Protein AF-A0A166CXC4-F1 (afdb_monomer)

Sequence (547 aa):
MQPLCFPDQILMDELVEHYFANINIFTPILHRPTFENDLRSYLHLRERNFGCVVLLVCALGSRFTDDRRVLVDGDQTRQSSGWKWFIQTQIFNDATLLTTTWHLHVLQAACLATLYTSDVSSIHAWMLVGAGIRFAVDIGAHKRRAYGTKPALEDELYKRSFWTLVYFDRTLSANMGRPCSIQEEDFDLEMPLCCDDEYLTHEGPEQAAQQPSLLSYFMCSLKLSQIQGLTLRTVYASTKARVHYNFQGEEWMTRTVAHLDSLLNSWTNSVPDHLRWDPKRVDDVFFSQSAQLHLQYRSVQIMIHRPFIASRGLKPLPALSLAICTNAARSIARLAGALQERTPQRLSALDVFMWTLGVSAIVLLIGIGNARLSNVTIDRKGTMADVELLLSIFRERKERWPSAIRLLGLLEYFKSLGEAGDEERAATQRKRPYYADFSPDPPPHYPDITSDSSALPPSHVPGPLSDIDWSALLGSGSAGSSAVAEGTDPILDGPISQSIGAVFGNVDFGALFGLGDTGSEDGRSREAGRAWISGQRNCQACLSIWG

Solvent-accessible surface area (backbone atoms only — not comparable to full-atom values): 32995 Å² total; per-residue (Å²): 132,84,82,87,79,74,70,58,70,72,61,40,55,54,16,45,49,39,22,51,76,45,32,34,64,62,54,58,46,69,54,62,72,59,53,54,50,41,54,76,68,47,38,45,82,77,37,68,47,48,26,32,33,53,29,30,38,35,19,53,8,28,75,76,54,86,63,70,86,40,44,51,92,90,61,86,60,52,56,44,35,13,44,80,33,47,70,72,46,57,83,83,39,72,69,63,71,71,47,95,70,64,65,61,36,50,45,38,30,34,44,44,46,23,56,56,29,41,42,74,36,58,66,61,16,47,53,40,25,45,50,38,47,52,49,35,52,73,76,46,58,39,48,60,80,81,87,91,70,79,73,44,60,66,53,47,41,41,33,32,27,49,52,48,30,54,45,48,32,41,50,48,15,66,76,61,58,47,80,56,84,71,58,80,89,77,45,65,49,69,80,60,75,73,54,40,64,94,30,54,41,86,91,39,79,67,64,58,93,84,60,90,42,63,38,48,50,38,57,53,48,50,59,51,43,50,56,46,44,51,42,46,64,58,81,63,36,52,73,67,54,26,61,77,71,58,67,56,61,71,66,50,52,54,51,51,51,54,49,54,50,48,52,52,51,53,50,59,72,66,53,52,79,75,44,50,83,48,100,80,52,83,52,67,64,45,39,50,45,12,41,52,51,50,42,51,52,34,45,48,50,31,64,69,29,52,73,40,51,73,50,88,78,52,88,67,57,26,62,53,25,44,51,51,32,39,52,32,24,51,49,40,34,53,44,50,48,56,31,50,74,73,42,52,74,56,67,59,48,49,50,77,49,56,54,49,54,49,53,24,42,51,44,43,52,48,50,52,52,50,26,69,74,65,77,46,93,66,71,56,67,63,51,49,50,40,38,50,52,50,49,50,57,29,64,76,38,36,56,54,31,58,54,32,45,59,48,44,56,55,50,53,52,54,49,49,60,63,48,53,61,51,54,57,48,53,54,54,64,72,65,63,78,86,82,76,88,81,83,91,80,82,84,84,86,82,83,89,78,82,92,81,90,81,89,84,86,87,83,92,76,89,78,83,93,80,86,78,81,75,79,82,79,66,84,84,81,88,83,86,88,81,91,90,85,92,86,85,87,84,90,83,92,76,85,91,71,92,82,86,80,86,86,85,75,81,85,55,65,24,77,76,70,79,59,75,88,86,86,87,90,89,85,85,90,80,91,84,86,90,89,90,86,86,80,61,73,70,63,48,58,68,56,65,72,69,89

Structure (mmCIF, N/CA/C/O backbone):
data_AF-A0A166CXC4-F1
#
_entry.id   AF-A0A166CXC4-F1
#
loop_
_atom_site.group_PDB
_atom_site.id
_atom_site.type_symbol
_atom_site.label_atom_id
_atom_site.label_alt_id
_atom_site.label_comp_id
_atom_site.label_asym_id
_atom_site.label_entity_id
_atom_site.label_seq_id
_atom_site.pdbx_PDB_ins_code
_atom_site.Cartn_x
_atom_site.Cartn_y
_atom_site.Cartn_z
_atom_site.occupancy
_atom_site.B_iso_or_equiv
_atom_site.auth_seq_id
_atom_site.auth_comp_id
_atom_site.auth_asym_id
_atom_site.auth_atom_id
_atom_site.pdbx_PDB_model_num
ATOM 1 N N . MET A 1 1 ? -26.424 15.858 11.792 1.00 67.81 1 MET A N 1
ATOM 2 C CA . MET A 1 1 ? -25.801 14.974 10.778 1.00 67.81 1 MET A CA 1
ATOM 3 C C . MET A 1 1 ? -26.783 13.870 10.421 1.00 67.81 1 MET A C 1
ATOM 5 O O . MET A 1 1 ? -27.563 13.497 11.291 1.00 67.81 1 MET A O 1
ATOM 9 N N . GLN A 1 2 ? -26.791 13.394 9.172 1.00 77.69 2 GLN A N 1
ATOM 10 C CA . GLN A 1 2 ? -27.648 12.268 8.778 1.00 77.69 2 GLN A CA 1
ATOM 11 C C . GLN A 1 2 ? -27.226 10.975 9.506 1.00 77.69 2 GLN A C 1
ATOM 13 O O . GLN A 1 2 ? -26.028 10.800 9.755 1.00 77.69 2 GLN A O 1
ATOM 18 N N . PRO A 1 3 ? -28.174 10.085 9.859 1.00 87.81 3 PRO A N 1
ATOM 19 C CA . PRO A 1 3 ? -27.860 8.778 10.433 1.00 87.81 3 PRO A CA 1
ATOM 20 C C . PRO A 1 3 ? -27.041 7.921 9.461 1.00 87.81 3 PRO A C 1
ATOM 22 O O . PRO A 1 3 ? -27.281 7.954 8.254 1.00 87.81 3 PRO A O 1
ATOM 25 N N . LEU A 1 4 ? -26.102 7.133 9.990 1.00 93.81 4 LEU A N 1
ATOM 26 C CA . LEU A 1 4 ? -25.363 6.150 9.197 1.00 93.81 4 LEU A CA 1
ATOM 27 C C . LEU A 1 4 ? -26.249 4.950 8.858 1.00 93.81 4 LEU A C 1
ATOM 29 O O . LEU A 1 4 ? -26.948 4.420 9.719 1.00 93.81 4 LEU A O 1
ATOM 33 N N . CYS A 1 5 ? -26.175 4.507 7.608 1.00 96.06 5 CYS A N 1
ATOM 34 C CA . CYS A 1 5 ? -26.850 3.324 7.094 1.00 96.06 5 CYS A CA 1
ATOM 35 C C . CYS A 1 5 ? -25.835 2.189 6.915 1.00 96.06 5 CYS A C 1
ATOM 37 O O . CYS A 1 5 ? -24.974 2.247 6.029 1.00 96.06 5 CYS A O 1
ATOM 39 N N . PHE A 1 6 ? -25.963 1.160 7.751 1.00 97.25 6 PHE A N 1
ATOM 40 C CA . PHE A 1 6 ? -25.110 -0.029 7.774 1.00 97.25 6 PHE A CA 1
ATOM 41 C C . PHE A 1 6 ? -25.684 -1.161 6.899 1.00 97.25 6 PHE A C 1
ATOM 43 O O . PHE A 1 6 ? -26.888 -1.161 6.621 1.00 97.25 6 PHE A O 1
ATOM 50 N N . PRO A 1 7 ? -24.849 -2.107 6.424 1.00 96.88 7 PRO A N 1
ATOM 51 C CA . PRO A 1 7 ? -25.339 -3.359 5.843 1.00 96.88 7 PRO A CA 1
ATOM 52 C C . PRO A 1 7 ? -26.185 -4.163 6.841 1.00 96.88 7 PRO A C 1
ATOM 54 O O . PRO A 1 7 ? -26.104 -3.954 8.050 1.00 96.88 7 PRO A O 1
ATOM 57 N N . ASP A 1 8 ? -26.977 -5.113 6.335 1.00 96.00 8 ASP A N 1
ATOM 58 C CA . ASP A 1 8 ? -27.563 -6.138 7.200 1.00 96.00 8 ASP A CA 1
ATOM 59 C C . ASP A 1 8 ? -26.464 -6.953 7.897 1.00 96.00 8 ASP A C 1
ATOM 61 O O . ASP A 1 8 ? -25.359 -7.079 7.372 1.00 96.00 8 ASP A O 1
ATOM 65 N N . GLN A 1 9 ? -26.768 -7.511 9.071 1.00 95.75 9 GLN A N 1
ATOM 66 C CA . GLN A 1 9 ? -25.766 -8.154 9.929 1.00 95.75 9 GLN A CA 1
ATOM 67 C C . GLN A 1 9 ? -24.977 -9.258 9.209 1.00 95.75 9 GLN A C 1
ATOM 69 O O . GLN A 1 9 ? -23.762 -9.311 9.340 1.00 95.75 9 GLN A O 1
ATOM 74 N N . ILE A 1 10 ? -25.650 -10.089 8.403 1.00 97.25 10 ILE A N 1
ATOM 75 C CA . ILE A 1 10 ? -25.009 -11.197 7.676 1.00 97.25 10 ILE A CA 1
ATOM 76 C C . ILE A 1 10 ? -23.981 -10.650 6.686 1.00 97.25 10 ILE A C 1
ATOM 78 O O . ILE A 1 10 ? -22.839 -11.104 6.660 1.00 97.25 10 ILE A O 1
ATOM 82 N N . LEU A 1 11 ? -24.379 -9.654 5.890 1.00 98.00 11 LEU A N 1
ATOM 83 C CA . LEU A 1 11 ? -23.468 -9.004 4.957 1.00 98.00 11 LEU A CA 1
ATOM 84 C C . LEU A 1 11 ? -22.348 -8.259 5.696 1.00 98.00 11 LEU A C 1
ATOM 86 O O . LEU A 1 11 ? -21.208 -8.277 5.252 1.00 98.00 11 LEU A O 1
ATOM 90 N N . MET A 1 12 ? -22.645 -7.610 6.822 1.00 98.19 12 MET A N 1
ATOM 91 C CA . MET A 1 12 ? -21.638 -6.908 7.618 1.00 98.19 12 MET A CA 1
ATOM 92 C C . MET A 1 12 ? -20.542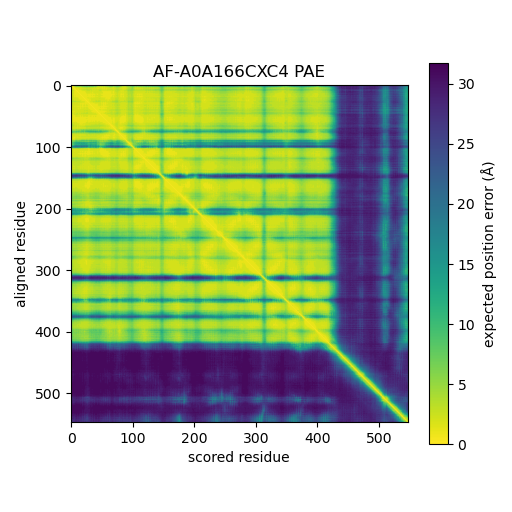 -7.860 8.107 1.00 98.19 12 MET A C 1
ATOM 94 O O . MET A 1 12 ? -19.364 -7.558 7.929 1.00 98.19 12 MET A O 1
ATOM 98 N N . ASP A 1 13 ? -20.921 -9.011 8.663 1.00 98.06 13 ASP A N 1
ATOM 99 C CA . ASP A 1 13 ? -19.982 -10.005 9.192 1.00 98.06 13 ASP A CA 1
ATOM 100 C C . ASP A 1 13 ? -19.087 -10.587 8.082 1.00 98.06 13 ASP A C 1
ATOM 102 O O . ASP A 1 13 ? -17.871 -10.689 8.253 1.00 98.06 13 ASP A O 1
ATOM 106 N N . GLU A 1 14 ? -19.657 -10.877 6.906 1.00 98.31 14 GLU A N 1
ATOM 107 C CA . GLU A 1 14 ? -18.905 -11.320 5.720 1.00 98.31 14 GLU A CA 1
ATOM 108 C C . GLU A 1 14 ? -17.854 -10.282 5.288 1.00 98.31 14 GLU A C 1
ATOM 110 O O . GLU A 1 14 ? -16.690 -10.607 5.042 1.00 98.31 14 GLU A O 1
ATOM 115 N N . LEU A 1 15 ? -18.245 -9.008 5.214 1.00 98.50 15 LEU A N 1
ATOM 116 C CA . LEU A 1 15 ? -17.356 -7.935 4.768 1.00 98.50 15 LEU A CA 1
ATOM 117 C C . LEU A 1 15 ? -16.247 -7.638 5.779 1.00 98.50 15 LEU A C 1
ATOM 119 O O . LEU A 1 15 ? -15.118 -7.338 5.380 1.00 98.50 15 LEU A O 1
ATOM 123 N N . VAL A 1 16 ? -16.552 -7.732 7.075 1.00 98.50 16 VAL A N 1
ATOM 124 C CA . VAL A 1 16 ? -15.563 -7.616 8.151 1.00 98.50 16 VAL A CA 1
ATOM 125 C C . VAL A 1 16 ? -14.515 -8.722 8.025 1.00 98.50 16 VAL A C 1
ATOM 127 O O . VAL A 1 16 ? -13.318 -8.422 8.058 1.00 98.50 16 VAL A O 1
ATOM 130 N N . GLU A 1 17 ? -14.928 -9.973 7.795 1.00 97.94 17 GLU A N 1
ATOM 131 C CA . GLU A 1 17 ? -13.989 -11.078 7.574 1.00 97.94 17 GLU A CA 1
ATOM 132 C C . GLU A 1 17 ? -13.109 -10.821 6.346 1.00 97.94 17 GLU A C 1
ATOM 134 O O . GLU A 1 17 ? -11.884 -10.937 6.411 1.00 97.94 17 GLU A O 1
ATOM 139 N N . HIS A 1 18 ? -13.706 -10.387 5.233 1.00 97.06 18 HIS A N 1
ATOM 140 C CA . HIS A 1 18 ? -12.955 -10.052 4.026 1.00 97.06 18 HIS A CA 1
ATOM 141 C C . HIS A 1 18 ? -11.905 -8.962 4.250 1.00 97.06 18 HIS A C 1
ATOM 143 O O . HIS A 1 18 ? -10.788 -9.090 3.737 1.00 97.06 18 HIS A O 1
ATOM 149 N N . TYR A 1 19 ? -12.228 -7.919 5.016 1.00 97.44 19 TYR A N 1
ATOM 150 C CA . TYR A 1 19 ? -11.273 -6.873 5.373 1.00 97.44 19 TYR A CA 1
ATOM 151 C C . TYR A 1 19 ? -10.097 -7.432 6.188 1.00 97.44 19 TYR A C 1
ATOM 153 O O . TYR A 1 19 ? -8.938 -7.197 5.831 1.00 97.44 19 TYR A O 1
ATOM 161 N N . PHE A 1 20 ? -10.362 -8.199 7.251 1.00 97.12 20 PHE A N 1
ATOM 162 C CA . PHE A 1 20 ? -9.290 -8.727 8.098 1.00 97.12 20 PHE A CA 1
ATOM 163 C C . PHE A 1 20 ? -8.427 -9.759 7.371 1.00 97.12 20 PHE A C 1
ATOM 165 O O . PHE A 1 20 ? -7.205 -9.708 7.496 1.00 97.12 20 PHE A O 1
ATOM 172 N N . ALA A 1 21 ? -9.027 -10.630 6.558 1.00 94.75 21 ALA A N 1
ATOM 173 C CA . ALA A 1 21 ? -8.321 -11.690 5.843 1.00 94.75 21 ALA A CA 1
ATOM 174 C C . ALA A 1 21 ? -7.484 -11.197 4.649 1.00 94.75 21 ALA A C 1
ATOM 176 O O . ALA A 1 21 ? -6.534 -11.877 4.247 1.00 94.75 21 ALA A O 1
ATOM 177 N N . ASN A 1 22 ? -7.840 -10.050 4.053 1.00 93.31 22 ASN A N 1
ATOM 178 C CA . ASN A 1 22 ? -7.222 -9.592 2.805 1.00 93.31 22 ASN A CA 1
ATOM 179 C C . ASN A 1 22 ? -6.536 -8.228 2.886 1.00 93.31 22 ASN A C 1
ATOM 181 O O . ASN A 1 22 ? -5.656 -7.992 2.069 1.00 93.31 22 ASN A O 1
ATOM 185 N N . ILE A 1 23 ? -6.891 -7.347 3.827 1.00 94.62 23 ILE A N 1
ATOM 186 C CA . ILE A 1 23 ? -6.333 -5.984 3.913 1.00 94.62 23 ILE A CA 1
ATOM 187 C C . ILE A 1 23 ? -5.559 -5.781 5.213 1.00 94.62 23 ILE A C 1
ATOM 189 O O . ILE A 1 23 ? -4.393 -5.386 5.170 1.00 94.62 23 ILE A O 1
ATOM 193 N N . ASN A 1 24 ? -6.162 -6.083 6.370 1.00 95.75 24 ASN A N 1
ATOM 194 C CA . ASN A 1 24 ? -5.542 -5.783 7.669 1.00 95.75 24 ASN A CA 1
ATOM 195 C C . ASN A 1 24 ? -4.206 -6.525 7.873 1.00 95.75 24 ASN A C 1
ATOM 197 O O . ASN A 1 24 ? -3.316 -6.008 8.538 1.00 95.75 24 ASN A O 1
ATOM 201 N N . ILE A 1 25 ? -4.026 -7.693 7.240 1.00 94.38 25 ILE A N 1
ATOM 202 C CA . ILE A 1 25 ? -2.752 -8.434 7.231 1.00 94.38 25 ILE A CA 1
ATOM 203 C C . ILE A 1 25 ? -1.594 -7.684 6.547 1.00 94.38 25 ILE A C 1
ATOM 205 O O . ILE A 1 25 ? -0.436 -8.026 6.773 1.00 94.38 25 ILE A O 1
ATOM 209 N N . PHE A 1 26 ? -1.875 -6.693 5.697 1.00 94.50 26 PHE A N 1
ATOM 210 C CA . PHE A 1 26 ? -0.858 -5.870 5.034 1.00 94.50 26 PHE A CA 1
ATOM 211 C C . PHE A 1 26 ? -0.755 -4.479 5.668 1.00 94.50 26 PHE A C 1
ATOM 213 O O . PHE A 1 26 ? 0.342 -3.943 5.817 1.00 94.50 26 PHE A O 1
ATOM 220 N N . THR A 1 27 ? -1.894 -3.908 6.060 1.00 93.81 27 THR A N 1
ATOM 221 C CA . THR A 1 27 ? -2.003 -2.596 6.710 1.00 93.81 27 THR A CA 1
ATOM 222 C C . THR A 1 27 ? -2.775 -2.747 8.023 1.00 93.81 27 THR A C 1
ATOM 224 O O . THR A 1 27 ? -4.000 -2.589 8.022 1.00 93.81 27 THR A O 1
ATOM 227 N N . PRO A 1 28 ? -2.095 -3.084 9.136 1.00 95.19 28 PRO A N 1
ATOM 228 C CA . PRO A 1 28 ? -2.720 -3.468 10.403 1.00 95.19 28 PRO A CA 1
ATOM 229 C C . PRO A 1 28 ? -3.245 -2.249 11.177 1.00 95.19 28 PRO A C 1
ATOM 231 O O . PRO A 1 28 ? -2.785 -1.935 12.269 1.00 95.19 28 PRO A O 1
ATOM 234 N N . ILE A 1 29 ? -4.204 -1.524 10.603 1.00 96.81 29 ILE A N 1
ATOM 235 C CA . ILE A 1 29 ? -4.779 -0.298 11.181 1.00 96.81 29 ILE A CA 1
ATOM 236 C C . ILE A 1 29 ? -5.619 -0.620 12.425 1.00 96.81 29 ILE A C 1
ATOM 238 O O . ILE A 1 29 ? -5.660 0.160 13.379 1.00 96.81 29 ILE A O 1
ATOM 242 N N . LEU A 1 30 ? -6.301 -1.769 12.404 1.00 97.44 30 LEU A N 1
ATOM 243 C CA . LEU A 1 30 ? -7.239 -2.192 13.437 1.00 97.44 30 LEU A CA 1
ATOM 244 C C . LEU A 1 30 ? -6.698 -3.405 14.190 1.00 97.44 30 LEU A C 1
ATOM 246 O O . LEU A 1 30 ? -6.145 -4.320 13.581 1.00 97.44 30 LEU A O 1
ATOM 250 N N . HIS A 1 31 ? -6.927 -3.419 15.503 1.00 96.38 31 HIS A N 1
ATOM 251 C CA . HIS A 1 31 ? -6.743 -4.594 16.345 1.00 96.38 31 HIS A CA 1
ATOM 252 C C . HIS A 1 31 ? -8.025 -5.431 16.302 1.00 96.38 31 HIS A C 1
ATOM 254 O O . HIS A 1 31 ? -9.063 -4.991 16.813 1.00 96.38 31 HIS A O 1
ATOM 260 N N . ARG A 1 32 ? -7.978 -6.608 15.663 1.00 96.56 32 ARG A N 1
ATOM 261 C CA . ARG A 1 32 ? -9.178 -7.415 15.368 1.00 96.56 32 ARG A CA 1
ATOM 262 C C . ARG A 1 32 ? -10.025 -7.726 16.613 1.00 96.56 32 ARG A C 1
ATOM 264 O O . ARG A 1 32 ? -11.224 -7.438 16.568 1.00 96.56 32 ARG A O 1
ATOM 271 N N . PRO A 1 33 ? -9.455 -8.205 17.740 1.00 95.69 33 PRO A N 1
ATOM 272 C CA . PRO A 1 33 ? -10.240 -8.500 18.940 1.00 95.69 33 PRO A CA 1
ATOM 273 C C . PRO A 1 33 ? -10.997 -7.286 19.495 1.00 95.69 33 PRO A C 1
ATOM 275 O O . PRO A 1 33 ? -12.157 -7.408 19.891 1.00 95.69 33 PRO A O 1
ATOM 278 N N . THR A 1 34 ? -10.365 -6.107 19.496 1.00 94.81 34 THR A N 1
ATOM 279 C CA . THR A 1 34 ? -10.989 -4.862 19.977 1.00 94.81 34 THR A CA 1
ATOM 280 C C . THR A 1 34 ? -12.107 -4.423 19.049 1.00 94.81 34 THR A C 1
ATOM 282 O O . THR A 1 34 ? -13.220 -4.193 19.512 1.00 94.81 34 THR A O 1
ATOM 285 N N . PHE A 1 35 ? -11.848 -4.393 17.740 1.00 97.75 35 PHE A N 1
ATOM 286 C CA . PHE A 1 35 ? -12.850 -4.011 16.749 1.00 97.75 35 PHE A CA 1
ATOM 287 C C . PHE A 1 35 ? -14.098 -4.900 16.826 1.00 97.75 35 PHE A C 1
ATOM 289 O O . PHE A 1 35 ? -15.218 -4.393 16.866 1.00 97.75 35 PHE A O 1
ATOM 296 N N . GLU A 1 36 ? -13.924 -6.223 16.884 1.00 97.31 36 GLU A N 1
ATOM 297 C CA . GLU A 1 36 ? -15.050 -7.156 16.970 1.00 97.31 36 GLU A CA 1
ATOM 298 C C . GLU A 1 36 ? -15.808 -7.026 18.297 1.00 97.31 36 GLU A C 1
ATOM 300 O O . GLU A 1 36 ? -17.032 -7.161 18.325 1.00 97.31 36 GLU A O 1
ATOM 305 N N . ASN A 1 37 ? -15.111 -6.753 19.403 1.00 96.75 37 ASN A N 1
ATOM 306 C CA . ASN A 1 37 ? -15.755 -6.492 20.688 1.00 96.75 37 ASN A CA 1
ATOM 307 C C . ASN A 1 37 ? -16.591 -5.204 20.657 1.00 96.75 37 ASN A C 1
ATOM 309 O O . ASN A 1 37 ? -17.747 -5.199 21.088 1.00 96.75 37 ASN A O 1
ATOM 313 N N . ASP A 1 38 ? -16.043 -4.134 20.087 1.00 96.62 38 ASP A N 1
ATOM 314 C CA . ASP A 1 38 ? -16.727 -2.851 19.953 1.00 96.62 38 ASP A CA 1
ATOM 315 C C . ASP A 1 38 ? -17.931 -2.955 19.009 1.00 96.62 38 ASP A C 1
ATOM 317 O O . ASP A 1 38 ? -19.007 -2.421 19.309 1.00 96.62 38 ASP A O 1
ATOM 321 N N . LEU A 1 39 ? -17.805 -3.729 17.926 1.00 97.69 39 LEU A N 1
ATOM 322 C CA . LEU A 1 39 ? -18.902 -4.048 17.015 1.00 97.69 39 LEU A CA 1
ATOM 323 C C . LEU A 1 39 ? -20.021 -4.819 17.734 1.00 97.69 39 LEU A C 1
ATOM 325 O O . LEU A 1 39 ? -21.174 -4.384 17.681 1.00 97.69 39 LEU A O 1
ATOM 329 N N . ARG A 1 40 ? -19.680 -5.886 18.476 1.00 97.38 40 ARG A N 1
ATOM 330 C CA . ARG A 1 40 ? -20.620 -6.686 19.292 1.00 97.38 40 ARG A CA 1
ATOM 331 C C . ARG A 1 40 ? -21.311 -5.867 20.382 1.00 97.38 40 ARG A C 1
ATOM 333 O O . ARG A 1 40 ? -22.455 -6.145 20.728 1.00 97.38 40 ARG A O 1
ATOM 340 N N . SER A 1 41 ? -20.641 -4.843 20.908 1.00 97.56 41 SER A N 1
ATOM 341 C CA . SER A 1 41 ? -21.216 -3.911 21.885 1.00 97.56 41 SER A CA 1
ATOM 342 C C . SER A 1 41 ? -22.126 -2.842 21.258 1.00 97.56 41 SER A C 1
ATOM 344 O O . SER A 1 41 ? -22.597 -1.943 21.960 1.00 97.56 41 SER A O 1
ATOM 346 N N . TYR A 1 42 ? -22.353 -2.888 19.942 1.00 97.12 42 TYR A N 1
ATOM 347 C CA . TYR A 1 42 ? -23.088 -1.873 19.184 1.00 97.12 42 TYR A CA 1
ATOM 348 C C . TYR A 1 42 ? -22.494 -0.465 19.327 1.00 97.12 42 TYR A C 1
ATOM 350 O O . TYR A 1 42 ? -23.218 0.535 19.309 1.00 97.12 42 TYR A O 1
ATOM 358 N N . LEU A 1 43 ? -21.170 -0.349 19.490 1.00 96.06 43 LEU A N 1
ATOM 359 C CA . LEU A 1 43 ? -20.515 0.959 19.562 1.00 96.06 43 LEU A CA 1
ATOM 360 C C . LEU A 1 43 ? -20.740 1.762 18.273 1.00 96.06 43 LEU A C 1
ATOM 362 O O . LEU A 1 43 ? -20.939 2.967 18.338 1.00 96.06 43 LEU A O 1
ATOM 366 N N . HIS A 1 44 ? -20.834 1.094 17.120 1.00 95.62 44 HIS A N 1
ATOM 367 C CA . HIS A 1 44 ? -21.010 1.720 15.800 1.00 95.62 44 HIS A CA 1
ATOM 368 C C . HIS A 1 44 ? -22.345 2.460 15.635 1.00 95.62 44 HIS A C 1
ATOM 370 O O . HIS A 1 44 ? -22.464 3.335 14.780 1.00 95.62 44 HIS A O 1
ATOM 376 N N . LEU A 1 45 ? -23.337 2.140 16.474 1.00 95.12 45 LEU A N 1
ATOM 377 C CA . LEU A 1 45 ? -24.629 2.828 16.527 1.00 95.12 45 LEU A CA 1
ATOM 378 C C . LEU A 1 45 ? -24.632 4.010 17.507 1.00 95.12 45 LEU A C 1
ATOM 380 O O . LEU A 1 45 ? -25.515 4.863 17.438 1.00 95.12 45 LEU A O 1
ATOM 384 N N . ARG A 1 46 ? -23.674 4.046 18.441 1.00 92.25 46 ARG A N 1
ATOM 385 C CA . ARG A 1 46 ? -23.607 5.014 19.549 1.00 92.25 46 ARG A CA 1
ATOM 386 C C . ARG A 1 46 ? -22.522 6.067 19.345 1.00 92.25 46 ARG A C 1
ATOM 388 O O . ARG A 1 46 ? -22.688 7.203 19.775 1.00 92.25 46 ARG A O 1
ATOM 395 N N . GLU A 1 47 ? -21.429 5.693 18.691 1.00 90.62 47 GLU A N 1
ATOM 396 C CA . GLU A 1 47 ? -20.256 6.522 18.442 1.00 90.62 47 GLU A CA 1
ATOM 397 C C . GLU A 1 47 ? -20.035 6.631 16.930 1.00 90.62 47 GLU A C 1
ATOM 399 O O . GLU A 1 47 ? -19.859 5.638 16.218 1.00 90.62 47 GLU A O 1
ATOM 404 N N . ARG A 1 48 ? -20.109 7.863 16.421 1.00 90.44 48 ARG A N 1
ATOM 405 C CA . ARG A 1 48 ? -20.160 8.133 14.984 1.00 90.44 48 ARG A CA 1
ATOM 406 C C . ARG A 1 48 ? -18.847 7.802 14.278 1.00 90.44 48 ARG A C 1
ATOM 408 O O . ARG A 1 48 ? -18.903 7.293 13.161 1.00 90.44 48 ARG A O 1
ATOM 415 N N . ASN A 1 49 ? -17.700 8.087 14.889 1.00 91.38 49 ASN A N 1
ATOM 416 C CA . ASN A 1 49 ? -16.393 7.878 14.270 1.00 91.38 49 ASN A CA 1
ATOM 417 C C . ASN A 1 49 ? -16.100 6.384 14.114 1.00 91.38 49 ASN A C 1
ATOM 419 O O . ASN A 1 49 ? -15.688 5.955 13.039 1.00 91.38 49 ASN A O 1
ATOM 423 N N . PHE A 1 50 ? -16.421 5.570 15.118 1.00 94.56 50 PHE A N 1
ATOM 424 C CA . PHE A 1 50 ? -16.384 4.116 15.030 1.00 94.56 50 PHE A CA 1
ATOM 425 C C . PHE A 1 50 ? -17.398 3.597 14.007 1.00 94.56 50 PHE A C 1
ATOM 427 O O . PHE A 1 50 ? -17.080 2.713 13.218 1.00 94.56 50 PHE A O 1
ATOM 434 N N . GLY A 1 51 ? -18.590 4.198 13.931 1.00 95.50 51 GLY A N 1
ATOM 435 C CA . GLY A 1 51 ? -19.531 3.944 12.839 1.00 95.50 51 GLY A CA 1
ATOM 436 C C . GLY A 1 51 ? -18.909 4.170 11.454 1.00 95.50 51 GLY A C 1
ATOM 437 O O . GLY A 1 51 ? -19.058 3.331 10.566 1.00 95.50 51 GLY A O 1
ATOM 438 N N . CYS A 1 52 ? -18.148 5.253 11.268 1.00 95.25 52 CYS A N 1
ATOM 439 C CA . CYS A 1 52 ? -17.390 5.498 10.039 1.00 95.25 52 CYS A CA 1
ATOM 440 C C . CYS A 1 52 ? -16.297 4.442 9.809 1.00 95.25 52 CYS A C 1
ATOM 442 O O . CYS A 1 52 ? -16.150 3.982 8.678 1.00 95.25 52 CYS A O 1
ATOM 444 N N . VAL A 1 53 ? -15.572 4.019 10.852 1.00 97.50 53 VAL A N 1
ATOM 445 C CA . VAL A 1 53 ? -14.592 2.918 10.765 1.00 97.50 53 VAL A CA 1
ATOM 446 C C . VAL A 1 53 ? -15.269 1.639 10.262 1.00 97.50 53 VAL A C 1
ATOM 448 O O . VAL A 1 53 ? -14.799 1.056 9.290 1.00 97.50 53 VAL A O 1
ATOM 451 N N . VAL A 1 54 ? -16.408 1.242 10.840 1.00 98.44 54 VAL A N 1
ATOM 452 C CA . VAL A 1 54 ? -17.164 0.048 10.415 1.00 98.44 54 VAL A CA 1
ATOM 453 C C . VAL A 1 54 ? -17.630 0.158 8.962 1.00 98.44 54 VAL A C 1
ATOM 455 O O . VAL A 1 54 ? -17.471 -0.791 8.194 1.00 98.44 54 VAL A O 1
ATOM 458 N N . LEU A 1 55 ? -18.156 1.313 8.543 1.00 98.44 55 LEU A N 1
ATOM 459 C CA . LEU A 1 55 ? -18.566 1.525 7.152 1.00 98.44 55 LEU A CA 1
ATOM 460 C C . LEU A 1 55 ? -17.392 1.446 6.171 1.00 98.44 55 LEU A C 1
ATOM 462 O O . LEU A 1 55 ? -17.555 0.914 5.074 1.00 98.44 55 LEU A O 1
ATOM 466 N N . LEU A 1 56 ? -16.214 1.940 6.551 1.00 98.19 56 LEU A N 1
ATOM 467 C CA . LEU A 1 56 ? -15.010 1.848 5.725 1.00 98.19 56 LEU A CA 1
ATOM 468 C C . LEU A 1 56 ? -14.454 0.425 5.671 1.00 98.19 56 LEU A C 1
ATOM 470 O O . LEU A 1 56 ? -14.052 -0.015 4.597 1.00 98.19 56 LEU A O 1
ATOM 474 N N . VAL A 1 57 ? -14.501 -0.316 6.781 1.00 98.56 57 VAL A N 1
ATOM 475 C CA . VAL A 1 57 ? -14.213 -1.759 6.811 1.00 98.56 57 VAL A CA 1
ATOM 476 C C . VAL A 1 57 ? -15.144 -2.501 5.850 1.00 98.56 57 VAL A C 1
ATOM 478 O O . VAL A 1 57 ? -14.668 -3.265 5.014 1.00 98.56 57 VAL A O 1
ATOM 481 N N . CYS A 1 58 ? -16.448 -2.205 5.873 1.00 98.50 58 CYS A N 1
ATOM 482 C CA . CYS A 1 58 ? -17.412 -2.787 4.935 1.00 98.50 58 CYS A CA 1
ATOM 483 C C . CYS A 1 58 ? -17.122 -2.385 3.479 1.00 98.50 58 CYS A C 1
ATOM 485 O O . CYS A 1 58 ? -17.189 -3.216 2.571 1.00 98.50 58 CYS A O 1
ATOM 487 N N . ALA A 1 59 ? -16.778 -1.116 3.238 1.00 97.25 59 ALA A N 1
ATOM 488 C CA . ALA A 1 59 ? -16.449 -0.611 1.907 1.00 97.25 59 ALA A CA 1
ATOM 489 C C . ALA A 1 59 ? -15.218 -1.313 1.323 1.00 97.25 59 ALA A C 1
ATOM 491 O O . ALA A 1 59 ? -15.228 -1.719 0.164 1.00 97.25 59 ALA A O 1
ATOM 492 N N . LEU A 1 60 ? -14.185 -1.515 2.133 1.00 96.12 60 LEU A N 1
ATOM 493 C CA . LEU A 1 60 ? -12.974 -2.234 1.756 1.00 96.12 60 LEU A CA 1
ATOM 494 C C . LEU A 1 60 ? -13.223 -3.741 1.576 1.00 96.12 60 LEU A C 1
ATOM 496 O O . LEU A 1 60 ? -12.823 -4.311 0.562 1.00 96.12 60 LEU A O 1
ATOM 500 N N . GLY A 1 61 ? -13.956 -4.373 2.498 1.00 96.25 61 GLY A N 1
ATOM 501 C CA . GLY A 1 61 ? -14.350 -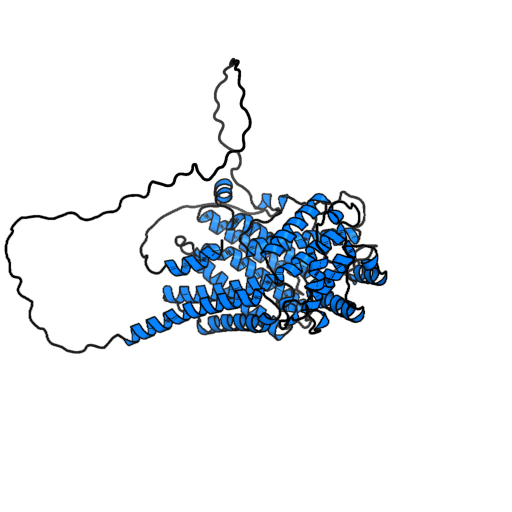5.783 2.411 1.00 96.25 61 GLY A CA 1
ATOM 502 C C . GLY A 1 61 ? -15.173 -6.107 1.160 1.00 96.25 61 GLY A C 1
ATOM 503 O O . GLY A 1 61 ? -15.045 -7.188 0.586 1.00 96.25 61 GLY A O 1
ATOM 504 N N . SER A 1 62 ? -15.941 -5.136 0.655 1.00 95.50 62 SER A N 1
ATOM 505 C CA . SER A 1 62 ? -16.785 -5.309 -0.536 1.00 95.50 62 SER A CA 1
ATOM 506 C C . SER A 1 62 ? -16.017 -5.636 -1.817 1.00 95.50 62 SER A C 1
ATOM 508 O O . SER A 1 62 ? -16.591 -6.155 -2.775 1.00 95.50 62 SER A O 1
ATOM 510 N N . ARG A 1 63 ? -14.708 -5.356 -1.846 1.00 90.94 63 ARG A N 1
ATOM 511 C CA . ARG A 1 63 ? -13.832 -5.668 -2.982 1.00 90.94 63 ARG A CA 1
ATOM 512 C C . ARG A 1 63 ? -13.572 -7.172 -3.134 1.00 90.94 63 ARG A C 1
ATOM 514 O O . ARG A 1 63 ? -13.087 -7.588 -4.185 1.00 90.94 63 ARG A O 1
ATOM 521 N N . PHE A 1 64 ? -13.926 -7.983 -2.137 1.00 92.50 64 PHE A N 1
ATOM 522 C CA . PHE A 1 64 ? -13.617 -9.416 -2.093 1.00 92.50 64 PHE A CA 1
ATOM 523 C C . PHE A 1 64 ? -14.845 -10.334 -2.133 1.00 92.50 64 PHE A C 1
ATOM 525 O O . PHE A 1 64 ? -14.671 -11.548 -2.110 1.00 92.50 64 PHE A O 1
ATOM 532 N N . THR A 1 65 ? -16.053 -9.781 -2.263 1.00 92.75 65 THR A N 1
ATOM 533 C CA . THR A 1 65 ? -17.304 -10.545 -2.413 1.00 92.75 65 THR A CA 1
ATOM 534 C C . THR A 1 65 ? -17.964 -10.261 -3.756 1.00 92.75 65 THR A C 1
ATOM 536 O O . THR A 1 65 ? -17.770 -9.195 -4.334 1.00 92.75 65 THR A O 1
ATOM 539 N N . ASP A 1 66 ? -18.771 -11.188 -4.260 1.00 91.81 66 ASP A N 1
ATOM 540 C CA . ASP A 1 66 ? -19.560 -11.018 -5.486 1.00 91.81 66 ASP A CA 1
ATOM 541 C C . ASP A 1 66 ? -21.040 -10.699 -5.212 1.00 91.81 66 ASP A C 1
ATOM 543 O O . ASP A 1 66 ? -21.845 -10.619 -6.145 1.00 91.81 66 ASP A O 1
ATOM 547 N N . ASP A 1 67 ? -21.398 -10.465 -3.946 1.00 94.38 67 ASP A N 1
ATOM 548 C CA . ASP A 1 67 ? -22.746 -10.074 -3.550 1.00 94.38 67 ASP A CA 1
ATOM 549 C C . ASP A 1 67 ? -23.149 -8.726 -4.174 1.00 94.38 67 ASP A C 1
ATOM 551 O O . ASP A 1 67 ? -22.518 -7.689 -3.970 1.00 94.38 67 ASP A O 1
ATOM 555 N N . ARG A 1 68 ? -24.261 -8.712 -4.917 1.00 93.69 68 ARG A N 1
ATOM 556 C CA . ARG A 1 68 ? -24.779 -7.503 -5.577 1.00 93.69 68 ARG A CA 1
ATOM 557 C C . ARG A 1 68 ? -25.236 -6.428 -4.592 1.00 93.69 68 ARG A C 1
ATOM 559 O O . ARG A 1 68 ? -25.269 -5.259 -4.969 1.00 93.69 68 ARG A O 1
ATOM 566 N N . ARG A 1 69 ? -25.552 -6.784 -3.342 1.00 95.12 69 ARG A N 1
ATOM 567 C CA . ARG A 1 69 ? -25.930 -5.840 -2.281 1.00 95.12 69 ARG A CA 1
ATOM 568 C C . ARG A 1 69 ? -24.819 -4.847 -1.964 1.00 95.12 69 ARG A C 1
ATOM 570 O O . ARG A 1 69 ? -25.120 -3.820 -1.365 1.00 95.12 69 ARG A O 1
ATOM 577 N N . VAL A 1 70 ? -23.564 -5.096 -2.342 1.00 95.94 70 VAL A N 1
ATOM 578 C CA . VAL A 1 70 ? -22.465 -4.140 -2.115 1.00 95.94 70 VAL A CA 1
ATOM 579 C C . VAL A 1 70 ? -22.388 -3.029 -3.167 1.00 95.94 70 VAL A C 1
ATOM 581 O O . VAL A 1 70 ? -21.644 -2.065 -2.979 1.00 95.94 70 VAL A O 1
ATOM 584 N N . LEU A 1 71 ? -23.140 -3.159 -4.262 1.00 95.31 71 LEU A N 1
ATOM 585 C CA . LEU A 1 71 ? -23.146 -2.231 -5.390 1.00 95.31 71 LEU A CA 1
ATOM 586 C C . LEU A 1 71 ? -24.185 -1.118 -5.201 1.00 95.31 71 LEU A C 1
ATOM 588 O O . LEU A 1 71 ? -25.106 -1.217 -4.383 1.00 95.31 71 LEU A O 1
ATOM 592 N N . VAL A 1 72 ? -24.022 -0.045 -5.973 1.00 93.25 72 VAL A N 1
ATOM 593 C CA . VAL A 1 72 ? -25.049 0.988 -6.160 1.00 93.25 72 VAL A CA 1
ATOM 594 C C . VAL A 1 72 ? -26.110 0.481 -7.141 1.00 93.25 72 VAL A C 1
ATOM 596 O O . VAL A 1 72 ? -25.798 -0.246 -8.086 1.00 93.25 72 VAL A O 1
ATOM 599 N N . ASP A 1 73 ? -27.368 0.876 -6.930 1.00 89.25 73 ASP A N 1
ATOM 600 C CA . ASP A 1 73 ? -28.477 0.495 -7.805 1.00 89.25 73 ASP A CA 1
ATOM 601 C C . ASP A 1 73 ? -28.207 0.903 -9.259 1.00 89.25 73 ASP A C 1
ATOM 603 O O . ASP A 1 73 ? -27.832 2.037 -9.556 1.00 89.25 73 ASP A O 1
ATOM 607 N N . GLY A 1 74 ? -28.399 -0.044 -10.175 1.00 85.88 74 GLY A N 1
ATOM 608 C CA . GLY A 1 74 ? -28.140 0.156 -11.601 1.00 85.88 74 GLY A CA 1
ATOM 609 C C . GLY A 1 74 ? -26.680 -0.019 -12.028 1.00 85.88 74 GLY A C 1
ATOM 610 O O . GLY A 1 74 ? -26.425 -0.007 -13.232 1.00 85.88 74 GLY A O 1
ATOM 611 N N . ASP A 1 75 ? -25.735 -0.248 -11.106 1.00 86.69 75 ASP A N 1
ATOM 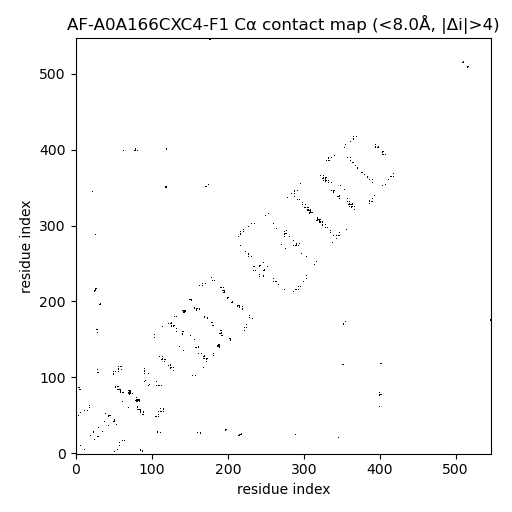612 C CA . ASP A 1 75 ? -24.366 -0.587 -11.495 1.00 86.69 75 ASP A CA 1
ATOM 613 C C . ASP A 1 75 ? -24.315 -1.994 -12.111 1.00 86.69 75 ASP A C 1
ATOM 615 O O . ASP A 1 75 ? -24.633 -3.019 -11.490 1.00 86.69 75 ASP A O 1
ATOM 619 N N . GLN A 1 76 ? -23.944 -2.026 -13.388 1.00 82.00 76 GLN A N 1
ATOM 620 C CA . GLN A 1 76 ? -23.653 -3.257 -14.121 1.00 82.00 76 GLN A CA 1
ATOM 621 C C . GLN A 1 76 ? -22.169 -3.621 -14.038 1.00 82.00 76 GLN A C 1
ATOM 623 O O . GLN A 1 76 ? -21.800 -4.766 -14.287 1.00 82.00 76 GLN A O 1
ATOM 628 N N . THR A 1 77 ? -21.328 -2.657 -13.669 1.00 78.75 77 THR A N 1
ATOM 629 C CA . THR A 1 77 ? -19.915 -2.862 -13.367 1.00 78.75 77 THR A CA 1
ATOM 630 C C . THR A 1 77 ? -19.764 -3.242 -11.889 1.00 78.75 77 THR A C 1
ATOM 632 O O . THR A 1 77 ? -20.689 -3.097 -11.095 1.00 78.75 77 THR A O 1
ATOM 635 N N . ARG A 1 78 ? -18.614 -3.784 -11.477 1.00 87.38 78 ARG A N 1
ATOM 636 C CA . ARG A 1 78 ? -18.338 -4.066 -10.051 1.00 87.38 78 ARG A CA 1
ATOM 637 C C . ARG A 1 78 ? -17.580 -2.911 -9.389 1.00 87.38 78 ARG A C 1
ATOM 639 O O . ARG A 1 78 ? -17.023 -3.067 -8.300 1.00 87.38 78 ARG A O 1
ATOM 646 N N . GLN A 1 79 ? -17.531 -1.751 -10.040 1.00 88.06 79 GLN A N 1
ATOM 647 C CA . GLN A 1 79 ? -16.676 -0.633 -9.647 1.00 88.06 79 GLN A CA 1
ATOM 648 C C . GLN A 1 79 ? -17.237 0.130 -8.447 1.00 88.06 79 GLN A C 1
ATOM 650 O O . GLN A 1 79 ? -16.453 0.592 -7.613 1.00 88.06 79 GLN A O 1
ATOM 655 N N . SER A 1 80 ? -18.566 0.190 -8.294 1.00 93.06 80 SER A N 1
ATOM 656 C CA . SER A 1 80 ? -19.214 0.844 -7.149 1.00 93.06 80 SER A CA 1
ATOM 657 C C . SER A 1 80 ? -19.210 0.024 -5.854 1.00 93.06 80 SER A C 1
ATOM 659 O O . SER A 1 80 ? -19.814 0.462 -4.874 1.00 93.06 80 SER A O 1
ATOM 661 N N . SER A 1 81 ? -18.534 -1.134 -5.819 1.00 93.81 81 SER A N 1
ATOM 662 C CA . SER A 1 81 ? -18.447 -1.978 -4.617 1.00 93.81 81 SER A CA 1
ATOM 663 C C . SER A 1 81 ? -18.029 -1.144 -3.402 1.00 93.81 81 SER A C 1
ATOM 665 O O . SER A 1 81 ? -16.948 -0.556 -3.400 1.00 93.81 81 SER A O 1
ATOM 667 N N . GLY A 1 82 ? -18.912 -1.051 -2.403 1.00 95.19 82 GLY A N 1
ATOM 668 C CA . GLY A 1 82 ? -18.653 -0.339 -1.148 1.00 95.19 82 GLY A CA 1
ATOM 669 C C . GLY A 1 82 ? -18.852 1.179 -1.198 1.00 95.19 82 GLY A C 1
ATOM 670 O O . GLY A 1 82 ? -18.794 1.837 -0.155 1.00 95.19 82 GLY A O 1
ATOM 671 N N . TRP A 1 83 ? -19.157 1.750 -2.369 1.00 94.94 83 TRP A N 1
ATOM 672 C CA . TRP A 1 83 ? -19.261 3.201 -2.569 1.00 94.94 83 TRP A CA 1
ATOM 673 C C . TRP A 1 83 ? -20.288 3.843 -1.643 1.00 94.94 83 TRP A C 1
ATOM 675 O O . TRP A 1 83 ? -20.001 4.855 -1.005 1.00 94.94 83 TRP A O 1
ATOM 685 N N . LYS A 1 84 ? -21.459 3.215 -1.501 1.00 94.81 84 LYS A N 1
ATOM 686 C CA . LYS A 1 84 ? -22.543 3.714 -0.646 1.00 94.81 84 LYS A CA 1
ATOM 687 C C . LYS A 1 84 ? -22.169 3.824 0.833 1.00 94.81 84 LYS A C 1
ATOM 689 O O . LYS A 1 84 ? -22.767 4.631 1.532 1.00 94.81 84 LYS A O 1
ATOM 694 N N . TRP A 1 85 ? -21.207 3.042 1.323 1.00 96.38 85 TRP A N 1
ATOM 695 C CA . TRP A 1 85 ? -20.735 3.133 2.709 1.00 96.38 85 TRP A CA 1
ATOM 696 C C . TRP A 1 85 ? -19.616 4.159 2.844 1.00 96.38 85 TRP A C 1
ATOM 698 O O . TRP A 1 85 ? -19.645 4.976 3.761 1.00 96.38 85 TRP A O 1
ATOM 708 N N . PHE A 1 86 ? -18.697 4.192 1.875 1.00 95.62 86 PHE A N 1
ATOM 709 C CA . PHE A 1 86 ? -17.625 5.181 1.825 1.00 95.62 86 PHE A CA 1
ATOM 710 C C . PHE A 1 86 ? -18.158 6.625 1.865 1.00 95.62 86 PHE A C 1
ATOM 712 O O . PHE A 1 86 ? -17.740 7.411 2.718 1.00 95.62 86 PHE A O 1
ATOM 719 N N . ILE A 1 87 ? -19.125 6.974 1.004 1.00 93.25 87 ILE A N 1
ATOM 720 C CA . ILE A 1 87 ? -19.607 8.362 0.867 1.00 93.25 87 ILE A CA 1
ATOM 721 C C . ILE A 1 87 ? -20.266 8.934 2.132 1.00 93.25 87 ILE A C 1
ATOM 723 O O . ILE A 1 87 ? -20.304 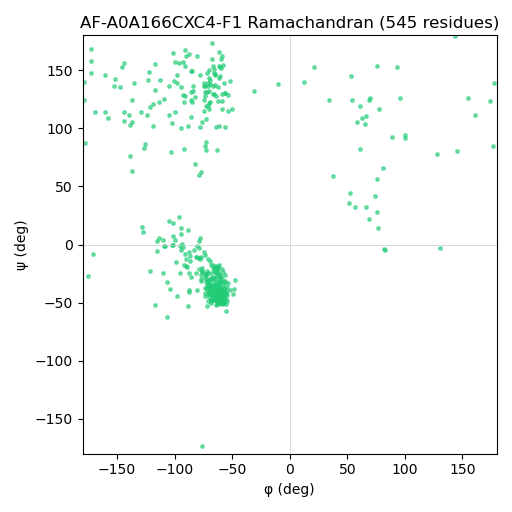10.151 2.303 1.00 93.25 87 ILE A O 1
ATOM 727 N N . GLN A 1 88 ? -20.781 8.081 3.025 1.00 93.56 88 GLN A N 1
ATOM 728 C CA . GLN A 1 88 ? -21.463 8.509 4.254 1.00 93.56 88 GLN A CA 1
ATOM 729 C C . GLN A 1 88 ? -20.491 8.991 5.338 1.00 93.56 88 GLN A C 1
ATOM 731 O O . GLN A 1 88 ? -20.892 9.686 6.279 1.00 93.56 88 GLN A O 1
ATOM 736 N N . THR A 1 89 ? -19.222 8.587 5.237 1.00 90.94 89 THR A N 1
ATOM 737 C CA . THR A 1 89 ? -18.243 8.792 6.307 1.00 90.94 89 THR A CA 1
ATOM 738 C C . THR A 1 89 ? -17.818 10.248 6.444 1.00 90.94 89 THR A C 1
ATOM 740 O O . THR A 1 89 ? -17.651 10.703 7.572 1.00 90.94 89 THR A O 1
ATOM 743 N N . GLN A 1 90 ? -17.723 10.985 5.325 1.00 84.50 90 GLN A N 1
ATOM 744 C CA . GLN A 1 90 ? -17.391 12.418 5.270 1.00 84.50 90 GLN A CA 1
ATOM 745 C C . GLN A 1 90 ? -16.327 12.806 6.312 1.00 84.50 90 GLN A C 1
ATOM 747 O O . GLN A 1 90 ? -16.588 13.599 7.224 1.00 84.50 90 GLN A O 1
ATOM 752 N N . ILE A 1 91 ? -15.157 12.165 6.210 1.00 80.88 91 ILE A N 1
ATOM 753 C CA . ILE A 1 91 ? -14.040 12.340 7.145 1.00 80.88 91 ILE A CA 1
ATOM 754 C C . ILE A 1 91 ? -13.636 13.823 7.187 1.00 80.88 91 ILE A C 1
ATOM 756 O O . ILE A 1 91 ? -13.598 14.478 6.147 1.00 80.88 91 ILE A O 1
ATOM 760 N N . PHE A 1 92 ? -13.347 14.340 8.387 1.00 80.38 92 PHE A N 1
ATOM 761 C CA . PHE A 1 92 ? -13.024 15.754 8.654 1.00 80.38 92 PHE A CA 1
ATOM 762 C C . PHE A 1 92 ? -14.165 16.758 8.414 1.00 80.38 92 PHE A C 1
ATOM 764 O O . PHE A 1 92 ? -13.917 17.906 8.056 1.00 80.38 92 PHE A O 1
ATOM 771 N N . ASN A 1 93 ? -15.422 16.364 8.642 1.00 78.19 93 ASN A N 1
ATOM 772 C CA . ASN A 1 93 ? -16.510 17.340 8.768 1.00 78.19 93 ASN A CA 1
ATOM 773 C C . ASN A 1 93 ? -16.364 18.194 10.048 1.00 78.19 93 ASN A C 1
ATOM 775 O O . ASN A 1 93 ? -15.724 17.766 11.011 1.00 78.19 93 ASN A O 1
ATOM 779 N N . ASP A 1 94 ? -17.018 19.362 10.076 1.00 72.81 94 ASP A N 1
ATOM 780 C CA . ASP A 1 94 ? -16.942 20.328 11.186 1.00 72.81 94 ASP A CA 1
ATOM 781 C C . ASP A 1 94 ? -17.176 19.680 12.555 1.00 72.81 94 ASP A C 1
ATOM 783 O O . ASP A 1 94 ? -16.450 19.935 13.510 1.00 72.81 94 ASP A O 1
ATOM 787 N N . ALA A 1 95 ? -18.154 18.781 12.657 1.00 69.81 95 ALA A N 1
ATOM 788 C CA . ALA A 1 95 ? -18.461 18.123 13.920 1.00 69.81 95 ALA A CA 1
ATOM 789 C C . ALA A 1 95 ? -17.343 17.182 14.390 1.00 69.81 95 ALA A C 1
ATOM 791 O O . ALA A 1 95 ? -17.100 17.094 15.585 1.00 69.81 95 ALA A O 1
ATOM 792 N N . THR A 1 96 ? -16.650 16.510 13.468 1.00 71.12 96 THR A N 1
ATOM 793 C CA . THR A 1 96 ? -15.531 15.606 13.785 1.00 71.12 96 THR A CA 1
ATOM 794 C C . THR A 1 96 ? -14.312 16.389 14.273 1.00 71.12 96 THR A C 1
ATOM 796 O O . THR A 1 96 ? -13.611 15.938 15.173 1.00 71.12 96 THR A O 1
ATOM 799 N N . LEU A 1 97 ? -14.073 17.572 13.698 1.00 70.88 97 LEU A N 1
ATOM 800 C CA . LEU A 1 97 ? -12.949 18.440 14.061 1.00 70.88 97 LEU A CA 1
ATOM 801 C C . LEU A 1 97 ? -13.183 19.207 15.371 1.00 70.88 97 LEU A C 1
ATOM 803 O O . LEU A 1 97 ? -12.227 19.565 16.049 1.00 70.88 97 LEU A O 1
ATOM 807 N N . LEU A 1 98 ? -14.443 19.452 15.742 1.00 68.62 98 LEU A N 1
ATOM 808 C CA . LEU A 1 98 ? -14.803 20.170 16.970 1.00 68.62 98 LEU A CA 1
ATOM 809 C C . LEU A 1 98 ? -14.904 19.263 18.207 1.00 68.62 98 LEU A C 1
ATOM 811 O O . LEU A 1 98 ? -14.950 19.765 19.330 1.00 68.62 98 LEU A O 1
ATOM 815 N N . THR A 1 99 ? -14.958 17.939 18.034 1.00 66.19 99 THR A N 1
ATOM 816 C CA . THR A 1 99 ? -15.040 16.988 19.151 1.00 66.19 99 THR A CA 1
ATOM 817 C C . THR A 1 99 ? -13.659 16.530 19.614 1.00 66.19 99 THR A C 1
ATOM 819 O O . THR A 1 99 ? -12.878 16.006 18.827 1.00 66.19 99 THR A O 1
ATOM 822 N N . THR A 1 100 ? -13.390 16.639 20.917 1.00 59.66 100 THR A N 1
ATOM 823 C CA . THR A 1 100 ? -12.138 16.200 21.570 1.00 59.66 100 THR A CA 1
ATOM 824 C C . THR A 1 100 ? -12.159 14.735 22.026 1.00 59.66 100 THR A C 1
ATOM 826 O O . THR A 1 100 ? -11.332 14.308 22.826 1.00 59.66 100 THR A O 1
ATOM 829 N N . THR A 1 101 ? -13.144 13.948 21.587 1.00 63.59 101 THR A N 1
ATOM 830 C CA . THR A 1 101 ? -13.343 12.565 22.042 1.00 63.59 101 THR A CA 1
ATOM 831 C C . THR A 1 101 ? -13.180 11.613 20.857 1.00 63.59 101 THR A C 1
ATOM 833 O O . THR A 1 101 ? -13.767 11.844 19.803 1.00 63.59 101 THR A O 1
ATOM 836 N N . TRP A 1 102 ? -12.402 10.536 21.036 1.00 74.44 102 TRP A N 1
ATOM 837 C CA . TRP A 1 102 ? -12.189 9.450 20.055 1.00 74.44 102 TRP A CA 1
ATOM 838 C C . TRP A 1 102 ? -11.294 9.781 18.847 1.00 74.44 102 TRP A C 1
ATOM 840 O O . TRP A 1 102 ? -11.561 9.348 17.723 1.00 74.44 102 TRP A O 1
ATOM 850 N N . HIS A 1 103 ? -10.188 10.498 19.074 1.00 85.62 103 HIS A N 1
ATOM 851 C CA . HIS A 1 103 ? -9.219 10.834 18.021 1.00 85.62 103 HIS A CA 1
ATOM 852 C C . HIS A 1 103 ? -8.655 9.607 17.281 1.00 85.62 103 HIS A C 1
ATOM 854 O O . HIS A 1 103 ? -8.401 9.688 16.077 1.00 85.62 103 HIS A O 1
ATOM 860 N N . LEU A 1 104 ? -8.522 8.457 17.954 1.00 92.38 104 LEU A N 1
ATOM 861 C CA . LEU A 1 104 ? -8.058 7.218 17.329 1.00 92.38 104 LEU A CA 1
ATOM 862 C C . LEU A 1 104 ? -8.978 6.759 16.190 1.00 92.38 104 LEU A C 1
ATOM 864 O O . LEU A 1 104 ? -8.490 6.468 15.101 1.00 92.38 104 LEU A O 1
ATOM 868 N N . HIS A 1 105 ? -10.298 6.741 16.400 1.00 93.75 105 HIS A N 1
ATOM 869 C CA . HIS A 1 105 ? -11.247 6.304 15.370 1.00 93.75 105 HIS A CA 1
ATOM 870 C C . HIS A 1 105 ? -11.226 7.228 14.152 1.00 93.75 105 HIS A C 1
ATOM 872 O O . HIS A 1 105 ? 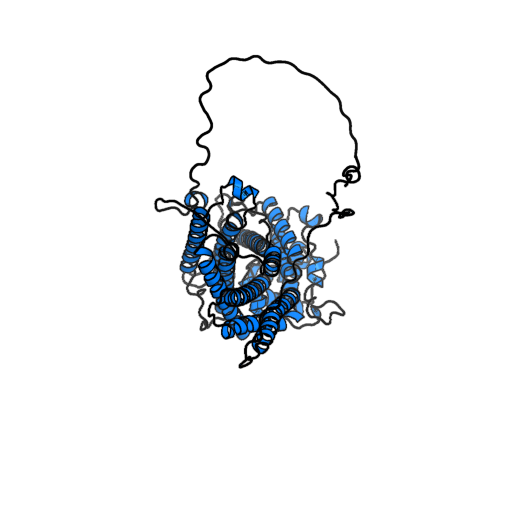-11.322 6.756 13.022 1.00 93.75 105 HIS A O 1
ATOM 878 N N . VAL A 1 106 ? -11.047 8.537 14.358 1.00 93.31 106 VAL A N 1
ATOM 879 C CA . VAL A 1 106 ? -10.892 9.500 13.257 1.00 93.31 106 VAL A CA 1
ATOM 880 C C . VAL A 1 106 ? -9.623 9.203 12.456 1.00 93.31 106 VAL A C 1
ATOM 882 O O . VAL A 1 106 ? -9.657 9.185 11.225 1.00 93.31 106 VAL A O 1
ATOM 885 N N . LEU A 1 107 ? -8.515 8.910 13.140 1.00 94.31 107 LEU A N 1
ATOM 886 C CA . LEU A 1 107 ? -7.240 8.586 12.507 1.00 94.31 107 LEU A CA 1
ATOM 887 C C . LEU A 1 107 ? -7.303 7.259 11.729 1.00 94.31 107 LEU A C 1
ATOM 889 O O . LEU A 1 107 ? -6.860 7.186 10.581 1.00 94.31 107 LEU A O 1
ATOM 893 N N . GLN A 1 108 ? -7.914 6.228 12.316 1.00 97.00 108 GLN A N 1
ATOM 894 C CA . GLN A 1 108 ? -8.157 4.940 11.661 1.00 97.00 108 GLN A CA 1
ATOM 895 C C . GLN A 1 108 ? -9.079 5.102 10.448 1.00 97.00 108 GLN A C 1
ATOM 897 O O . GLN A 1 108 ? -8.783 4.578 9.374 1.00 97.00 108 GLN A O 1
ATOM 902 N N . ALA A 1 109 ? -10.153 5.886 10.574 1.00 96.44 109 ALA A N 1
ATOM 903 C CA . ALA A 1 109 ? -11.042 6.189 9.463 1.00 96.44 109 ALA A CA 1
ATOM 904 C C . ALA A 1 109 ? -10.310 6.939 8.336 1.00 96.44 109 ALA A C 1
ATOM 906 O O . ALA A 1 109 ? -10.511 6.613 7.170 1.00 96.44 109 ALA A O 1
ATOM 907 N N . ALA A 1 110 ? -9.401 7.870 8.647 1.00 96.31 110 ALA A N 1
ATOM 908 C CA . ALA A 1 110 ? -8.568 8.529 7.638 1.00 96.31 110 ALA A CA 1
ATOM 909 C C . ALA A 1 110 ? -7.661 7.535 6.887 1.00 96.31 110 ALA A C 1
ATOM 911 O O . ALA A 1 110 ? -7.548 7.616 5.660 1.00 96.31 110 ALA A O 1
ATOM 912 N N . CYS A 1 111 ? -7.071 6.558 7.586 1.00 97.38 111 CYS A N 1
ATOM 913 C CA . CYS A 1 111 ? -6.274 5.492 6.967 1.00 97.38 111 CYS A CA 1
ATOM 914 C C . CYS A 1 111 ? -7.123 4.615 6.033 1.00 97.38 111 CYS A C 1
ATOM 916 O O . CYS A 1 111 ? -6.775 4.419 4.869 1.00 97.38 111 CYS A O 1
ATOM 918 N N . LEU A 1 112 ? -8.264 4.120 6.521 1.00 97.56 112 LEU A N 1
ATOM 919 C CA . LEU A 1 112 ? -9.157 3.231 5.768 1.00 97.56 112 LEU A CA 1
ATOM 920 C C . LEU A 1 112 ? -9.801 3.937 4.567 1.00 97.56 112 LEU A C 1
ATOM 922 O O . LEU A 1 112 ? -9.941 3.359 3.490 1.00 97.56 112 LEU A O 1
ATOM 926 N N . ALA A 1 113 ? -10.159 5.209 4.723 1.00 96.56 113 ALA A N 1
ATOM 927 C CA . ALA A 1 113 ? -10.679 6.015 3.631 1.00 96.56 113 ALA A CA 1
ATOM 928 C C . ALA A 1 113 ? -9.587 6.341 2.595 1.00 96.56 113 ALA A C 1
ATOM 930 O O . ALA A 1 113 ? -9.880 6.345 1.399 1.00 96.56 113 ALA A O 1
ATOM 931 N N . THR A 1 114 ? -8.327 6.540 3.006 1.00 95.62 114 THR A N 1
ATOM 932 C CA . THR A 1 114 ? -7.177 6.677 2.084 1.00 95.62 114 THR A CA 1
ATOM 933 C C . THR A 1 114 ? -6.968 5.400 1.271 1.00 95.62 114 THR A C 1
ATOM 935 O O . THR A 1 114 ? -6.809 5.464 0.052 1.00 95.62 114 THR A O 1
ATOM 938 N N . LEU A 1 115 ? -7.034 4.238 1.925 1.00 94.50 115 LEU A N 1
ATOM 939 C CA . LEU A 1 115 ? -7.003 2.932 1.266 1.00 94.50 115 LEU A CA 1
ATOM 940 C C . LEU A 1 115 ? -8.098 2.821 0.202 1.00 94.50 115 LEU A C 1
ATOM 942 O O . LEU A 1 115 ? -7.794 2.651 -0.972 1.00 94.50 115 LEU A O 1
ATOM 946 N N . TYR A 1 116 ? -9.362 3.016 0.589 1.00 93.88 116 TYR A N 1
ATOM 947 C CA . TYR A 1 116 ? -10.490 2.872 -0.334 1.00 93.88 116 TYR A CA 1
ATOM 948 C C . TYR A 1 116 ? -10.427 3.871 -1.499 1.00 93.88 116 TYR A C 1
ATOM 950 O O . TYR A 1 116 ? -10.732 3.541 -2.645 1.00 93.88 116 TYR A O 1
ATOM 958 N N . THR A 1 117 ? -10.034 5.118 -1.225 1.00 91.88 117 THR A N 1
ATOM 959 C CA . THR A 1 117 ? -9.918 6.145 -2.269 1.00 91.88 117 THR A CA 1
ATOM 960 C C . THR A 1 117 ? -8.741 5.921 -3.196 1.00 91.88 117 THR A C 1
ATOM 962 O O . THR A 1 117 ? -8.812 6.404 -4.323 1.00 91.88 117 THR A O 1
ATOM 965 N N . SER A 1 118 ? -7.698 5.193 -2.784 1.00 89.38 118 SER A N 1
ATOM 966 C CA . SER A 1 118 ? -6.561 4.878 -3.658 1.00 89.38 118 SER A CA 1
ATOM 967 C C . SER A 1 118 ? -7.031 4.105 -4.893 1.00 89.38 118 SER A C 1
ATOM 969 O O . SER A 1 118 ? -6.693 4.500 -6.008 1.00 89.38 118 SER A O 1
ATOM 971 N N . ASP A 1 119 ? -7.938 3.142 -4.696 1.00 83.38 119 ASP A N 1
ATOM 972 C CA . ASP A 1 119 ? -8.544 2.321 -5.755 1.00 83.38 119 ASP A CA 1
ATOM 973 C C . ASP A 1 119 ? -9.382 3.141 -6.751 1.00 83.38 119 ASP A C 1
ATOM 975 O O . ASP A 1 119 ? -9.495 2.824 -7.941 1.00 83.38 119 ASP A O 1
ATOM 979 N N . VAL A 1 120 ? -10.017 4.207 -6.259 1.00 85.31 120 VAL A N 1
ATOM 980 C CA . VAL A 1 120 ? -10.932 5.049 -7.042 1.00 85.31 120 VAL A CA 1
ATOM 981 C C . VAL A 1 120 ? -10.150 6.163 -7.746 1.00 85.31 120 VAL A C 1
ATOM 983 O O . VAL A 1 120 ? -10.235 6.360 -8.967 1.00 85.31 120 VAL A O 1
ATOM 986 N N . SER A 1 121 ? -9.360 6.903 -6.972 1.00 87.50 121 SER A N 1
ATOM 987 C CA . SER A 1 121 ? -8.654 8.108 -7.378 1.00 87.50 121 SER A CA 1
ATOM 988 C C . SER A 1 121 ? -7.455 8.403 -6.465 1.00 87.50 121 SER A C 1
ATOM 990 O O . SER A 1 121 ? -7.609 8.994 -5.393 1.00 87.50 121 SER A O 1
ATOM 992 N N . SER A 1 122 ? -6.247 8.206 -6.995 1.00 87.19 122 SER A N 1
ATOM 993 C CA . SER A 1 122 ? -4.983 8.572 -6.338 1.00 87.19 122 SER A CA 1
ATOM 994 C C . SER A 1 122 ? -4.904 10.037 -5.887 1.00 87.19 122 SER A C 1
ATOM 996 O O . SER A 1 122 ? -4.328 10.320 -4.843 1.00 87.19 122 SER A O 1
ATOM 998 N N . ILE A 1 123 ? -5.523 10.976 -6.618 1.00 90.50 123 ILE A N 1
ATOM 999 C CA . ILE A 1 123 ? -5.541 12.403 -6.244 1.00 90.50 123 ILE A CA 1
ATOM 1000 C C . ILE A 1 123 ? -6.293 12.624 -4.927 1.00 90.50 123 ILE A C 1
ATOM 1002 O O . ILE A 1 123 ? -5.752 13.241 -4.012 1.00 90.50 123 ILE A O 1
ATOM 1006 N N . HIS A 1 124 ? -7.522 12.116 -4.825 1.00 91.44 124 HIS A N 1
ATOM 1007 C CA . HIS A 1 124 ? -8.312 12.169 -3.596 1.00 91.44 124 HIS A CA 1
ATOM 1008 C C . HIS A 1 124 ? -7.625 11.433 -2.441 1.00 91.44 124 HIS A C 1
ATOM 1010 O O . HIS A 1 124 ? -7.574 11.980 -1.343 1.00 91.44 124 HIS A O 1
ATOM 1016 N N . ALA A 1 125 ? -7.034 10.260 -2.691 1.00 93.12 125 ALA A N 1
ATOM 1017 C CA . ALA A 1 125 ? -6.264 9.538 -1.678 1.00 93.12 125 ALA A CA 1
ATOM 1018 C C . ALA A 1 125 ? -5.084 10.369 -1.152 1.00 93.12 125 ALA A C 1
ATOM 1020 O O . ALA A 1 125 ? -4.888 10.467 0.056 1.00 93.12 125 ALA A O 1
ATOM 1021 N N . TRP A 1 126 ? -4.345 11.040 -2.044 1.00 94.06 126 TRP A N 1
ATOM 1022 C CA . TRP A 1 126 ? -3.229 11.913 -1.672 1.00 94.06 126 TRP A CA 1
ATOM 1023 C C . TRP A 1 126 ? -3.683 13.141 -0.864 1.00 94.06 126 TRP A C 1
ATOM 1025 O O . TRP A 1 126 ? -3.028 13.547 0.093 1.00 94.06 126 TRP A O 1
ATOM 1035 N N . MET A 1 127 ? -4.836 13.727 -1.196 1.00 94.38 127 MET A N 1
ATOM 1036 C CA . MET A 1 127 ? -5.406 14.814 -0.390 1.00 94.38 127 MET A CA 1
ATOM 1037 C C . MET A 1 127 ? -5.832 14.328 0.998 1.00 94.38 127 MET A C 1
ATOM 1039 O O . MET A 1 127 ? -5.588 15.008 1.996 1.00 94.38 127 MET A O 1
ATOM 1043 N N . LEU A 1 128 ? -6.456 13.152 1.059 1.00 94.81 128 LEU A N 1
ATOM 1044 C CA . LEU A 1 128 ? -6.983 12.584 2.289 1.00 94.81 128 LEU A CA 1
ATOM 1045 C C . LEU A 1 128 ? -5.872 12.143 3.244 1.00 94.81 128 LEU A C 1
ATOM 1047 O O . LEU A 1 128 ? -5.961 12.438 4.434 1.00 94.81 128 LEU A O 1
ATOM 1051 N N . VAL A 1 129 ? -4.799 11.529 2.736 1.00 96.44 129 VAL A N 1
ATOM 1052 C CA . VAL A 1 129 ? -3.635 11.187 3.564 1.00 96.44 129 VAL A CA 1
ATOM 1053 C C . VAL A 1 129 ? -2.952 12.441 4.107 1.00 96.44 129 VAL A C 1
ATOM 1055 O O . VAL A 1 129 ? -2.626 12.485 5.289 1.00 96.44 129 VAL A O 1
ATOM 1058 N N . GLY A 1 130 ? -2.829 13.507 3.305 1.00 96.44 130 GLY A N 1
ATOM 1059 C CA . GLY A 1 130 ? -2.286 14.786 3.771 1.00 96.44 130 GLY A CA 1
ATOM 1060 C C . GLY A 1 130 ? -3.160 15.453 4.843 1.00 96.44 130 GLY A C 1
ATOM 1061 O O . GLY A 1 130 ? -2.645 16.056 5.785 1.00 96.44 130 GLY A O 1
ATOM 1062 N N . ALA A 1 131 ? -4.488 15.329 4.743 1.00 94.81 131 ALA A N 1
ATOM 1063 C CA . ALA A 1 131 ? -5.406 15.750 5.805 1.00 94.81 131 ALA A CA 1
ATOM 1064 C C . ALA A 1 131 ? -5.258 14.880 7.068 1.00 94.81 131 ALA A C 1
ATOM 1066 O O . ALA A 1 131 ? -5.175 15.421 8.169 1.00 94.81 131 ALA A O 1
ATOM 1067 N N . GLY A 1 132 ? -5.132 13.559 6.908 1.00 95.88 132 GLY A N 1
ATOM 1068 C CA . GLY A 1 132 ? -4.860 12.617 7.995 1.00 95.88 132 GLY A CA 1
ATOM 1069 C C . GLY A 1 132 ? -3.562 12.914 8.737 1.00 95.88 132 GLY A C 1
ATOM 1070 O O . GLY A 1 132 ? -3.559 12.924 9.963 1.00 95.88 132 GLY A O 1
ATOM 1071 N N . ILE A 1 133 ? -2.482 13.226 8.017 1.00 97.31 133 ILE A N 1
ATOM 1072 C CA . ILE A 1 133 ? -1.200 13.631 8.609 1.00 97.31 133 ILE A CA 1
ATOM 1073 C C . ILE A 1 133 ? -1.362 14.915 9.417 1.00 97.31 133 ILE A C 1
ATOM 1075 O O . ILE A 1 133 ? -0.931 14.965 10.564 1.00 97.31 133 ILE A O 1
ATOM 1079 N N . ARG A 1 134 ? -2.019 15.941 8.860 1.00 95.12 134 ARG A N 1
ATOM 1080 C CA . ARG A 1 134 ? -2.266 17.195 9.589 1.00 95.12 134 ARG A CA 1
ATOM 1081 C C . ARG A 1 134 ? -3.072 16.968 10.864 1.00 95.12 134 ARG A C 1
ATOM 1083 O O . ARG A 1 134 ? -2.720 17.523 11.897 1.00 95.12 134 ARG A O 1
ATOM 1090 N N . PHE A 1 135 ? -4.093 16.119 10.807 1.00 93.56 135 PHE A N 1
ATOM 1091 C CA . PHE A 1 135 ? -4.860 15.736 11.989 1.00 93.56 135 PHE A CA 1
ATOM 1092 C C . PHE A 1 135 ? -4.006 14.968 13.009 1.00 93.56 135 PHE A C 1
ATOM 1094 O O . PHE A 1 135 ? -4.056 15.265 14.196 1.00 93.56 135 PHE A O 1
ATOM 1101 N N . ALA A 1 136 ? -3.163 14.032 12.562 1.00 94.31 136 ALA A N 1
ATOM 1102 C CA . ALA A 1 136 ? -2.234 13.315 13.436 1.00 94.31 136 ALA A CA 1
ATOM 1103 C C . ALA A 1 136 ? -1.232 14.260 14.123 1.00 94.31 136 ALA A C 1
ATOM 1105 O O . ALA A 1 136 ? -0.843 14.040 15.274 1.00 94.31 136 ALA A O 1
ATOM 1106 N N . VAL A 1 137 ? -0.815 15.317 13.421 1.00 94.50 137 VAL A N 1
ATOM 1107 C CA . VAL A 1 137 ? 0.039 16.367 13.976 1.00 94.50 137 VAL A CA 1
ATOM 1108 C C . VAL A 1 137 ? -0.707 17.180 15.032 1.00 94.50 137 VAL A C 1
ATOM 1110 O O . VAL A 1 137 ? -0.190 17.332 16.137 1.00 94.50 137 VAL A O 1
ATOM 1113 N N . ASP A 1 138 ? -1.928 17.619 14.727 1.00 91.00 138 ASP A N 1
ATOM 1114 C CA . ASP A 1 138 ? -2.793 18.394 15.625 1.00 91.00 138 ASP A CA 1
ATOM 1115 C C . ASP A 1 138 ? -3.026 17.688 16.972 1.00 91.00 138 ASP A C 1
ATOM 1117 O O . ASP A 1 138 ? -2.791 18.264 18.033 1.00 91.00 138 ASP A O 1
ATOM 1121 N N . ILE A 1 139 ? -3.357 16.393 16.942 1.00 90.62 139 ILE A N 1
ATOM 1122 C CA . ILE A 1 139 ? -3.599 15.598 18.160 1.00 90.62 139 ILE A CA 1
ATOM 1123 C C . ILE A 1 139 ? -2.312 15.104 18.845 1.00 90.62 139 ILE A C 1
ATOM 1125 O O . ILE A 1 139 ? -2.375 14.402 19.854 1.00 90.62 139 ILE A O 1
ATOM 1129 N N . GLY A 1 140 ? -1.134 15.403 18.286 1.00 91.31 140 GLY A N 1
ATOM 1130 C CA . GLY A 1 140 ? 0.156 14.988 18.844 1.00 91.31 140 GLY A CA 1
ATOM 1131 C C . GLY A 1 140 ? 0.537 13.517 18.626 1.00 91.31 140 GLY A C 1
ATOM 1132 O O . GLY A 1 140 ? 1.491 13.055 19.245 1.00 91.31 140 GLY A O 1
ATOM 1133 N N . ALA A 1 141 ? -0.137 12.781 17.735 1.00 91.94 141 ALA A N 1
ATOM 1134 C CA . ALA A 1 141 ? 0.141 11.360 17.469 1.00 91.94 141 ALA A CA 1
ATOM 1135 C C . ALA A 1 141 ? 1.512 11.103 16.810 1.00 91.94 141 ALA A C 1
ATOM 1137 O O . ALA A 1 141 ? 2.006 9.984 16.845 1.00 91.94 141 ALA A O 1
ATOM 1138 N N . HIS A 1 142 ? 2.130 12.137 16.238 1.00 93.25 142 HIS A N 1
ATOM 1139 C CA . HIS A 1 142 ? 3.482 12.121 15.669 1.00 93.25 142 HIS A CA 1
ATOM 1140 C C . HIS A 1 142 ? 4.605 12.174 16.721 1.00 93.25 142 HIS A C 1
ATOM 1142 O O . HIS A 1 142 ? 5.772 12.005 16.370 1.00 93.25 142 HIS A O 1
ATOM 1148 N N . LYS A 1 143 ? 4.275 12.447 17.991 1.00 90.12 143 LYS A N 1
ATOM 1149 C CA . LYS A 1 143 ? 5.267 12.640 19.051 1.00 90.12 143 LYS A CA 1
ATOM 1150 C C . LYS A 1 143 ? 5.472 11.388 19.884 1.00 90.12 143 LYS A C 1
ATOM 1152 O O . LYS A 1 143 ? 4.517 10.683 20.220 1.00 90.12 143 LYS A O 1
ATOM 1157 N N . ARG A 1 144 ? 6.704 11.174 20.335 1.00 82.69 144 ARG A N 1
ATOM 1158 C CA . ARG A 1 144 ? 7.000 10.209 21.392 1.00 82.69 144 ARG A CA 1
ATOM 1159 C C . ARG A 1 144 ? 6.327 10.639 22.699 1.00 82.69 144 ARG A C 1
ATOM 1161 O O . ARG A 1 144 ? 6.510 11.760 23.173 1.00 82.69 144 ARG A O 1
ATOM 1168 N N . ARG A 1 145 ? 5.569 9.736 23.328 1.00 73.38 145 ARG A N 1
ATOM 1169 C CA . ARG A 1 145 ? 5.015 9.979 24.670 1.00 73.38 145 ARG A CA 1
ATOM 1170 C C . ARG A 1 145 ? 6.147 9.959 25.709 1.00 73.38 145 ARG A C 1
ATOM 1172 O O . ARG A 1 145 ? 6.987 9.060 25.699 1.00 73.38 145 ARG A O 1
ATOM 1179 N N . ALA A 1 146 ? 6.186 10.957 26.595 1.00 54.09 146 ALA A N 1
ATOM 1180 C CA . ALA A 1 146 ? 7.171 11.031 27.675 1.00 54.09 146 ALA A CA 1
ATOM 1181 C C . ALA A 1 146 ? 6.896 9.959 28.756 1.00 54.09 146 ALA A C 1
ATOM 1183 O O . ALA A 1 146 ? 5.748 9.739 29.122 1.00 54.09 146 ALA A O 1
ATOM 1184 N N . TYR A 1 147 ? 7.971 9.306 29.217 1.00 45.41 147 TYR A N 1
ATOM 1185 C CA . TYR A 1 147 ? 8.109 8.250 30.241 1.00 45.41 147 TYR A CA 1
ATOM 1186 C C . TYR A 1 147 ? 6.902 7.884 31.139 1.00 45.41 147 TYR A C 1
ATOM 1188 O O . TYR A 1 147 ? 6.315 8.742 31.790 1.00 45.41 147 TYR A O 1
ATOM 1196 N N . GLY A 1 148 ? 6.700 6.571 31.357 1.00 52.03 148 GLY A N 1
ATOM 1197 C CA . GLY A 1 148 ? 6.224 6.052 32.656 1.00 52.03 148 GLY A CA 1
ATOM 1198 C C . GLY A 1 148 ? 5.040 5.081 32.667 1.00 52.03 148 GLY A C 1
ATOM 1199 O O . GLY A 1 148 ? 4.695 4.582 33.734 1.00 52.03 148 GLY A O 1
ATOM 1200 N N . THR A 1 149 ? 4.426 4.765 31.529 1.00 56.00 149 THR A N 1
ATOM 1201 C CA . THR A 1 149 ? 3.328 3.784 31.447 1.00 56.00 149 THR A CA 1
ATOM 1202 C C . THR A 1 149 ? 3.683 2.681 30.455 1.00 56.00 149 THR A C 1
ATOM 1204 O O . THR A 1 149 ? 4.341 2.937 29.448 1.00 56.00 149 THR A O 1
ATOM 1207 N N . LYS A 1 150 ? 3.318 1.427 30.768 1.00 56.84 150 LYS A N 1
ATOM 1208 C CA . LYS A 1 150 ? 3.387 0.326 29.792 1.00 56.84 150 LYS A CA 1
ATOM 1209 C C . LYS A 1 150 ? 2.639 0.767 28.522 1.00 56.84 150 LYS A C 1
ATOM 1211 O O . LYS A 1 150 ? 1.598 1.402 28.693 1.00 56.84 150 LYS A O 1
ATOM 1216 N N . PRO A 1 151 ? 3.122 0.440 27.305 1.00 61.00 151 PRO A N 1
ATOM 1217 C CA . PRO A 1 151 ? 2.410 0.787 26.079 1.00 61.00 151 PRO A CA 1
ATOM 1218 C C . PRO A 1 151 ? 0.983 0.254 26.173 1.00 61.00 151 PRO A C 1
ATOM 1220 O O . PRO A 1 151 ? 0.784 -0.957 26.284 1.00 61.00 151 PRO A O 1
ATOM 1223 N N . ALA A 1 152 ? -0.003 1.146 26.201 1.00 76.88 152 ALA A N 1
ATOM 1224 C CA . ALA A 1 152 ? -1.388 0.723 26.137 1.00 76.88 152 ALA A CA 1
ATOM 1225 C C . ALA A 1 152 ? -1.658 0.190 24.725 1.00 76.88 152 ALA A C 1
ATOM 1227 O O . ALA A 1 152 ? -1.087 0.675 23.750 1.00 76.88 152 ALA A O 1
ATOM 1228 N N . LEU A 1 153 ? -2.578 -0.765 24.589 1.00 86.50 153 LEU A N 1
ATOM 1229 C CA . LEU A 1 153 ? -3.069 -1.208 23.278 1.00 86.50 153 LEU A CA 1
ATOM 1230 C C . LEU A 1 153 ? -3.457 -0.016 22.380 1.00 86.50 153 LEU A C 1
ATOM 1232 O O . LEU A 1 153 ? -3.172 -0.003 21.185 1.00 86.50 153 LEU A O 1
ATOM 1236 N N . GLU A 1 154 ? -4.056 1.018 22.973 1.00 87.38 154 GLU A N 1
ATOM 1237 C CA . GLU A 1 154 ? -4.408 2.256 22.279 1.00 87.38 154 GLU A CA 1
ATOM 1238 C C . GLU A 1 154 ? -3.177 2.996 21.720 1.00 87.38 154 GLU A C 1
ATOM 1240 O O . GLU A 1 154 ? -3.229 3.503 20.601 1.00 87.38 154 GLU A O 1
ATOM 1245 N N . ASP A 1 155 ? -2.050 3.011 22.442 1.00 88.06 155 ASP A N 1
ATOM 1246 C CA . ASP A 1 155 ? -0.801 3.636 21.982 1.00 88.06 155 ASP A CA 1
ATOM 1247 C C . ASP A 1 155 ? -0.279 2.957 20.718 1.00 88.06 155 ASP A C 1
ATOM 1249 O O . ASP A 1 155 ? 0.096 3.627 19.753 1.00 88.06 155 ASP A O 1
ATOM 1253 N N . GLU A 1 156 ? -0.296 1.624 20.696 1.00 90.88 156 GLU A N 1
ATOM 1254 C CA . GLU A 1 156 ? 0.090 0.862 19.511 1.00 90.88 156 GLU A CA 1
ATOM 1255 C C . GLU A 1 156 ? -0.855 1.131 18.339 1.00 90.88 156 GLU A C 1
ATOM 1257 O O . GLU A 1 156 ? -0.397 1.273 17.207 1.00 90.88 156 GLU A O 1
ATOM 1262 N N . LEU A 1 157 ? -2.157 1.297 18.580 1.00 93.38 157 LEU A N 1
ATOM 1263 C CA . LEU A 1 157 ? -3.109 1.646 17.524 1.00 93.38 157 LEU A CA 1
ATOM 1264 C C . LEU A 1 157 ? -2.885 3.057 16.954 1.00 93.38 157 LEU A C 1
ATOM 1266 O O . LEU A 1 157 ? -2.998 3.241 15.735 1.00 93.38 157 LEU A O 1
ATOM 1270 N N . TYR A 1 158 ? -2.497 4.037 17.780 1.00 94.38 158 TYR A N 1
ATOM 1271 C CA . TYR A 1 158 ? -2.053 5.348 17.287 1.00 94.38 158 TYR A CA 1
ATOM 1272 C C . TYR A 1 158 ? -0.781 5.226 16.443 1.00 94.38 158 TYR A C 1
ATOM 1274 O O . TYR A 1 158 ? -0.737 5.791 15.349 1.00 94.38 158 TYR A O 1
ATOM 1282 N N . LYS A 1 159 ? 0.219 4.448 16.890 1.00 95.00 159 LYS A N 1
ATOM 1283 C CA . LYS A 1 159 ? 1.449 4.201 16.115 1.00 95.00 159 LYS A CA 1
ATOM 1284 C C . LYS A 1 159 ? 1.149 3.550 14.773 1.00 95.00 159 LYS A C 1
ATOM 1286 O O . LYS A 1 159 ? 1.600 4.050 13.745 1.00 95.00 159 LYS A O 1
ATOM 1291 N N . ARG A 1 160 ? 0.371 2.462 14.760 1.00 96.44 160 ARG A N 1
ATOM 1292 C CA . ARG A 1 160 ? -0.005 1.751 13.528 1.00 96.44 160 ARG A CA 1
ATOM 1293 C C . ARG A 1 160 ? -0.735 2.685 12.560 1.00 96.44 160 ARG A C 1
ATOM 1295 O O . ARG A 1 160 ? -0.408 2.697 11.374 1.00 96.44 160 ARG A O 1
ATOM 1302 N N . SER A 1 161 ? -1.650 3.520 13.055 1.00 97.44 161 SER A N 1
ATOM 1303 C CA . SER A 1 161 ? -2.388 4.485 12.228 1.00 97.44 161 SER A CA 1
ATOM 1304 C C . SER A 1 161 ? -1.488 5.604 11.686 1.00 97.44 161 SER A C 1
ATOM 1306 O O . SER A 1 161 ? -1.494 5.871 10.486 1.00 97.44 161 SER A O 1
ATOM 1308 N N . PHE A 1 162 ? -0.654 6.223 12.530 1.00 97.75 162 PHE A N 1
ATOM 1309 C CA . PHE A 1 162 ? 0.283 7.270 12.106 1.00 97.75 162 PHE A CA 1
ATOM 1310 C C . PHE A 1 162 ? 1.266 6.759 11.047 1.00 97.75 162 PHE A C 1
ATOM 1312 O O . PHE A 1 162 ? 1.379 7.342 9.969 1.00 97.75 162 PHE A O 1
ATOM 1319 N N . TRP A 1 163 ? 1.919 5.624 11.302 1.00 97.75 163 TRP A N 1
ATOM 1320 C CA . TRP A 1 163 ? 2.863 5.036 10.354 1.00 97.75 163 TRP A CA 1
ATOM 1321 C C . TRP A 1 163 ? 2.194 4.572 9.056 1.00 97.75 163 TRP A C 1
ATOM 1323 O O . TRP A 1 163 ? 2.813 4.639 7.995 1.00 97.75 163 TRP A O 1
ATOM 1333 N N . THR A 1 164 ? 0.920 4.173 9.106 1.00 97.62 164 THR A N 1
ATOM 1334 C CA . THR A 1 164 ? 0.131 3.886 7.899 1.00 97.62 164 THR A CA 1
ATOM 1335 C C . THR A 1 164 ? -0.062 5.143 7.047 1.00 97.62 164 THR A C 1
ATOM 1337 O O . THR A 1 164 ? 0.124 5.092 5.831 1.00 97.62 164 THR A O 1
ATOM 1340 N N . LEU A 1 165 ? -0.373 6.292 7.659 1.00 97.81 165 LEU A N 1
ATOM 1341 C CA . LEU A 1 165 ? -0.473 7.566 6.938 1.00 97.81 165 LEU A CA 1
ATOM 1342 C C . LEU A 1 165 ? 0.868 7.979 6.326 1.00 97.81 165 LEU A C 1
ATOM 1344 O O . LEU A 1 165 ? 0.910 8.351 5.157 1.00 97.81 165 LEU A O 1
ATOM 1348 N N . VAL A 1 166 ? 1.966 7.858 7.078 1.00 97.38 166 VAL A N 1
ATOM 1349 C CA . VAL A 1 166 ? 3.323 8.146 6.581 1.00 97.38 166 VAL A CA 1
ATOM 1350 C C . VAL A 1 166 ? 3.671 7.257 5.381 1.00 97.38 166 VAL A C 1
ATOM 1352 O O . VAL A 1 166 ? 4.173 7.746 4.366 1.00 97.38 166 VAL A O 1
ATOM 1355 N N . TYR A 1 167 ? 3.363 5.960 5.461 1.00 96.50 167 TYR A N 1
ATOM 1356 C CA . TYR A 1 167 ? 3.558 5.015 4.362 1.00 96.50 167 TYR A CA 1
ATOM 1357 C C . TYR A 1 167 ? 2.773 5.422 3.106 1.00 96.50 167 TYR A C 1
ATOM 1359 O O . TYR A 1 167 ? 3.338 5.469 2.005 1.00 96.50 167 TYR A O 1
ATOM 1367 N N . PHE A 1 168 ? 1.486 5.754 3.252 1.00 96.06 168 PHE A N 1
ATOM 1368 C CA . PHE A 1 168 ? 0.654 6.158 2.118 1.00 96.06 168 PHE A CA 1
ATOM 1369 C C . PHE A 1 168 ? 1.072 7.496 1.523 1.00 96.06 168 PHE A C 1
ATOM 1371 O O . PHE A 1 168 ? 1.125 7.607 0.300 1.00 96.06 168 PHE A O 1
ATOM 1378 N N . ASP A 1 169 ? 1.413 8.487 2.344 1.00 96.25 169 ASP A N 1
ATOM 1379 C CA . ASP A 1 169 ? 1.860 9.798 1.872 1.00 96.25 169 ASP A CA 1
ATOM 1380 C C . ASP A 1 169 ? 3.121 9.664 1.023 1.00 96.25 169 ASP A C 1
ATOM 1382 O O . ASP A 1 169 ? 3.149 10.163 -0.100 1.00 96.25 169 ASP A O 1
ATOM 1386 N N . ARG A 1 170 ? 4.109 8.882 1.474 1.00 94.81 170 ARG A N 1
ATOM 1387 C CA . ARG A 1 170 ? 5.330 8.597 0.702 1.00 94.81 170 ARG A CA 1
ATOM 1388 C C . ARG A 1 170 ? 5.032 7.865 -0.593 1.00 94.81 170 ARG A C 1
ATOM 1390 O O . ARG A 1 170 ? 5.573 8.215 -1.644 1.00 94.81 170 ARG A O 1
ATOM 1397 N N . THR A 1 171 ? 4.170 6.856 -0.534 1.00 93.00 171 THR A N 1
ATOM 1398 C CA . THR A 1 171 ? 3.934 6.009 -1.700 1.00 93.00 171 THR A CA 1
ATOM 1399 C C . THR A 1 171 ? 3.103 6.715 -2.766 1.00 93.00 171 THR A C 1
ATOM 1401 O O . THR A 1 171 ? 3.468 6.700 -3.942 1.00 93.00 171 THR A O 1
ATOM 1404 N N . LEU A 1 172 ? 2.038 7.412 -2.370 1.00 92.62 172 LEU A N 1
ATOM 1405 C CA . LEU A 1 172 ? 1.232 8.228 -3.278 1.00 92.62 172 LEU A CA 1
ATOM 1406 C C . LEU A 1 172 ? 2.050 9.395 -3.841 1.00 92.62 172 LEU A C 1
ATOM 1408 O O . LEU A 1 172 ? 2.006 9.640 -5.045 1.00 92.62 172 LEU A O 1
ATOM 1412 N N . SER A 1 173 ? 2.860 10.056 -3.011 1.00 92.38 173 SER A N 1
ATOM 1413 C CA . SER A 1 173 ? 3.757 11.129 -3.454 1.00 92.38 173 SER A CA 1
ATOM 1414 C C . SER A 1 173 ? 4.764 10.636 -4.496 1.00 92.38 173 SER A C 1
ATOM 1416 O O . SER A 1 173 ? 4.902 11.256 -5.551 1.00 92.38 173 SER A O 1
ATOM 1418 N N . ALA A 1 174 ? 5.378 9.466 -4.286 1.00 90.69 174 ALA A N 1
ATOM 1419 C CA . ALA A 1 174 ? 6.285 8.861 -5.263 1.00 90.69 174 ALA A CA 1
ATOM 1420 C C . ALA A 1 174 ? 5.611 8.488 -6.587 1.00 90.69 174 ALA A C 1
ATOM 1422 O O . ALA A 1 174 ? 6.213 8.640 -7.656 1.00 90.69 174 ALA A O 1
ATOM 1423 N N . ASN A 1 175 ? 4.377 7.991 -6.521 1.00 86.88 175 ASN A N 1
ATOM 1424 C CA . ASN A 1 175 ? 3.616 7.602 -7.703 1.00 86.88 175 ASN A CA 1
ATOM 1425 C C . ASN A 1 175 ? 3.181 8.821 -8.523 1.00 86.88 175 ASN A C 1
ATOM 1427 O O . ASN A 1 175 ? 3.087 8.734 -9.743 1.00 86.88 175 ASN A O 1
ATOM 1431 N N . MET A 1 176 ? 2.940 9.953 -7.860 1.00 87.56 176 MET A N 1
ATOM 1432 C CA . MET A 1 176 ? 2.400 11.168 -8.471 1.00 87.56 176 MET A CA 1
ATOM 1433 C C . MET A 1 176 ? 3.443 12.261 -8.740 1.00 87.56 176 MET A C 1
ATOM 1435 O O . MET A 1 176 ? 3.052 13.329 -9.200 1.00 87.56 176 MET A O 1
ATOM 1439 N N . GLY A 1 177 ? 4.719 12.042 -8.404 1.00 86.31 177 GLY A N 1
ATOM 1440 C CA . GLY A 1 177 ? 5.771 13.061 -8.544 1.00 86.31 177 GLY A CA 1
ATOM 1441 C C . GLY A 1 177 ? 5.635 14.237 -7.567 1.00 86.31 177 GLY A C 1
ATOM 1442 O O . GLY A 1 177 ? 6.139 15.331 -7.810 1.00 86.31 177 GLY A O 1
ATOM 1443 N N . ARG A 1 178 ? 4.931 14.041 -6.447 1.00 88.94 178 ARG A N 1
ATOM 1444 C CA . ARG A 1 178 ? 4.627 15.095 -5.466 1.00 88.94 178 ARG A CA 1
ATOM 1445 C C . ARG A 1 178 ? 5.576 15.033 -4.266 1.00 88.94 178 ARG A C 1
ATOM 1447 O O . ARG A 1 178 ? 6.143 13.976 -3.997 1.00 88.94 178 ARG A O 1
ATOM 1454 N N . PRO A 1 179 ? 5.767 16.142 -3.529 1.00 89.31 179 PRO A N 1
ATOM 1455 C CA . PRO A 1 179 ? 6.446 16.101 -2.240 1.00 89.31 179 PRO A CA 1
ATOM 1456 C C . PRO A 1 179 ? 5.560 15.444 -1.172 1.00 89.31 179 PRO A C 1
ATOM 1458 O O . PRO A 1 179 ? 4.339 15.611 -1.191 1.00 89.31 179 PRO A O 1
ATOM 1461 N N . CYS A 1 180 ? 6.194 14.751 -0.225 1.00 93.06 180 CYS A N 1
ATOM 1462 C CA . CYS A 1 180 ? 5.537 14.238 0.977 1.00 93.06 180 CYS A CA 1
ATOM 1463 C C . CYS A 1 180 ? 5.054 15.386 1.875 1.00 93.06 180 CYS A C 1
ATOM 1465 O O . CYS A 1 180 ? 5.708 16.429 1.966 1.00 93.06 180 CYS A O 1
ATOM 1467 N N . SER A 1 181 ? 3.941 15.164 2.570 1.00 92.38 181 SER A N 1
ATOM 1468 C CA . SER A 1 181 ? 3.341 16.107 3.517 1.00 92.38 181 SER A CA 1
ATOM 1469 C C . SER A 1 181 ? 4.136 16.226 4.820 1.00 92.38 181 SER A C 1
ATOM 1471 O O . SER A 1 181 ? 4.070 17.269 5.465 1.00 92.38 181 SER A O 1
ATOM 1473 N N . ILE A 1 182 ? 4.865 15.172 5.201 1.00 94.31 182 ILE A N 1
ATOM 1474 C CA . ILE A 1 182 ? 5.694 15.111 6.412 1.00 94.31 182 ILE A CA 1
ATOM 1475 C C . ILE A 1 182 ? 7.063 14.489 6.101 1.00 94.31 182 ILE A C 1
ATOM 1477 O O . ILE A 1 182 ? 7.161 13.532 5.324 1.00 94.31 182 ILE A O 1
ATOM 1481 N N . GLN A 1 183 ? 8.124 15.048 6.677 1.00 91.69 183 GLN A N 1
ATOM 1482 C CA . GLN A 1 183 ? 9.505 14.575 6.562 1.00 91.69 183 GLN A CA 1
ATOM 1483 C C . GLN A 1 183 ? 9.923 13.788 7.814 1.00 91.69 183 GLN A C 1
ATOM 1485 O O . GLN A 1 183 ? 9.252 13.843 8.839 1.00 91.69 183 GLN A O 1
ATOM 1490 N N . GLU A 1 184 ? 11.024 13.032 7.734 1.00 88.62 184 GLU A N 1
ATOM 1491 C CA . GLU A 1 184 ? 11.547 12.248 8.874 1.00 88.62 184 GLU A CA 1
ATOM 1492 C C . GLU A 1 184 ? 11.909 13.133 10.080 1.00 88.62 184 GLU A C 1
ATOM 1494 O O . GLU A 1 184 ? 11.834 12.681 11.213 1.00 88.62 184 GLU A O 1
ATOM 1499 N N . GLU A 1 185 ? 12.276 14.399 9.863 1.00 91.00 185 GLU A N 1
ATOM 1500 C CA . GLU A 1 185 ? 12.628 15.337 10.937 1.00 91.00 185 GLU A CA 1
ATOM 1501 C C . GLU A 1 185 ? 11.413 15.938 11.663 1.00 91.00 185 GLU A C 1
ATOM 1503 O O . GLU A 1 185 ? 11.574 16.574 12.705 1.00 91.00 185 GLU A O 1
ATOM 1508 N N . ASP A 1 186 ? 10.205 15.759 11.124 1.00 93.25 186 ASP A N 1
ATOM 1509 C CA . ASP A 1 186 ? 8.983 16.375 11.652 1.00 93.25 186 ASP A CA 1
ATOM 1510 C C . ASP A 1 186 ? 8.309 15.524 12.747 1.00 93.25 186 ASP A C 1
ATOM 1512 O O . ASP A 1 186 ? 7.325 15.957 13.351 1.00 93.25 186 ASP A O 1
ATOM 1516 N N . PHE A 1 187 ? 8.795 14.303 13.002 1.00 94.62 187 PHE A N 1
ATOM 1517 C CA . PHE A 1 187 ? 8.231 13.382 13.989 1.00 94.62 187 PHE A CA 1
ATOM 1518 C C . PHE A 1 187 ? 9.312 12.536 14.672 1.00 94.62 187 PHE A C 1
ATOM 1520 O O . PHE A 1 187 ? 10.357 12.253 14.099 1.00 94.62 187 PHE A O 1
ATOM 1527 N N . ASP A 1 188 ? 9.051 12.103 15.905 1.00 91.94 188 ASP A N 1
ATOM 1528 C CA . ASP A 1 188 ? 9.965 11.277 16.709 1.00 91.94 188 ASP A CA 1
ATOM 1529 C C . ASP A 1 188 ? 9.287 10.007 17.264 1.00 91.94 188 ASP A C 1
ATOM 1531 O O . ASP A 1 188 ? 9.812 9.339 18.162 1.00 91.94 188 ASP A O 1
ATOM 1535 N N . LEU A 1 189 ? 8.114 9.655 16.722 1.00 93.12 189 LEU A N 1
ATOM 1536 C CA . LEU A 1 189 ? 7.377 8.448 17.082 1.00 93.12 189 LEU A CA 1
ATOM 1537 C C . LEU A 1 189 ? 8.138 7.175 16.681 1.00 93.12 189 LEU A C 1
ATOM 1539 O O . LEU A 1 189 ? 8.525 6.989 15.528 1.00 93.12 189 LEU A O 1
ATOM 1543 N N . GLU A 1 190 ? 8.284 6.248 17.625 1.00 92.12 190 GLU A N 1
ATOM 1544 C CA . GLU A 1 190 ? 8.878 4.935 17.368 1.00 92.12 190 GLU A CA 1
ATOM 1545 C C . GLU A 1 190 ? 8.014 4.070 16.433 1.00 92.12 190 GLU A C 1
ATOM 1547 O O . GLU A 1 190 ? 6.792 4.232 16.349 1.00 92.12 190 GLU A O 1
ATOM 1552 N N . MET A 1 191 ? 8.648 3.136 15.713 1.00 92.88 191 MET A N 1
ATOM 1553 C CA . MET A 1 191 ? 7.919 2.167 14.889 1.00 92.88 191 MET A CA 1
ATOM 1554 C C . MET A 1 191 ? 6.998 1.280 15.753 1.00 92.88 191 MET A C 1
ATOM 1556 O O . MET A 1 191 ? 7.299 1.061 16.931 1.00 92.88 191 MET A O 1
ATOM 1560 N N . PRO A 1 192 ? 5.901 0.743 15.186 1.00 92.75 192 PRO A N 1
ATOM 1561 C CA . PRO A 1 192 ? 4.994 -0.149 15.907 1.00 92.75 192 PRO A CA 1
ATOM 1562 C C . PRO A 1 192 ? 5.685 -1.419 16.414 1.00 92.75 192 PRO A C 1
ATOM 1564 O O . PRO A 1 192 ? 6.718 -1.843 15.890 1.00 92.75 192 PRO A O 1
ATOM 1567 N N . LEU A 1 193 ? 5.083 -2.075 17.403 1.00 90.75 193 LEU A N 1
ATOM 1568 C CA . LEU A 1 193 ? 5.543 -3.391 17.836 1.00 90.75 193 LEU A CA 1
ATOM 1569 C C . LEU A 1 193 ? 5.267 -4.454 16.770 1.00 90.75 193 LEU A C 1
ATOM 1571 O O . LEU A 1 193 ? 4.183 -4.524 16.191 1.00 90.75 193 LEU A O 1
ATOM 1575 N N . CYS A 1 194 ? 6.240 -5.338 16.554 1.00 91.19 194 CYS A N 1
ATOM 1576 C CA . CYS A 1 194 ? 6.071 -6.521 15.717 1.00 91.19 194 CYS A CA 1
ATOM 1577 C C . CYS A 1 194 ? 5.391 -7.642 16.524 1.00 91.19 194 CYS A C 1
ATOM 1579 O O . CYS A 1 194 ? 6.042 -8.616 16.894 1.00 91.19 194 CYS A O 1
ATOM 1581 N N . CYS A 1 195 ? 4.112 -7.457 16.852 1.00 91.06 195 CYS A N 1
ATOM 1582 C CA . CYS A 1 195 ? 3.331 -8.360 17.696 1.00 91.06 195 CYS A CA 1
ATOM 1583 C C . CYS A 1 195 ? 1.933 -8.554 17.106 1.00 91.06 195 CYS A C 1
ATOM 1585 O O . CYS A 1 195 ? 1.216 -7.575 16.881 1.00 91.06 195 CYS A O 1
ATOM 1587 N N . ASP A 1 196 ? 1.552 -9.803 16.858 1.00 91.81 196 ASP A N 1
ATOM 1588 C CA . ASP A 1 196 ? 0.234 -10.143 16.337 1.00 91.81 196 ASP A CA 1
ATOM 1589 C C . ASP A 1 196 ? -0.855 -9.807 17.357 1.00 91.81 196 ASP A C 1
ATOM 1591 O O . ASP A 1 196 ? -0.630 -9.803 18.570 1.00 91.81 196 ASP A O 1
ATOM 1595 N N . ASP A 1 197 ? -2.047 -9.505 16.847 1.00 91.44 197 ASP A N 1
ATOM 1596 C CA . ASP A 1 197 ? -3.174 -9.030 17.653 1.00 91.44 197 ASP A CA 1
ATOM 1597 C C . ASP A 1 197 ? -3.563 -10.023 18.763 1.00 91.44 197 ASP A C 1
ATOM 1599 O O . ASP A 1 197 ? -3.898 -9.618 19.869 1.00 91.44 197 ASP A O 1
ATOM 1603 N N . GLU A 1 198 ? -3.459 -11.331 18.516 1.00 88.06 198 GLU A N 1
ATOM 1604 C CA . GLU A 1 198 ? -3.781 -12.355 19.523 1.00 88.06 198 GLU A CA 1
ATOM 1605 C C . GLU A 1 198 ? -2.854 -12.331 20.751 1.00 88.06 198 GLU A C 1
ATOM 1607 O O . GLU A 1 198 ? -3.240 -12.805 21.818 1.00 88.06 198 GLU A O 1
ATOM 1612 N N . TYR A 1 199 ? -1.665 -11.738 20.616 1.00 87.69 199 TYR A N 1
ATOM 1613 C CA . TYR A 1 199 ? -0.667 -11.624 21.679 1.00 87.69 199 TYR A CA 1
ATOM 1614 C C . TYR A 1 199 ? -0.509 -10.198 22.211 1.00 87.69 199 TYR A C 1
ATOM 1616 O O . TYR A 1 199 ? 0.307 -9.973 23.106 1.00 87.69 199 TYR A O 1
ATOM 1624 N N . LEU A 1 200 ? -1.240 -9.221 21.666 1.00 85.44 200 LEU A N 1
ATOM 1625 C CA . LEU A 1 200 ? -1.185 -7.832 22.111 1.00 85.44 200 LEU A CA 1
ATOM 1626 C C . LEU A 1 200 ? -2.259 -7.583 23.178 1.00 85.44 200 LEU A C 1
ATOM 1628 O O . LEU A 1 200 ? -3.349 -7.084 22.894 1.00 85.44 200 LEU A O 1
ATOM 1632 N N . THR A 1 201 ? -1.957 -7.945 24.426 1.00 78.19 201 THR A N 1
ATOM 1633 C CA . THR A 1 201 ? -2.902 -7.815 25.544 1.00 78.19 201 THR A CA 1
ATOM 1634 C C . THR A 1 201 ? -2.767 -6.461 26.249 1.00 78.19 201 THR A C 1
ATOM 1636 O O . THR A 1 201 ? -1.802 -5.717 26.060 1.00 78.19 201 THR A O 1
ATOM 1639 N N . HIS A 1 202 ? -3.735 -6.123 27.110 1.00 69.06 202 HIS A N 1
ATOM 1640 C CA . HIS A 1 202 ? -3.648 -4.936 27.973 1.00 69.06 202 HIS A CA 1
ATOM 1641 C C . HIS A 1 202 ? -2.476 -5.001 28.970 1.00 69.06 202 HIS A C 1
ATOM 1643 O O . HIS A 1 202 ? -2.071 -3.966 29.502 1.00 69.06 202 HIS A O 1
ATOM 1649 N N . GLU A 1 203 ? -1.936 -6.194 29.241 1.00 68.00 203 GLU A N 1
ATOM 1650 C CA . GLU A 1 203 ? -0.832 -6.397 30.183 1.00 68.00 203 GLU A CA 1
ATOM 1651 C C . GLU A 1 203 ? 0.553 -6.275 29.523 1.00 68.00 203 GLU A C 1
ATOM 1653 O O . GLU A 1 203 ? 1.544 -6.003 30.225 1.00 68.00 203 GLU A O 1
ATOM 1658 N N . GLY A 1 204 ? 0.601 -6.402 28.191 1.00 69.19 204 GLY A N 1
ATOM 1659 C CA . GLY A 1 204 ? 1.776 -6.255 27.336 1.00 69.19 204 GLY A CA 1
ATOM 1660 C C . GLY A 1 204 ? 1.776 -7.246 26.159 1.00 69.19 204 GLY A C 1
ATOM 1661 O O . GLY A 1 204 ? 0.858 -8.049 26.023 1.00 69.19 204 GLY A O 1
ATOM 1662 N N . PRO A 1 205 ? 2.801 -7.201 25.290 1.00 79.00 205 PRO A N 1
ATOM 1663 C CA . PRO A 1 205 ? 2.978 -8.194 24.235 1.00 79.00 205 PRO A CA 1
ATOM 1664 C C . PRO A 1 205 ? 3.458 -9.539 24.809 1.00 79.00 205 PRO A C 1
ATOM 1666 O O . PRO A 1 205 ? 4.437 -9.583 25.555 1.00 79.00 205 PRO A O 1
ATOM 1669 N N . GLU A 1 206 ? 2.811 -10.635 24.412 1.00 81.50 206 GLU A N 1
ATOM 1670 C CA . GLU A 1 206 ? 3.104 -12.003 24.884 1.00 81.50 206 GLU A CA 1
ATOM 1671 C C . GLU A 1 206 ? 3.662 -12.928 23.786 1.00 81.50 206 GLU A C 1
ATOM 1673 O O . GLU A 1 206 ? 3.870 -14.122 24.007 1.00 81.50 206 GLU A O 1
ATOM 1678 N N . GLN A 1 207 ? 3.936 -12.393 22.592 1.00 82.19 207 GLN A N 1
ATOM 1679 C CA . GLN A 1 207 ? 4.396 -13.198 21.464 1.00 82.19 207 GLN A CA 1
ATOM 1680 C C . GLN A 1 207 ? 5.789 -13.785 21.722 1.00 82.19 207 GLN A C 1
ATOM 1682 O O . GLN A 1 207 ? 6.744 -13.075 22.052 1.00 82.19 207 GLN A O 1
ATOM 1687 N N . ALA A 1 208 ? 5.923 -15.098 21.523 1.00 79.12 208 ALA A N 1
ATOM 1688 C CA . ALA A 1 208 ? 7.199 -15.783 21.663 1.00 79.12 208 ALA A CA 1
ATOM 1689 C C . ALA A 1 208 ? 8.218 -15.255 20.638 1.00 79.12 208 ALA A C 1
ATOM 1691 O O . ALA A 1 208 ? 7.921 -15.146 19.450 1.00 79.12 208 ALA A O 1
ATOM 1692 N N . ALA A 1 209 ? 9.454 -15.003 21.079 1.00 73.50 209 ALA A N 1
ATOM 1693 C CA . ALA A 1 209 ? 10.494 -14.385 20.248 1.00 73.50 209 ALA A CA 1
ATOM 1694 C C . ALA A 1 209 ? 10.821 -15.151 18.947 1.00 73.50 209 ALA A C 1
ATOM 1696 O O . ALA A 1 209 ? 11.337 -14.555 18.005 1.00 73.50 209 ALA A O 1
ATOM 1697 N N . GLN A 1 210 ? 10.551 -16.461 18.886 1.00 75.62 210 GLN A N 1
ATOM 1698 C CA . GLN A 1 210 ? 10.786 -17.284 17.692 1.00 75.62 210 GLN A CA 1
ATOM 1699 C C . GLN A 1 210 ? 9.559 -17.428 16.777 1.00 75.62 210 GLN A C 1
ATOM 1701 O O . GLN A 1 210 ? 9.677 -18.039 15.716 1.00 75.62 210 GLN A O 1
ATOM 1706 N N . GLN A 1 211 ? 8.390 -16.906 17.159 1.00 85.31 211 GLN A N 1
ATOM 1707 C CA . GLN A 1 211 ? 7.170 -17.048 16.371 1.00 85.31 211 GLN A CA 1
ATOM 1708 C C . GLN A 1 211 ? 7.089 -15.965 15.283 1.00 85.31 211 GLN A C 1
ATOM 1710 O O . GLN A 1 211 ? 7.095 -14.776 15.615 1.00 85.31 211 GLN A O 1
ATOM 1715 N N . PRO A 1 212 ? 6.972 -16.339 13.993 1.00 90.56 212 PRO A N 1
ATOM 1716 C CA . PRO A 1 212 ? 6.741 -15.389 12.910 1.00 90.56 212 PRO A CA 1
ATOM 1717 C C . PRO A 1 212 ? 5.490 -14.541 13.151 1.00 90.56 212 PRO A C 1
ATOM 1719 O O . PRO A 1 212 ? 4.427 -15.092 13.413 1.00 90.56 212 PRO A O 1
ATOM 1722 N N . SER A 1 213 ? 5.616 -13.220 13.018 1.00 93.25 213 SER A N 1
ATOM 1723 C CA . SER A 1 213 ? 4.493 -12.281 13.121 1.00 93.25 213 SER A CA 1
ATOM 1724 C C . SER A 1 213 ? 4.006 -11.833 11.744 1.00 93.25 213 SER A C 1
ATOM 1726 O O . SER A 1 213 ? 4.823 -11.514 10.871 1.00 93.25 213 SER A O 1
ATOM 1728 N N . LEU A 1 214 ? 2.689 -11.699 11.577 1.00 93.69 214 LEU A N 1
ATOM 1729 C CA . LEU A 1 214 ? 2.062 -11.061 10.415 1.00 93.69 214 LEU A CA 1
ATOM 1730 C C . LEU A 1 214 ? 2.459 -9.584 10.288 1.00 93.69 214 LEU A C 1
ATOM 1732 O O . LEU A 1 214 ? 2.615 -9.080 9.174 1.00 93.69 214 LEU A O 1
ATOM 1736 N N . LEU A 1 215 ? 2.706 -8.894 11.406 1.00 94.44 215 LEU A N 1
ATOM 1737 C CA . LEU A 1 215 ? 3.162 -7.499 11.414 1.00 94.44 215 LEU A CA 1
ATOM 1738 C C . LEU A 1 215 ? 4.592 -7.319 10.907 1.00 94.44 215 LEU A C 1
ATOM 1740 O O . LEU A 1 215 ? 4.973 -6.198 10.558 1.00 94.44 215 LEU A O 1
ATOM 1744 N N . SER A 1 216 ? 5.370 -8.401 10.794 1.00 95.50 216 SER A N 1
ATOM 1745 C CA . SER A 1 216 ? 6.718 -8.343 10.214 1.00 95.50 216 SER A CA 1
ATOM 1746 C C . SER A 1 216 ? 6.695 -7.711 8.817 1.00 95.50 216 SER A C 1
ATOM 1748 O O . SER A 1 216 ? 7.592 -6.939 8.477 1.00 95.50 216 SER A O 1
ATOM 1750 N N . TYR A 1 217 ? 5.648 -7.978 8.020 1.00 95.88 217 TYR A N 1
ATOM 1751 C CA . TYR A 1 217 ? 5.479 -7.378 6.694 1.00 95.88 217 TYR A CA 1
ATOM 1752 C C . TYR A 1 217 ? 5.355 -5.859 6.771 1.00 95.88 217 TYR A C 1
ATOM 1754 O O . TYR A 1 217 ? 6.046 -5.143 6.039 1.00 95.88 217 TYR A O 1
ATOM 1762 N N . PHE A 1 218 ? 4.487 -5.371 7.659 1.00 96.44 218 PHE A N 1
ATOM 1763 C CA . PHE A 1 218 ? 4.254 -3.944 7.828 1.00 96.44 218 PHE A CA 1
ATOM 1764 C C . PHE A 1 218 ? 5.542 -3.257 8.280 1.00 96.44 218 PHE A C 1
ATOM 1766 O O . PHE A 1 218 ? 5.976 -2.300 7.650 1.00 96.44 218 PHE A O 1
ATOM 1773 N N . MET A 1 219 ? 6.242 -3.827 9.262 1.00 96.62 219 MET A N 1
ATOM 1774 C CA . MET A 1 219 ? 7.528 -3.316 9.746 1.00 96.62 219 MET A CA 1
ATOM 1775 C C . MET A 1 219 ? 8.595 -3.236 8.647 1.00 96.62 219 MET A C 1
ATOM 1777 O O . MET A 1 219 ? 9.269 -2.215 8.502 1.00 96.62 219 MET A O 1
ATOM 1781 N N . CYS A 1 220 ? 8.751 -4.287 7.837 1.00 97.19 220 CYS A N 1
ATOM 1782 C CA . CYS A 1 220 ? 9.677 -4.264 6.705 1.00 97.19 220 CYS A CA 1
ATOM 1783 C C . CYS A 1 220 ? 9.254 -3.249 5.629 1.00 97.19 220 CYS A C 1
ATOM 1785 O O . CYS A 1 220 ? 10.125 -2.587 5.059 1.00 97.19 220 CYS A O 1
ATOM 1787 N N . SER A 1 221 ? 7.948 -3.098 5.381 1.00 96.44 221 SER A N 1
ATOM 1788 C CA . SER A 1 221 ? 7.395 -2.113 4.440 1.00 96.44 221 SER A CA 1
ATOM 1789 C C . SER A 1 221 ? 7.653 -0.680 4.909 1.00 96.44 221 SER A C 1
ATOM 1791 O O . SER A 1 221 ? 8.066 0.160 4.112 1.00 96.44 221 SER A O 1
ATOM 1793 N N . LEU A 1 222 ? 7.501 -0.399 6.210 1.00 96.38 222 LEU A N 1
ATOM 1794 C CA . LEU A 1 222 ? 7.821 0.905 6.792 1.00 96.38 222 LEU A CA 1
ATOM 1795 C C . LEU A 1 222 ? 9.299 1.244 6.595 1.00 96.38 222 LEU A C 1
ATOM 1797 O O . LEU A 1 222 ? 9.595 2.302 6.045 1.00 96.38 222 LEU A O 1
ATOM 1801 N N . LYS A 1 223 ? 10.220 0.328 6.925 1.00 96.56 223 LYS A N 1
ATOM 1802 C CA . LYS A 1 223 ? 11.667 0.524 6.705 1.00 96.56 223 LYS A CA 1
ATOM 1803 C C . LYS A 1 223 ? 12.004 0.798 5.239 1.00 96.56 223 LYS A C 1
ATOM 1805 O O . LYS A 1 223 ? 12.809 1.673 4.931 1.00 96.56 223 LYS A O 1
ATOM 1810 N N . LEU A 1 224 ? 11.365 0.080 4.318 1.00 95.69 224 LEU A N 1
ATOM 1811 C CA . LEU A 1 224 ? 11.551 0.311 2.889 1.00 95.69 224 LEU A CA 1
ATOM 1812 C C . LEU A 1 224 ? 10.996 1.680 2.457 1.00 95.69 224 LEU A C 1
ATOM 1814 O O . LEU A 1 224 ? 11.619 2.377 1.654 1.00 95.69 224 LEU A O 1
ATOM 1818 N N . SER A 1 225 ? 9.872 2.107 3.041 1.00 95.25 225 SER A N 1
ATOM 1819 C CA . SER A 1 225 ? 9.289 3.429 2.796 1.00 95.25 225 SER A CA 1
ATOM 1820 C C . SER A 1 225 ? 10.200 4.575 3.257 1.00 95.25 225 SER A C 1
ATOM 1822 O O . SER A 1 225 ? 10.148 5.659 2.682 1.00 95.25 225 SER A O 1
ATOM 1824 N N . GLN A 1 226 ? 11.072 4.360 4.250 1.00 95.31 226 GLN A N 1
ATOM 1825 C CA . GLN A 1 226 ? 12.073 5.356 4.664 1.00 95.31 226 GLN A CA 1
ATOM 1826 C C . GLN A 1 226 ? 13.116 5.574 3.560 1.00 95.31 226 GLN A C 1
ATOM 1828 O O . GLN A 1 226 ? 13.403 6.713 3.192 1.00 95.31 226 GLN A O 1
ATOM 1833 N N . ILE A 1 227 ? 13.604 4.492 2.937 1.00 96.12 227 ILE A N 1
ATOM 1834 C CA . ILE A 1 227 ? 14.497 4.564 1.764 1.00 96.12 227 ILE A CA 1
ATOM 1835 C C . ILE A 1 227 ? 13.788 5.276 0.602 1.00 96.12 227 ILE A C 1
ATOM 1837 O O . ILE A 1 227 ? 14.384 6.095 -0.106 1.00 96.12 227 ILE A O 1
ATOM 1841 N N . GLN A 1 228 ? 12.492 5.010 0.423 1.00 94.06 228 GLN A N 1
ATOM 1842 C CA . GLN A 1 228 ? 11.675 5.694 -0.573 1.00 94.06 228 GLN A CA 1
ATOM 1843 C C . GLN A 1 228 ? 11.554 7.202 -0.299 1.00 94.06 228 GLN A C 1
ATOM 1845 O O . GLN A 1 228 ? 11.761 7.999 -1.215 1.00 94.06 228 GLN A O 1
ATOM 1850 N N . GLY A 1 229 ? 11.286 7.599 0.947 1.00 93.50 229 GLY A N 1
ATOM 1851 C CA . GLY A 1 229 ? 11.246 9.001 1.370 1.00 93.50 229 GLY A CA 1
ATOM 1852 C C . GLY A 1 229 ? 12.582 9.716 1.143 1.00 93.50 229 GLY A C 1
ATOM 1853 O O . GLY A 1 229 ? 12.614 10.798 0.555 1.00 93.50 229 GLY A O 1
ATOM 1854 N N . LEU A 1 230 ? 13.697 9.068 1.495 1.00 93.44 230 LEU A N 1
ATOM 1855 C CA . LEU A 1 230 ? 15.042 9.584 1.232 1.00 93.44 230 LEU A CA 1
ATOM 1856 C C . LEU A 1 230 ? 15.297 9.775 -0.269 1.00 93.44 230 LEU A C 1
ATOM 1858 O O . LEU A 1 230 ? 15.835 10.802 -0.688 1.00 93.44 230 LEU A O 1
ATOM 1862 N N . THR A 1 231 ? 14.879 8.812 -1.092 1.00 93.56 231 THR A N 1
ATOM 1863 C CA . THR A 1 231 ? 15.013 8.900 -2.552 1.00 93.56 231 THR A CA 1
ATOM 1864 C C . THR A 1 231 ? 14.211 10.079 -3.108 1.00 93.56 231 THR A C 1
ATOM 1866 O O . THR A 1 231 ? 14.726 10.825 -3.940 1.00 93.56 231 THR A O 1
ATOM 1869 N N . LEU A 1 232 ? 12.981 10.302 -2.628 1.00 92.06 232 LEU A N 1
ATOM 1870 C CA . LEU A 1 232 ? 12.168 11.454 -3.031 1.00 92.06 232 LEU A CA 1
ATOM 1871 C C . LEU A 1 232 ? 12.839 12.783 -2.675 1.00 92.06 232 LEU A C 1
ATOM 1873 O O . LEU A 1 232 ? 12.898 13.689 -3.505 1.00 92.06 232 LEU A O 1
ATOM 1877 N N . ARG A 1 233 ? 13.399 12.884 -1.467 1.00 89.31 233 ARG A N 1
ATOM 1878 C CA . ARG A 1 233 ? 14.040 14.112 -0.986 1.00 89.31 233 ARG A CA 1
ATOM 1879 C C . ARG A 1 233 ? 15.360 14.435 -1.678 1.00 89.31 233 ARG A C 1
ATOM 1881 O O . ARG A 1 233 ? 15.760 15.595 -1.695 1.00 89.31 233 ARG A O 1
ATOM 1888 N N . THR A 1 234 ? 16.045 13.432 -2.220 1.00 90.06 234 THR A N 1
ATOM 1889 C CA . THR A 1 234 ? 17.384 13.588 -2.806 1.00 90.06 234 THR A CA 1
ATOM 1890 C C . THR A 1 234 ? 17.349 13.531 -4.329 1.00 90.06 234 THR A C 1
ATOM 1892 O O . THR A 1 234 ? 17.651 14.517 -4.999 1.00 90.06 234 THR A O 1
ATOM 1895 N N . VAL A 1 235 ? 16.936 12.397 -4.894 1.00 89.69 235 VAL A N 1
ATOM 1896 C CA . VAL A 1 235 ? 16.948 12.139 -6.339 1.00 89.69 235 VAL A CA 1
ATOM 1897 C C . VAL A 1 235 ? 15.846 12.922 -7.060 1.00 89.69 235 VAL A C 1
ATOM 1899 O O . VAL A 1 235 ? 16.079 13.439 -8.152 1.00 89.69 235 VAL A O 1
ATOM 1902 N N . TYR A 1 236 ? 14.673 13.060 -6.436 1.00 88.94 236 TYR A N 1
ATOM 1903 C CA . TYR A 1 236 ? 13.517 13.791 -6.983 1.00 88.94 236 TYR A CA 1
ATOM 1904 C C . TYR A 1 236 ? 13.352 15.189 -6.378 1.00 88.94 236 TYR A C 1
ATOM 1906 O O . TYR A 1 236 ? 12.289 15.800 -6.475 1.00 88.94 236 TYR A O 1
ATOM 1914 N N . ALA A 1 237 ? 14.410 15.718 -5.763 1.00 87.75 237 ALA A N 1
ATOM 1915 C CA . ALA A 1 237 ? 14.375 17.030 -5.147 1.00 87.75 237 ALA A CA 1
ATOM 1916 C C . ALA A 1 237 ? 14.065 18.131 -6.176 1.00 87.75 237 ALA A C 1
ATOM 1918 O O . ALA A 1 237 ? 14.544 18.104 -7.316 1.00 87.75 237 ALA A O 1
ATOM 1919 N N . SER A 1 238 ? 13.321 19.154 -5.749 1.00 87.31 238 SER A N 1
ATOM 1920 C CA . SER A 1 238 ? 13.053 20.332 -6.582 1.00 87.31 238 SER A CA 1
ATOM 1921 C C . SER A 1 238 ? 14.350 21.019 -7.022 1.00 87.31 238 SER A C 1
ATOM 1923 O O . SER A 1 238 ? 15.356 20.976 -6.316 1.00 87.31 238 SER A O 1
ATOM 1925 N N . THR A 1 239 ? 14.332 21.741 -8.146 1.00 87.12 239 THR A N 1
ATOM 1926 C CA . THR A 1 239 ? 15.511 22.482 -8.634 1.00 87.12 239 THR A CA 1
ATOM 1927 C C . THR A 1 239 ? 16.111 23.398 -7.563 1.00 87.12 239 THR A C 1
ATOM 1929 O O . THR A 1 239 ? 17.330 23.460 -7.424 1.00 87.12 239 THR A O 1
ATOM 1932 N N . LYS A 1 240 ? 15.267 24.056 -6.755 1.00 88.38 240 LYS A N 1
ATOM 1933 C CA . LYS A 1 240 ? 15.718 24.901 -5.639 1.00 88.38 240 LYS A CA 1
ATOM 1934 C C . LYS A 1 240 ? 16.441 24.089 -4.567 1.00 88.38 240 LYS A C 1
ATOM 1936 O O . LYS A 1 240 ? 17.540 24.464 -4.175 1.00 88.38 240 LYS A O 1
ATOM 1941 N N . ALA A 1 241 ? 15.864 22.964 -4.141 1.00 85.75 241 ALA A N 1
ATOM 1942 C CA . ALA A 1 241 ? 16.497 22.070 -3.174 1.00 85.75 241 ALA A CA 1
ATOM 1943 C C . ALA A 1 241 ? 17.820 21.508 -3.716 1.00 85.75 241 ALA A C 1
ATOM 1945 O O . ALA A 1 241 ? 18.816 21.481 -3.003 1.00 85.75 241 ALA A O 1
ATOM 1946 N N . ARG A 1 242 ? 17.871 21.149 -5.003 1.00 86.81 242 ARG A N 1
ATOM 1947 C CA . ARG A 1 242 ? 19.097 20.650 -5.635 1.00 86.81 242 ARG A CA 1
ATOM 1948 C C . ARG A 1 242 ? 20.217 21.678 -5.665 1.00 86.81 242 ARG A C 1
ATOM 1950 O O . ARG A 1 242 ? 21.374 21.301 -5.543 1.00 86.81 242 ARG A O 1
ATOM 1957 N N . VAL A 1 243 ? 19.897 22.954 -5.865 1.00 88.06 243 VAL A N 1
ATOM 1958 C CA . VAL A 1 243 ? 20.883 24.040 -5.780 1.00 88.06 243 VAL A CA 1
ATOM 1959 C C . VAL A 1 243 ? 21.300 24.258 -4.328 1.00 88.06 243 VAL A C 1
ATOM 1961 O O . VAL A 1 243 ? 22.490 24.279 -4.041 1.00 88.06 243 VAL A O 1
ATOM 1964 N N . HIS A 1 244 ? 20.334 24.367 -3.414 1.00 88.12 244 HIS A N 1
ATOM 1965 C CA . HIS A 1 244 ? 20.591 24.676 -2.009 1.00 88.12 244 HIS A CA 1
ATOM 1966 C C . HIS A 1 244 ? 21.446 23.610 -1.308 1.00 88.12 244 HIS A C 1
ATOM 1968 O O . HIS A 1 244 ? 22.410 23.947 -0.632 1.00 88.12 244 HIS A O 1
ATOM 1974 N N . TYR A 1 245 ? 21.136 22.330 -1.521 1.00 85.81 245 TYR A N 1
ATOM 1975 C CA . TYR A 1 245 ? 21.863 21.202 -0.929 1.00 85.81 245 TYR A CA 1
ATOM 1976 C C . TYR A 1 245 ? 22.963 20.636 -1.838 1.00 85.81 245 TYR A C 1
ATOM 1978 O O . TYR A 1 245 ? 23.525 19.580 -1.548 1.00 85.81 245 TYR A O 1
ATOM 1986 N N . ASN A 1 246 ? 23.260 21.313 -2.952 1.00 85.88 246 ASN A N 1
ATOM 1987 C CA . ASN A 1 246 ? 24.268 20.903 -3.927 1.00 85.88 246 ASN A CA 1
ATOM 1988 C C . ASN A 1 246 ? 24.104 19.445 -4.426 1.00 85.88 246 ASN A C 1
ATOM 1990 O O . ASN A 1 246 ? 25.066 18.686 -4.542 1.00 85.88 246 ASN A O 1
ATOM 1994 N N . PHE A 1 247 ? 22.867 19.042 -4.740 1.00 85.25 247 PHE A N 1
ATOM 1995 C CA . PHE A 1 247 ? 22.519 17.736 -5.324 1.00 85.25 247 PHE A CA 1
ATOM 1996 C C . PHE A 1 247 ? 22.799 17.702 -6.834 1.00 85.25 247 PHE A C 1
ATOM 1998 O O . PHE A 1 247 ? 21.892 17.581 -7.677 1.00 85.25 247 PHE A O 1
ATOM 2005 N N . GLN A 1 248 ? 24.063 17.926 -7.192 1.00 81.00 248 GLN A N 1
ATOM 2006 C CA . GLN A 1 248 ? 24.510 18.122 -8.566 1.00 81.00 248 GLN A CA 1
ATOM 2007 C C . GLN A 1 248 ? 25.891 17.506 -8.796 1.00 81.00 248 GLN A C 1
ATOM 2009 O O . GLN A 1 248 ? 26.689 17.355 -7.877 1.00 81.00 248 GLN A O 1
ATOM 2014 N N . GLY A 1 249 ? 26.180 17.182 -10.057 1.00 81.19 249 GLY A N 1
ATOM 2015 C CA . GLY A 1 249 ? 27.455 16.595 -10.466 1.00 81.19 249 GLY A CA 1
ATOM 2016 C C . GLY A 1 249 ? 27.448 15.065 -10.501 1.00 81.19 249 GLY A C 1
ATOM 2017 O O . GLY A 1 249 ? 26.673 14.398 -9.816 1.00 81.19 249 GLY A O 1
ATOM 2018 N N . GLU A 1 250 ? 28.308 14.512 -11.356 1.00 79.94 250 GLU A N 1
ATOM 2019 C CA . GLU A 1 250 ? 28.444 13.068 -11.601 1.00 79.94 250 GLU A CA 1
ATOM 2020 C C . GLU A 1 250 ? 28.852 12.283 -10.355 1.00 79.94 250 GLU A C 1
ATOM 2022 O O . GLU A 1 250 ? 28.288 11.226 -10.071 1.00 79.94 250 GLU A O 1
ATOM 2027 N N . GLU A 1 251 ? 29.783 12.833 -9.582 1.00 82.94 251 GLU A N 1
ATOM 2028 C CA . GLU A 1 251 ? 30.272 12.229 -8.347 1.00 82.94 251 GLU A CA 1
ATOM 2029 C C . GLU A 1 251 ? 29.164 12.125 -7.293 1.00 82.94 251 GLU A C 1
ATOM 2031 O O . GLU A 1 251 ? 28.934 11.048 -6.743 1.00 82.94 251 GLU A O 1
ATOM 2036 N N . TRP A 1 252 ? 28.411 13.213 -7.074 1.00 85.94 252 TRP A N 1
ATOM 2037 C CA . TRP A 1 252 ? 27.259 13.205 -6.172 1.00 85.94 252 TRP A CA 1
ATOM 2038 C C . TRP A 1 252 ? 26.234 12.159 -6.610 1.00 85.94 252 TRP A C 1
ATOM 2040 O O . TRP A 1 252 ? 25.818 11.346 -5.792 1.00 85.94 252 TRP A O 1
ATOM 2050 N N . MET A 1 253 ? 25.879 12.126 -7.902 1.00 80.88 253 MET A N 1
ATOM 2051 C CA . MET A 1 253 ? 24.914 11.154 -8.429 1.00 80.88 253 MET A CA 1
ATOM 2052 C C . MET A 1 253 ? 25.372 9.715 -8.178 1.00 80.88 253 MET A C 1
ATOM 2054 O O . MET A 1 253 ? 24.600 8.908 -7.664 1.00 80.88 253 MET A O 1
ATOM 2058 N N . THR A 1 254 ? 26.629 9.404 -8.495 1.00 84.56 254 THR A N 1
ATOM 2059 C CA . THR A 1 254 ? 27.201 8.062 -8.315 1.00 84.56 254 THR A CA 1
ATOM 2060 C C . THR A 1 254 ? 27.209 7.658 -6.843 1.00 84.56 254 THR A C 1
ATOM 2062 O O . THR A 1 254 ? 26.771 6.561 -6.503 1.00 84.56 254 THR A O 1
ATOM 2065 N N . ARG A 1 255 ? 27.633 8.566 -5.956 1.00 89.12 255 ARG A N 1
ATOM 2066 C CA . ARG A 1 255 ? 27.666 8.336 -4.509 1.00 89.12 255 ARG A CA 1
ATOM 2067 C C . ARG A 1 255 ? 26.268 8.148 -3.924 1.00 89.12 255 ARG A C 1
ATOM 2069 O O . ARG A 1 255 ? 26.067 7.243 -3.122 1.00 89.12 255 ARG A O 1
ATOM 2076 N N . THR A 1 256 ? 25.301 8.972 -4.323 1.00 88.88 256 THR A N 1
ATOM 2077 C CA . THR A 1 256 ? 23.916 8.882 -3.841 1.00 88.88 256 THR A CA 1
ATOM 2078 C C . THR A 1 256 ? 23.256 7.582 -4.286 1.00 88.88 256 THR A C 1
ATOM 2080 O O . THR A 1 256 ? 22.636 6.919 -3.460 1.00 88.88 256 THR A O 1
ATOM 2083 N N . VAL A 1 257 ? 23.426 7.173 -5.548 1.00 90.56 257 VAL A N 1
ATOM 2084 C CA . VAL A 1 257 ? 22.913 5.881 -6.034 1.00 90.56 257 VAL A CA 1
ATOM 2085 C C . VAL A 1 257 ? 23.564 4.723 -5.278 1.00 90.56 257 VAL A C 1
ATOM 2087 O O . VAL A 1 257 ? 22.848 3.886 -4.740 1.00 90.56 257 VAL A O 1
ATOM 2090 N N . ALA A 1 258 ? 24.895 4.718 -5.141 1.00 91.38 258 ALA A N 1
ATOM 2091 C CA . ALA A 1 258 ? 25.609 3.676 -4.401 1.00 91.38 258 ALA A CA 1
ATOM 2092 C C . ALA A 1 258 ? 25.175 3.593 -2.926 1.00 91.38 258 ALA A C 1
ATOM 2094 O O . ALA A 1 258 ? 25.038 2.501 -2.374 1.00 91.38 258 ALA A O 1
ATOM 2095 N N . HIS A 1 259 ? 24.920 4.738 -2.286 1.00 94.31 259 HIS A N 1
ATOM 2096 C CA . HIS A 1 259 ? 24.411 4.785 -0.919 1.00 94.31 259 HIS A CA 1
ATOM 2097 C C . HIS A 1 259 ? 22.992 4.206 -0.813 1.00 94.31 259 HIS A C 1
ATOM 2099 O O . HIS A 1 259 ? 22.743 3.362 0.046 1.00 94.31 259 HIS A O 1
ATOM 2105 N N . LEU A 1 260 ? 22.078 4.595 -1.708 1.00 95.50 260 LEU A N 1
ATOM 2106 C CA . LEU A 1 260 ? 20.710 4.064 -1.739 1.00 95.50 260 LEU A CA 1
ATOM 2107 C C . LEU A 1 260 ? 20.690 2.552 -2.031 1.00 95.50 260 LEU A C 1
ATOM 2109 O O . LEU A 1 260 ? 19.940 1.817 -1.387 1.00 95.50 260 LEU A O 1
ATOM 2113 N N . ASP A 1 261 ? 21.558 2.068 -2.921 1.00 95.19 261 ASP A N 1
ATOM 2114 C CA . ASP A 1 261 ? 21.738 0.635 -3.183 1.00 95.19 261 ASP A CA 1
ATOM 2115 C C . ASP A 1 261 ? 22.270 -0.112 -1.952 1.00 95.19 261 ASP A C 1
ATOM 2117 O O . ASP A 1 261 ? 21.806 -1.210 -1.637 1.00 95.19 261 ASP A O 1
ATOM 2121 N N . SER A 1 262 ? 23.203 0.489 -1.208 1.00 96.69 262 SER A N 1
ATOM 2122 C CA . SER A 1 262 ? 23.692 -0.064 0.059 1.00 96.69 262 SER A CA 1
ATOM 2123 C C . SER A 1 262 ? 22.573 -0.180 1.101 1.00 96.69 262 SER A C 1
ATOM 2125 O O . SER A 1 262 ? 22.422 -1.230 1.729 1.00 96.69 262 SER A O 1
ATOM 2127 N N . LEU A 1 263 ? 21.719 0.844 1.228 1.00 97.31 263 LEU A N 1
ATOM 2128 C CA . LEU A 1 263 ? 20.548 0.802 2.112 1.00 97.31 263 LEU A CA 1
ATOM 2129 C C . LEU A 1 263 ? 19.566 -0.305 1.707 1.00 97.31 263 LEU A C 1
ATOM 2131 O O . LEU A 1 263 ? 19.079 -1.037 2.568 1.00 97.31 263 LEU A O 1
ATOM 2135 N N . LEU A 1 264 ? 19.314 -0.484 0.408 1.00 96.62 264 LEU A N 1
ATOM 2136 C CA . LEU A 1 264 ? 18.479 -1.576 -0.097 1.00 96.62 264 LEU A CA 1
ATOM 2137 C C . LEU A 1 264 ? 19.078 -2.962 0.189 1.00 96.62 264 LEU A C 1
ATOM 2139 O O . LEU A 1 264 ? 18.349 -3.897 0.535 1.00 96.62 264 LEU A O 1
ATOM 2143 N N . ASN A 1 265 ? 20.396 -3.115 0.072 1.00 95.81 265 ASN A N 1
ATOM 2144 C CA . ASN A 1 265 ? 21.082 -4.364 0.407 1.00 95.81 265 ASN A CA 1
ATOM 2145 C C . ASN A 1 265 ? 21.025 -4.649 1.914 1.00 95.81 265 ASN A C 1
ATOM 2147 O O . ASN A 1 265 ? 20.705 -5.768 2.316 1.00 95.81 265 ASN A O 1
ATOM 2151 N N . SER A 1 266 ? 21.251 -3.631 2.748 1.00 96.81 266 SER A N 1
ATOM 2152 C CA . SER A 1 266 ? 21.100 -3.724 4.205 1.00 96.81 266 SER A CA 1
ATOM 2153 C C . SER A 1 266 ? 19.677 -4.127 4.596 1.00 96.81 266 SER A C 1
ATOM 2155 O O . SER A 1 266 ? 19.476 -5.078 5.354 1.00 96.81 266 SER A O 1
ATOM 2157 N N . TRP A 1 267 ? 18.674 -3.487 3.987 1.00 97.25 267 TRP A N 1
ATOM 2158 C CA . TRP A 1 267 ? 17.275 -3.850 4.177 1.00 97.25 267 TRP A CA 1
ATOM 2159 C C . TRP A 1 267 ? 17.025 -5.317 3.809 1.00 97.25 267 TRP A C 1
ATOM 2161 O O . TRP A 1 267 ? 16.433 -6.037 4.609 1.00 97.25 267 TRP A O 1
ATOM 2171 N N . THR A 1 268 ? 17.550 -5.789 2.672 1.00 96.12 268 THR A N 1
ATOM 2172 C CA . THR A 1 268 ? 17.400 -7.184 2.213 1.00 96.12 268 THR A CA 1
ATOM 2173 C C . THR A 1 268 ? 17.963 -8.176 3.231 1.00 96.12 268 THR A C 1
ATOM 2175 O O . THR A 1 268 ? 17.327 -9.186 3.529 1.00 96.12 268 THR A O 1
ATOM 2178 N N . ASN A 1 269 ? 19.121 -7.864 3.818 1.00 95.38 269 ASN A N 1
ATOM 2179 C CA . ASN A 1 269 ? 19.742 -8.690 4.854 1.00 95.38 269 ASN A CA 1
ATOM 2180 C C . ASN A 1 269 ? 18.926 -8.715 6.157 1.00 95.38 269 ASN A C 1
ATOM 2182 O O . ASN A 1 269 ? 18.966 -9.709 6.881 1.00 95.38 269 ASN A O 1
ATOM 2186 N N . SER A 1 270 ? 18.165 -7.652 6.437 1.00 94.62 270 SER A N 1
ATOM 2187 C CA . SER A 1 270 ? 17.303 -7.546 7.621 1.00 94.62 270 SER A CA 1
ATOM 2188 C C . SER A 1 270 ? 15.949 -8.259 7.492 1.00 94.62 270 SER A C 1
ATOM 2190 O O . SER A 1 270 ? 15.241 -8.379 8.491 1.00 94.62 270 SER A O 1
ATOM 2192 N N . VAL A 1 271 ? 15.567 -8.716 6.289 1.00 96.44 271 VAL A N 1
ATOM 2193 C CA . VAL A 1 271 ? 14.276 -9.388 6.060 1.00 96.44 271 VAL A CA 1
ATOM 2194 C C . VAL A 1 271 ? 14.271 -10.769 6.739 1.00 96.44 271 VAL A C 1
ATOM 2196 O O . VAL A 1 271 ? 15.122 -11.605 6.403 1.00 96.44 271 VAL A O 1
ATOM 2199 N N . PRO A 1 272 ? 13.306 -11.042 7.645 1.00 95.38 272 PRO A N 1
ATOM 2200 C CA . PRO A 1 272 ? 13.155 -12.340 8.299 1.00 95.38 272 PRO A CA 1
ATOM 2201 C C . PRO A 1 272 ? 12.923 -13.488 7.315 1.00 95.38 272 PRO A C 1
ATOM 2203 O O . PRO A 1 272 ? 12.315 -13.302 6.258 1.00 95.38 272 PRO A O 1
ATOM 2206 N N . ASP A 1 273 ? 13.329 -14.702 7.691 1.00 94.69 273 ASP A N 1
ATOM 2207 C CA . ASP A 1 273 ? 13.223 -15.888 6.831 1.00 94.69 273 ASP A CA 1
ATOM 2208 C C . ASP A 1 273 ? 11.794 -16.164 6.358 1.00 94.69 273 ASP A C 1
ATOM 2210 O O . ASP A 1 273 ? 11.593 -16.597 5.222 1.00 94.69 273 ASP A O 1
ATOM 2214 N N . HIS A 1 274 ? 10.779 -15.863 7.174 1.00 94.75 274 HIS A N 1
ATOM 2215 C CA . HIS A 1 274 ? 9.383 -16.058 6.789 1.00 94.75 274 HIS A CA 1
ATOM 2216 C C . HIS A 1 274 ? 8.853 -15.042 5.763 1.00 94.75 274 HIS A C 1
ATOM 2218 O O . HIS A 1 274 ? 7.778 -15.247 5.207 1.00 94.75 274 HIS A O 1
ATOM 2224 N N . LEU A 1 275 ? 9.613 -13.987 5.461 1.00 96.38 275 LEU A N 1
ATOM 2225 C CA . LEU A 1 275 ? 9.274 -12.974 4.456 1.00 96.38 275 LEU A CA 1
ATOM 2226 C C . LEU A 1 275 ? 10.232 -12.943 3.265 1.00 96.38 275 LEU A C 1
ATOM 2228 O O . LEU A 1 275 ? 9.962 -12.242 2.288 1.00 96.38 275 LEU A O 1
ATOM 2232 N N . ARG A 1 276 ? 11.313 -13.727 3.288 1.00 96.06 276 ARG A N 1
ATOM 2233 C CA . ARG A 1 276 ? 12.165 -13.929 2.111 1.00 96.06 276 ARG A CA 1
ATOM 2234 C C . ARG A 1 276 ? 11.382 -14.638 1.007 1.00 96.06 276 ARG A C 1
ATOM 2236 O O . ARG A 1 276 ? 10.641 -15.588 1.285 1.00 96.06 276 ARG A O 1
ATOM 2243 N N . TRP A 1 277 ? 11.562 -14.175 -0.232 1.00 95.69 277 TRP A N 1
ATOM 2244 C CA . TRP A 1 277 ? 10.892 -14.753 -1.395 1.00 95.69 277 TRP A CA 1
ATOM 2245 C C . TRP A 1 277 ? 11.229 -16.232 -1.561 1.00 95.69 277 TRP A C 1
ATOM 2247 O O . TRP A 1 277 ? 12.371 -16.594 -1.842 1.00 95.69 277 TRP A O 1
ATOM 2257 N N . ASP A 1 278 ? 10.201 -17.066 -1.437 1.00 94.81 278 ASP A N 1
ATOM 2258 C CA . ASP A 1 278 ? 10.247 -18.490 -1.735 1.00 94.81 278 ASP A CA 1
ATOM 2259 C C . ASP A 1 278 ? 8.944 -18.891 -2.445 1.00 94.81 278 ASP A C 1
ATOM 2261 O O . ASP A 1 278 ? 7.881 -18.892 -1.814 1.00 94.81 278 ASP A O 1
ATOM 2265 N N . PRO A 1 279 ? 8.989 -19.252 -3.743 1.00 92.94 279 PRO A N 1
ATOM 2266 C CA . PRO A 1 279 ? 7.797 -19.666 -4.475 1.00 92.94 279 PRO A CA 1
ATOM 2267 C C . PRO A 1 279 ? 7.173 -20.961 -3.929 1.00 92.94 279 PRO A C 1
ATOM 2269 O O . PRO A 1 279 ? 6.007 -21.232 -4.204 1.00 92.94 279 PRO A O 1
ATOM 2272 N N . LYS A 1 280 ? 7.923 -21.762 -3.157 1.00 94.50 280 LYS A N 1
ATOM 2273 C CA . LYS A 1 280 ? 7.467 -23.034 -2.573 1.00 94.50 280 LYS A CA 1
ATOM 2274 C C . LYS A 1 280 ? 6.914 -22.893 -1.156 1.00 94.50 280 LYS A C 1
ATOM 2276 O O . LYS A 1 280 ? 6.517 -23.896 -0.563 1.00 94.50 280 LYS A O 1
ATOM 2281 N N . ARG A 1 281 ? 6.879 -21.678 -0.605 1.00 94.19 281 ARG A N 1
ATOM 2282 C CA . ARG A 1 281 ? 6.391 -21.414 0.751 1.00 94.19 281 ARG A CA 1
ATOM 2283 C C . ARG A 1 281 ? 4.988 -21.985 0.942 1.00 94.19 281 ARG A C 1
ATOM 2285 O O . ARG A 1 281 ? 4.113 -21.705 0.133 1.00 94.19 281 ARG A O 1
ATOM 2292 N N . VAL A 1 282 ? 4.763 -22.767 1.996 1.00 94.38 282 VAL A N 1
ATOM 2293 C CA . VAL A 1 282 ? 3.471 -23.448 2.220 1.00 94.38 282 VAL A CA 1
ATOM 2294 C C . VAL A 1 282 ? 2.386 -22.473 2.675 1.00 94.38 282 VAL A C 1
ATOM 2296 O O . VAL A 1 282 ? 1.268 -22.539 2.183 1.00 94.38 282 VAL A O 1
ATOM 2299 N N . ASP A 1 283 ? 2.723 -21.541 3.562 1.00 95.31 283 ASP A N 1
ATOM 2300 C CA . ASP A 1 283 ? 1.773 -20.559 4.082 1.00 95.31 283 ASP A CA 1
ATOM 2301 C C . ASP A 1 283 ? 1.420 -19.494 3.026 1.00 95.31 283 ASP A C 1
ATOM 2303 O O . ASP A 1 283 ? 2.292 -18.754 2.561 1.00 95.31 283 ASP A O 1
ATOM 2307 N N . ASP A 1 284 ? 0.138 -19.406 2.658 1.00 94.81 284 ASP A N 1
ATOM 2308 C CA . ASP A 1 284 ? -0.356 -18.480 1.631 1.00 94.81 284 ASP A CA 1
ATOM 2309 C C . ASP A 1 284 ? -0.301 -17.006 2.057 1.00 94.81 284 ASP A C 1
ATOM 2311 O O . ASP A 1 284 ? -0.202 -16.114 1.203 1.00 94.81 284 ASP A O 1
ATOM 2315 N N . VAL A 1 285 ? -0.419 -16.716 3.358 1.00 94.62 285 VAL A N 1
ATOM 2316 C CA . VAL A 1 285 ? -0.370 -15.347 3.895 1.00 94.62 285 VAL A CA 1
ATOM 2317 C C . VAL A 1 285 ? 1.056 -14.834 3.798 1.00 94.62 285 VAL A C 1
ATOM 2319 O O . VAL A 1 285 ? 1.290 -13.815 3.147 1.00 94.62 285 VAL A O 1
ATOM 2322 N N . PHE A 1 286 ? 2.021 -15.584 4.327 1.00 96.06 286 PHE A N 1
ATOM 2323 C CA . PHE A 1 286 ? 3.435 -15.240 4.230 1.00 96.06 286 PHE A CA 1
ATOM 2324 C C . PHE A 1 286 ? 3.955 -15.304 2.792 1.00 96.06 286 PHE A C 1
ATOM 2326 O O . PHE A 1 286 ? 4.809 -14.501 2.423 1.00 96.06 286 PHE A O 1
ATOM 2333 N N . PHE A 1 287 ? 3.421 -16.190 1.942 1.00 95.94 287 PHE A N 1
ATOM 2334 C CA . PHE A 1 287 ? 3.696 -16.163 0.500 1.00 95.94 287 PHE A CA 1
ATOM 2335 C C . PHE A 1 287 ? 3.281 -14.822 -0.108 1.00 95.94 287 PHE A C 1
ATOM 2337 O O . PHE A 1 287 ? 4.075 -14.179 -0.797 1.00 95.94 287 PHE A O 1
ATOM 2344 N N . SER A 1 288 ? 2.064 -14.366 0.199 1.00 94.81 288 SER A N 1
ATOM 2345 C CA . SER A 1 288 ? 1.527 -13.113 -0.338 1.00 94.81 288 SER A CA 1
ATOM 2346 C C . SER A 1 288 ? 2.265 -11.888 0.213 1.00 94.81 288 SER A C 1
ATOM 2348 O O . SER A 1 288 ? 2.634 -11.003 -0.556 1.00 94.81 288 SER A O 1
ATOM 2350 N N . GLN A 1 289 ? 2.541 -11.855 1.521 1.00 95.31 289 GLN A N 1
ATOM 2351 C CA . GLN A 1 289 ? 3.332 -10.801 2.165 1.00 95.31 289 GLN A CA 1
ATOM 2352 C C . GLN A 1 289 ? 4.753 -10.736 1.604 1.00 95.31 289 GLN A C 1
ATOM 2354 O O . GLN A 1 289 ? 5.222 -9.657 1.253 1.00 95.31 289 GLN A O 1
ATOM 2359 N N . SER A 1 290 ? 5.424 -11.879 1.457 1.00 95.69 290 SER A N 1
ATOM 2360 C CA . SER A 1 290 ? 6.760 -11.943 0.865 1.00 95.69 290 SER A CA 1
ATOM 2361 C C . SER A 1 290 ? 6.764 -11.412 -0.571 1.00 95.69 290 SER A C 1
ATOM 2363 O O . SER A 1 290 ? 7.571 -10.545 -0.913 1.00 95.69 290 SER A O 1
ATOM 2365 N N . ALA A 1 291 ? 5.821 -11.865 -1.404 1.00 94.69 291 ALA A N 1
ATOM 2366 C CA . ALA A 1 291 ? 5.707 -11.412 -2.784 1.00 94.69 291 ALA A CA 1
ATOM 2367 C C . ALA A 1 291 ? 5.500 -9.894 -2.876 1.00 94.69 291 ALA A C 1
ATOM 2369 O O . ALA A 1 291 ? 6.235 -9.217 -3.597 1.00 94.69 291 ALA A O 1
ATOM 2370 N N . GLN A 1 292 ? 4.539 -9.347 -2.122 1.00 93.44 292 GLN A N 1
ATOM 2371 C CA . GLN A 1 292 ? 4.261 -7.909 -2.102 1.00 93.44 292 GLN A CA 1
ATOM 2372 C C . GLN A 1 292 ? 5.445 -7.095 -1.578 1.00 93.44 292 GLN A C 1
ATOM 2374 O O . GLN A 1 292 ? 5.766 -6.045 -2.132 1.00 93.44 292 GLN A O 1
ATOM 2379 N N . LEU A 1 293 ? 6.143 -7.589 -0.557 1.00 94.69 293 LEU A N 1
ATOM 2380 C CA . LEU A 1 293 ? 7.306 -6.907 -0.001 1.00 94.69 293 LEU A CA 1
ATOM 2381 C C . LEU A 1 293 ? 8.439 -6.820 -1.034 1.00 94.69 293 LEU A C 1
ATOM 2383 O O . LEU A 1 293 ? 9.062 -5.772 -1.211 1.00 94.69 293 LEU A O 1
ATOM 2387 N N . HIS A 1 294 ? 8.659 -7.896 -1.791 1.00 94.75 294 HIS A N 1
ATOM 2388 C CA . HIS A 1 294 ? 9.621 -7.886 -2.886 1.00 94.75 294 HIS A CA 1
ATOM 2389 C C . HIS A 1 294 ? 9.144 -7.054 -4.089 1.00 94.75 294 HIS A C 1
ATOM 2391 O O . HIS A 1 294 ? 9.983 -6.427 -4.736 1.00 94.75 294 HIS A O 1
ATOM 2397 N N . LEU A 1 295 ? 7.836 -6.955 -4.362 1.00 94.69 295 LEU A N 1
ATOM 2398 C CA . LEU A 1 295 ? 7.294 -5.994 -5.335 1.00 94.69 295 LEU A CA 1
ATOM 2399 C C . LEU A 1 295 ? 7.628 -4.549 -4.934 1.00 94.69 295 LEU A C 1
ATOM 2401 O O . LEU A 1 295 ? 8.138 -3.798 -5.769 1.00 94.69 295 LEU A O 1
ATOM 2405 N N . GLN A 1 296 ? 7.424 -4.176 -3.662 1.00 93.62 296 GLN A N 1
ATOM 2406 C CA . GLN A 1 296 ? 7.819 -2.858 -3.145 1.00 93.62 296 GLN A CA 1
ATOM 2407 C C . GLN A 1 296 ? 9.319 -2.622 -3.337 1.00 93.62 296 GLN A C 1
ATOM 2409 O O . GLN A 1 296 ? 9.719 -1.588 -3.869 1.00 93.62 296 GLN A O 1
ATOM 2414 N N . TYR A 1 297 ? 10.156 -3.594 -2.959 1.00 96.06 297 TYR A N 1
ATOM 2415 C CA . TYR A 1 297 ? 11.612 -3.479 -3.065 1.00 96.06 297 TYR A CA 1
ATOM 2416 C C . TYR A 1 297 ? 12.057 -3.195 -4.504 1.00 96.06 297 TYR A C 1
ATOM 2418 O O . TYR A 1 297 ? 12.816 -2.258 -4.759 1.00 96.06 297 TYR A O 1
ATOM 2426 N N . ARG A 1 298 ? 11.528 -3.955 -5.472 1.00 95.81 298 ARG A N 1
ATOM 2427 C CA . ARG A 1 298 ? 11.816 -3.739 -6.898 1.00 95.81 298 ARG A CA 1
ATOM 2428 C C . ARG A 1 298 ? 11.281 -2.393 -7.396 1.00 95.81 298 ARG A C 1
ATOM 2430 O O . ARG A 1 298 ? 11.927 -1.762 -8.229 1.00 95.81 298 ARG A O 1
ATOM 2437 N N . SER A 1 299 ? 10.144 -1.931 -6.874 1.00 93.56 299 SER A N 1
ATOM 2438 C CA . SER A 1 299 ? 9.595 -0.604 -7.180 1.00 93.56 299 SER A CA 1
ATOM 2439 C C . SER A 1 299 ? 10.541 0.514 -6.727 1.00 93.56 299 SER A C 1
ATOM 2441 O O . SER A 1 299 ? 10.844 1.418 -7.507 1.00 93.56 299 SER A O 1
ATOM 2443 N N . VAL A 1 300 ? 11.082 0.421 -5.505 1.00 94.81 300 VAL A N 1
ATOM 2444 C CA . VAL A 1 300 ? 12.068 1.383 -4.984 1.00 94.81 300 VAL A CA 1
ATOM 2445 C C . VAL A 1 300 ? 13.367 1.336 -5.794 1.00 94.81 300 VAL A C 1
ATOM 2447 O O . VAL A 1 300 ? 13.881 2.391 -6.156 1.00 94.81 300 VAL A O 1
ATOM 2450 N N . GLN A 1 301 ? 13.844 0.149 -6.191 1.00 95.31 301 GLN A N 1
ATOM 2451 C CA . GLN A 1 301 ? 14.985 0.024 -7.114 1.00 95.31 301 GLN A CA 1
ATOM 2452 C C . GLN A 1 301 ? 14.744 0.756 -8.439 1.00 95.31 301 GLN A C 1
ATOM 2454 O O . GLN A 1 301 ? 15.587 1.534 -8.888 1.00 95.31 301 GLN A O 1
ATOM 2459 N N . ILE A 1 302 ? 13.582 0.552 -9.070 1.00 93.31 302 ILE A N 1
ATOM 2460 C CA . ILE A 1 302 ? 13.234 1.273 -10.300 1.00 93.31 302 ILE A CA 1
ATOM 2461 C C . ILE A 1 302 ? 13.207 2.778 -10.040 1.00 93.31 302 ILE A C 1
ATOM 2463 O O . ILE A 1 302 ? 13.739 3.541 -10.841 1.00 93.31 302 ILE A O 1
ATOM 2467 N N . MET A 1 303 ? 12.625 3.216 -8.926 1.00 91.50 303 MET A N 1
ATOM 2468 C CA . MET A 1 303 ? 12.559 4.628 -8.565 1.00 91.50 303 MET A CA 1
ATOM 2469 C C . MET A 1 303 ? 13.951 5.252 -8.377 1.00 91.50 303 MET A C 1
ATOM 2471 O O . MET A 1 303 ? 14.157 6.375 -8.828 1.00 91.50 303 MET A O 1
ATOM 2475 N N . ILE A 1 304 ? 14.911 4.551 -7.776 1.00 93.00 304 ILE A N 1
ATOM 2476 C CA . ILE A 1 304 ? 16.285 5.051 -7.615 1.00 93.00 304 ILE A CA 1
ATOM 2477 C C . ILE A 1 304 ? 16.958 5.205 -8.980 1.00 93.00 304 ILE A C 1
ATOM 2479 O O . ILE A 1 304 ? 17.504 6.260 -9.279 1.00 93.00 304 ILE A O 1
ATOM 2483 N N . HIS A 1 305 ? 16.874 4.194 -9.847 1.00 91.12 305 HIS A N 1
ATOM 2484 C CA . HIS A 1 305 ? 17.650 4.172 -11.090 1.00 91.12 305 HIS A CA 1
ATOM 2485 C C . HIS A 1 305 ? 16.984 4.873 -12.287 1.00 91.12 305 HIS A C 1
ATOM 2487 O O . HIS A 1 305 ? 17.688 5.327 -13.195 1.00 91.12 305 HIS A O 1
ATOM 2493 N N . ARG A 1 306 ? 15.646 5.001 -12.321 1.00 87.19 306 ARG A N 1
ATOM 2494 C CA . ARG A 1 306 ? 14.917 5.518 -13.500 1.00 87.19 306 ARG A CA 1
ATOM 2495 C C . ARG A 1 306 ? 15.347 6.919 -13.965 1.00 87.19 306 ARG A C 1
ATOM 2497 O O . ARG A 1 306 ? 15.454 7.089 -15.182 1.00 87.19 306 ARG A O 1
ATOM 2504 N N . PRO A 1 307 ? 15.661 7.907 -13.098 1.00 84.81 307 PRO A N 1
ATOM 2505 C CA . PRO A 1 307 ? 16.061 9.244 -13.555 1.00 84.81 307 PRO A CA 1
ATOM 2506 C C . PRO A 1 307 ? 17.366 9.222 -14.351 1.00 84.81 307 PRO A C 1
ATOM 2508 O O . PRO A 1 307 ? 17.598 10.069 -15.211 1.00 84.81 307 PRO A O 1
ATOM 2511 N N . PHE A 1 308 ? 18.204 8.213 -14.113 1.00 78.31 308 PHE A N 1
ATOM 2512 C CA . PHE A 1 308 ? 19.518 8.081 -14.729 1.00 78.31 308 PHE A CA 1
ATOM 2513 C C . PHE A 1 308 ? 19.482 7.372 -16.089 1.00 78.31 308 PHE A C 1
ATOM 2515 O O . PHE A 1 308 ? 20.461 7.430 -16.830 1.00 78.31 308 PHE A O 1
ATOM 2522 N N . ILE A 1 309 ? 18.347 6.776 -16.477 1.00 73.19 309 ILE A N 1
ATOM 2523 C CA . ILE A 1 309 ? 18.159 6.166 -17.807 1.00 73.19 309 ILE A CA 1
ATOM 2524 C C . ILE A 1 309 ? 18.181 7.237 -18.913 1.00 73.19 309 ILE A C 1
ATOM 2526 O O . ILE A 1 309 ? 18.680 6.995 -20.013 1.00 73.19 309 ILE A O 1
ATOM 2530 N N . ALA A 1 310 ? 17.648 8.431 -18.633 1.00 60.16 310 ALA A N 1
ATOM 2531 C CA . ALA A 1 310 ? 17.520 9.517 -19.606 1.00 60.16 310 ALA A CA 1
ATOM 2532 C C . ALA A 1 310 ? 18.733 10.469 -19.646 1.00 60.16 310 ALA A C 1
ATOM 2534 O O . ALA A 1 310 ? 18.860 11.258 -20.588 1.00 60.16 310 ALA A O 1
ATOM 2535 N N . SER A 1 311 ? 19.636 10.386 -18.663 1.00 57.78 311 SER A N 1
ATOM 2536 C CA . SER A 1 311 ? 20.809 11.258 -18.516 1.00 57.78 311 SER A CA 1
ATOM 2537 C C . SER A 1 311 ? 21.884 10.942 -19.558 1.00 57.78 311 SER A C 1
ATOM 2539 O O . SER A 1 311 ? 22.863 10.237 -19.310 1.00 57.78 311 SER A O 1
ATOM 2541 N N . ARG A 1 312 ? 21.702 11.473 -20.772 1.00 47.69 312 ARG A N 1
ATOM 2542 C CA . ARG A 1 312 ? 22.656 11.352 -21.882 1.00 47.69 312 ARG A CA 1
ATOM 2543 C C . ARG A 1 312 ? 23.873 12.252 -21.643 1.00 47.69 312 ARG A C 1
ATOM 2545 O O . ARG A 1 312 ? 23.930 13.372 -22.137 1.00 47.69 312 ARG A O 1
ATOM 2552 N N . GLY A 1 313 ? 24.842 11.741 -20.889 1.00 45.75 313 GLY A N 1
ATOM 2553 C CA . GLY A 1 313 ? 26.137 12.399 -20.667 1.00 45.75 313 GLY A CA 1
ATOM 2554 C C . GLY A 1 313 ? 27.145 11.577 -19.860 1.00 45.75 313 GLY A C 1
ATOM 2555 O O . GLY A 1 313 ? 28.340 11.718 -20.080 1.00 45.75 313 GLY A O 1
ATOM 2556 N N . LEU A 1 314 ? 26.674 10.674 -18.998 1.00 46.41 314 LEU A N 1
ATOM 2557 C CA . LEU A 1 314 ? 27.496 9.972 -18.006 1.00 46.41 314 LEU A CA 1
ATOM 2558 C C . LEU A 1 314 ? 27.794 8.539 -18.466 1.00 46.41 314 LEU A C 1
ATOM 2560 O O . LEU A 1 314 ? 27.104 7.615 -18.069 1.00 46.41 314 LEU A O 1
ATOM 2564 N N . LYS A 1 315 ? 28.747 8.279 -19.361 1.00 56.84 315 LYS A N 1
ATOM 2565 C CA . LYS A 1 315 ? 29.121 6.869 -19.620 1.00 56.84 315 LYS A CA 1
ATOM 2566 C C . LYS A 1 315 ? 29.949 6.380 -18.419 1.00 56.84 315 LYS A C 1
ATOM 2568 O O . LYS A 1 315 ? 30.948 7.039 -18.157 1.00 56.84 315 LYS A O 1
ATOM 2573 N N . PRO A 1 316 ? 29.599 5.276 -17.709 1.00 57.00 316 PRO A N 1
ATOM 2574 C CA . PRO A 1 316 ? 28.708 4.157 -18.085 1.00 57.00 316 PRO A CA 1
ATOM 2575 C C . PRO A 1 316 ? 27.347 4.050 -17.341 1.00 57.00 316 PRO A C 1
ATOM 2577 O O . PRO A 1 316 ? 26.597 3.096 -17.570 1.00 57.00 316 PRO A O 1
ATOM 2580 N N . LEU A 1 317 ? 26.998 4.996 -16.466 1.00 60.94 317 LEU A N 1
ATOM 2581 C CA . LEU A 1 317 ? 25.860 4.918 -15.524 1.00 60.94 317 LEU A CA 1
ATOM 2582 C C . LEU A 1 317 ? 24.457 4.646 -16.137 1.00 60.94 317 LEU A C 1
ATOM 2584 O O . LEU A 1 317 ? 23.708 3.856 -15.552 1.00 60.94 317 LEU A O 1
ATOM 2588 N N . PRO A 1 318 ? 24.063 5.210 -17.300 1.00 70.00 318 PRO A N 1
ATOM 2589 C CA . PRO A 1 318 ? 22.760 4.976 -17.922 1.00 70.00 318 PRO A CA 1
ATOM 2590 C C . PRO A 1 318 ? 22.548 3.535 -18.383 1.00 70.00 318 PRO A C 1
ATOM 2592 O O . PRO A 1 318 ? 21.431 3.027 -18.302 1.00 70.00 318 PRO A O 1
ATOM 2595 N N . ALA A 1 319 ? 23.604 2.860 -18.853 1.00 75.25 319 ALA A N 1
ATOM 2596 C CA . ALA A 1 319 ? 23.505 1.473 -19.307 1.00 75.25 319 ALA A CA 1
ATOM 2597 C C . ALA A 1 319 ? 23.287 0.522 -18.122 1.00 75.25 319 ALA A C 1
ATOM 2599 O O . ALA A 1 319 ? 22.420 -0.350 -18.182 1.00 75.25 319 ALA A O 1
ATOM 2600 N N . LEU A 1 320 ? 24.020 0.746 -17.026 1.00 84.06 320 LEU A N 1
ATOM 2601 C CA . LEU A 1 320 ? 23.854 -0.000 -15.781 1.00 84.06 320 LEU A CA 1
ATOM 2602 C C . LEU A 1 320 ? 22.462 0.230 -15.174 1.00 84.06 320 LEU A C 1
ATOM 2604 O O . LEU A 1 320 ? 21.755 -0.729 -14.879 1.00 84.06 320 LEU A O 1
ATOM 2608 N N . SER A 1 321 ? 22.032 1.490 -15.068 1.00 86.44 321 SER A N 1
ATOM 2609 C CA . SER A 1 321 ? 20.722 1.849 -14.505 1.00 86.44 321 SER A CA 1
ATOM 2610 C C . SER A 1 321 ? 19.566 1.245 -15.307 1.00 86.44 321 SER A C 1
ATOM 2612 O O . SER A 1 321 ? 18.632 0.692 -14.729 1.00 86.44 321 SER A O 1
ATOM 2614 N N . LEU A 1 322 ? 19.646 1.263 -16.644 1.00 84.31 322 LEU A N 1
ATOM 2615 C CA . LEU A 1 322 ? 18.649 0.614 -17.499 1.00 84.31 322 LEU A CA 1
ATOM 2616 C C . LEU A 1 322 ? 18.613 -0.907 -17.291 1.00 84.31 322 LEU A C 1
ATOM 2618 O O . LEU A 1 322 ? 17.526 -1.489 -17.248 1.00 84.31 322 LEU A O 1
ATOM 2622 N N . ALA A 1 323 ? 19.771 -1.559 -17.152 1.00 87.62 323 ALA A N 1
ATOM 2623 C CA . ALA A 1 323 ? 19.843 -2.994 -16.890 1.00 87.62 323 ALA A CA 1
ATOM 2624 C C . ALA A 1 323 ? 19.225 -3.357 -15.529 1.00 87.62 323 ALA A C 1
ATOM 2626 O O . ALA A 1 323 ? 18.437 -4.305 -15.457 1.00 87.62 323 ALA A O 1
ATOM 2627 N N . ILE A 1 324 ? 19.513 -2.573 -14.482 1.00 91.88 324 ILE A N 1
ATOM 2628 C CA . ILE A 1 324 ? 18.937 -2.746 -13.141 1.00 91.88 324 ILE A CA 1
ATOM 2629 C C . ILE A 1 324 ? 17.415 -2.582 -13.189 1.00 91.88 324 ILE A C 1
ATOM 2631 O O . ILE A 1 324 ? 16.693 -3.487 -12.768 1.00 91.88 324 ILE A O 1
ATOM 2635 N N . CYS A 1 325 ? 16.908 -1.493 -13.780 1.00 92.81 325 CYS A N 1
ATOM 2636 C CA . CYS A 1 325 ? 15.467 -1.273 -13.920 1.00 92.81 325 CYS A CA 1
ATOM 2637 C C . CYS A 1 325 ? 14.783 -2.387 -14.721 1.00 92.81 325 CYS A C 1
ATOM 2639 O O . CYS A 1 325 ? 13.714 -2.852 -14.333 1.00 92.81 325 CYS A O 1
ATOM 2641 N N . THR A 1 326 ? 15.398 -2.854 -15.811 1.00 91.12 326 THR A N 1
ATOM 2642 C CA . THR A 1 326 ? 14.841 -3.942 -16.631 1.00 91.12 326 THR A CA 1
ATOM 2643 C C . THR A 1 326 ? 14.774 -5.250 -15.839 1.00 91.12 326 THR A C 1
ATOM 2645 O O . THR A 1 326 ? 13.762 -5.945 -15.888 1.00 91.12 326 THR A O 1
ATOM 2648 N N . ASN A 1 327 ? 15.818 -5.592 -15.078 1.00 93.75 327 ASN A N 1
ATOM 2649 C CA . ASN A 1 327 ? 15.820 -6.786 -14.228 1.00 93.75 327 ASN A CA 1
ATOM 2650 C C . ASN A 1 327 ? 14.754 -6.695 -13.122 1.00 93.75 327 ASN A C 1
ATOM 2652 O O . ASN A 1 327 ? 13.987 -7.642 -12.918 1.00 93.75 327 ASN A O 1
ATOM 2656 N N . ALA A 1 328 ? 14.652 -5.537 -12.467 1.00 95.62 328 ALA A N 1
ATOM 2657 C CA . ALA A 1 328 ? 13.631 -5.277 -11.461 1.00 95.62 328 ALA A CA 1
ATOM 2658 C C . ALA A 1 328 ? 12.214 -5.410 -12.044 1.00 95.62 328 ALA A C 1
ATOM 2660 O O . ALA A 1 328 ? 11.382 -6.098 -11.457 1.00 95.62 328 ALA A O 1
ATOM 2661 N N . ALA A 1 329 ? 11.963 -4.857 -13.234 1.00 95.56 329 ALA A N 1
ATOM 2662 C CA . ALA A 1 329 ? 10.670 -4.946 -13.907 1.00 95.56 329 ALA A CA 1
ATOM 2663 C C . ALA A 1 329 ? 10.298 -6.386 -14.313 1.00 95.56 329 ALA A C 1
ATOM 2665 O O . ALA A 1 329 ? 9.155 -6.801 -14.121 1.00 95.56 329 ALA A O 1
ATOM 2666 N N . ARG A 1 330 ? 11.257 -7.194 -14.792 1.00 94.94 330 ARG A N 1
ATOM 2667 C CA . ARG A 1 330 ? 11.024 -8.632 -15.046 1.00 94.94 330 ARG A CA 1
ATOM 2668 C C . ARG A 1 330 ? 10.735 -9.401 -13.760 1.00 94.94 330 ARG A C 1
ATOM 2670 O O . ARG A 1 330 ? 9.878 -10.278 -13.734 1.00 94.94 330 ARG A O 1
ATOM 2677 N N . SER A 1 331 ? 11.441 -9.072 -12.678 1.00 95.88 331 SER A N 1
ATOM 2678 C CA . SER A 1 331 ? 11.180 -9.664 -11.363 1.00 95.88 331 SER A CA 1
ATOM 2679 C C . SER A 1 331 ? 9.772 -9.324 -10.873 1.00 95.88 331 SER A C 1
ATOM 2681 O O . SER A 1 331 ? 9.088 -10.206 -10.363 1.00 95.88 331 SER A O 1
ATOM 2683 N N . ILE A 1 332 ? 9.313 -8.087 -11.091 1.00 96.00 332 ILE A N 1
ATOM 2684 C CA . ILE A 1 332 ? 7.938 -7.668 -10.794 1.00 96.00 332 ILE A CA 1
ATOM 2685 C C . ILE A 1 332 ? 6.925 -8.486 -11.598 1.00 96.00 332 ILE A C 1
ATOM 2687 O O . ILE A 1 332 ? 5.988 -9.006 -11.002 1.00 96.00 332 ILE A O 1
ATOM 2691 N N . ALA A 1 333 ? 7.130 -8.674 -12.907 1.00 95.50 333 ALA A N 1
ATOM 2692 C CA . ALA A 1 333 ? 6.239 -9.496 -13.731 1.00 95.50 333 ALA A CA 1
ATOM 2693 C C . ALA A 1 333 ? 6.116 -10.937 -13.203 1.00 95.50 333 ALA A C 1
ATOM 2695 O O . ALA A 1 333 ? 5.010 -11.450 -13.058 1.00 95.50 333 ALA A O 1
ATOM 2696 N N . ARG A 1 334 ? 7.237 -11.565 -12.827 1.00 94.94 334 ARG A N 1
ATOM 2697 C CA . ARG A 1 334 ? 7.256 -12.929 -12.263 1.00 94.94 334 ARG A CA 1
ATOM 2698 C C . ARG A 1 334 ? 6.555 -13.024 -10.909 1.00 94.94 334 ARG A C 1
ATOM 2700 O O . ARG A 1 334 ? 5.789 -13.956 -10.690 1.00 94.94 334 ARG A O 1
ATOM 2707 N N . LEU A 1 335 ? 6.813 -12.071 -10.011 1.00 95.06 335 LEU A N 1
ATOM 2708 C CA . LEU A 1 335 ? 6.159 -12.003 -8.698 1.00 95.06 335 LEU A CA 1
ATOM 2709 C C . LEU A 1 335 ? 4.648 -11.787 -8.846 1.00 95.06 335 LEU A C 1
ATOM 2711 O O . LEU A 1 335 ? 3.863 -12.454 -8.179 1.00 95.06 335 LEU A O 1
ATOM 2715 N N . ALA A 1 336 ? 4.245 -10.893 -9.751 1.00 93.50 336 ALA A N 1
ATOM 2716 C CA . ALA A 1 336 ? 2.845 -10.624 -10.049 1.00 93.50 336 ALA A CA 1
ATOM 2717 C C . ALA A 1 336 ? 2.144 -11.850 -10.649 1.00 93.50 336 ALA A C 1
ATOM 2719 O O . ALA A 1 336 ? 1.033 -12.163 -10.234 1.00 93.50 336 ALA A O 1
ATOM 2720 N N . GLY A 1 337 ? 2.805 -12.576 -11.558 1.00 94.00 337 GLY A N 1
ATOM 2721 C CA . GLY A 1 337 ? 2.304 -13.843 -12.097 1.00 94.00 337 GLY A CA 1
ATOM 2722 C C . GLY A 1 337 ? 2.105 -14.900 -11.011 1.00 94.00 337 GLY A C 1
ATOM 2723 O O . GLY A 1 337 ? 1.019 -15.454 -10.891 1.00 94.00 337 GLY A O 1
ATOM 2724 N N . ALA A 1 338 ? 3.104 -15.101 -10.146 1.00 94.06 338 ALA A N 1
ATOM 2725 C CA . ALA A 1 338 ? 3.009 -16.060 -9.044 1.00 94.06 338 ALA A CA 1
ATOM 2726 C C . ALA A 1 338 ? 1.879 -15.718 -8.051 1.00 94.06 338 ALA A C 1
ATOM 2728 O O . ALA A 1 338 ? 1.196 -16.611 -7.552 1.00 94.06 338 ALA A O 1
ATOM 2729 N N . LEU A 1 339 ? 1.655 -14.427 -7.777 1.00 92.31 339 LEU A N 1
ATOM 2730 C CA . LEU A 1 339 ? 0.523 -13.975 -6.964 1.00 92.31 339 LEU A CA 1
ATOM 2731 C C . LEU A 1 339 ? -0.818 -14.169 -7.672 1.00 92.31 339 LEU A C 1
ATOM 2733 O O . LEU A 1 339 ? -1.775 -14.597 -7.034 1.00 92.31 339 LEU A O 1
ATOM 2737 N N . GLN A 1 340 ? -0.896 -13.864 -8.969 1.00 91.56 340 GLN A N 1
ATOM 2738 C CA . GLN A 1 340 ? -2.117 -14.036 -9.754 1.00 91.56 340 GLN A CA 1
ATOM 2739 C C . GLN A 1 340 ? -2.538 -15.510 -9.810 1.00 91.56 340 GLN A C 1
ATOM 2741 O O . GLN A 1 340 ? -3.719 -15.806 -9.666 1.00 91.56 340 GLN A O 1
ATOM 2746 N N . GLU A 1 341 ? -1.584 -16.427 -9.973 1.00 92.56 341 GLU A N 1
ATOM 2747 C CA . GLU A 1 341 ? -1.852 -17.866 -10.040 1.00 92.56 341 GLU A CA 1
ATOM 2748 C C . GLU A 1 341 ? -2.300 -18.451 -8.693 1.00 92.56 341 GLU A C 1
ATOM 2750 O O . GLU A 1 341 ? -3.199 -19.291 -8.660 1.00 92.56 341 GLU A O 1
ATOM 2755 N N . ARG A 1 342 ? -1.684 -18.027 -7.580 1.00 92.94 342 ARG A N 1
ATOM 2756 C CA . ARG A 1 342 ? -1.896 -18.658 -6.268 1.00 92.94 342 ARG A CA 1
ATOM 2757 C C . ARG A 1 342 ? -2.911 -17.940 -5.381 1.00 92.94 342 ARG A C 1
ATOM 2759 O O . ARG A 1 342 ? -3.732 -18.592 -4.747 1.00 92.94 342 ARG A O 1
ATOM 2766 N N . THR A 1 343 ? -2.848 -16.612 -5.302 1.00 90.19 343 THR A N 1
ATOM 2767 C CA . THR A 1 343 ? -3.688 -15.790 -4.412 1.00 90.19 343 THR A CA 1
ATOM 2768 C C . THR A 1 343 ? -4.211 -14.535 -5.130 1.00 90.19 343 THR A C 1
ATOM 2770 O O . THR A 1 343 ? -3.924 -13.403 -4.717 1.00 90.19 343 THR A O 1
ATOM 2773 N N . PRO A 1 344 ? -5.029 -14.688 -6.193 1.00 87.25 344 PRO A N 1
ATOM 2774 C CA . PRO A 1 344 ? -5.464 -13.571 -7.035 1.00 87.25 344 PRO A CA 1
ATOM 2775 C C . PRO A 1 344 ? -6.199 -12.476 -6.254 1.00 87.25 344 PRO A C 1
ATOM 2777 O O . PRO A 1 344 ? -6.055 -11.293 -6.575 1.00 87.25 344 PRO A O 1
ATOM 2780 N N . GLN A 1 345 ? -6.933 -12.823 -5.189 1.00 82.81 345 GLN A N 1
ATOM 2781 C CA . GLN A 1 345 ? -7.611 -11.834 -4.349 1.00 82.81 345 GLN A CA 1
ATOM 2782 C C . GLN A 1 345 ? -6.603 -10.877 -3.689 1.00 82.81 345 GLN A C 1
ATOM 2784 O O . GLN A 1 345 ? -6.806 -9.661 -3.705 1.00 82.81 345 GLN A O 1
ATOM 2789 N N . ARG A 1 346 ? -5.471 -11.400 -3.197 1.00 83.50 346 ARG A N 1
ATOM 2790 C CA . ARG A 1 346 ? -4.468 -10.649 -2.422 1.00 83.50 346 ARG A CA 1
ATOM 2791 C C . ARG A 1 346 ? -3.548 -9.783 -3.270 1.00 83.50 346 ARG A C 1
ATOM 2793 O O . ARG A 1 346 ? -3.020 -8.802 -2.761 1.00 83.50 346 ARG A O 1
ATOM 2800 N N . LEU A 1 347 ? -3.398 -10.057 -4.565 1.00 79.56 347 LEU A N 1
ATOM 2801 C CA . LEU A 1 347 ? -2.712 -9.125 -5.472 1.00 79.56 347 LEU A CA 1
ATOM 2802 C C . LEU A 1 347 ? -3.449 -7.769 -5.573 1.00 79.56 347 LEU A C 1
ATOM 2804 O O . LEU A 1 347 ? -2.828 -6.756 -5.874 1.00 79.56 347 LEU A O 1
ATOM 2808 N N . SER A 1 348 ? -4.752 -7.735 -5.266 1.00 63.56 348 SER A N 1
ATOM 2809 C CA . SER A 1 348 ? -5.581 -6.515 -5.228 1.00 63.56 348 SER A CA 1
ATOM 2810 C C . SER A 1 348 ? -5.670 -5.850 -3.857 1.00 63.56 348 SER A C 1
ATOM 2812 O O . SER A 1 348 ? -6.345 -4.837 -3.734 1.00 63.56 348 SER A O 1
ATOM 2814 N N . ALA A 1 349 ? -5.049 -6.416 -2.820 1.00 63.53 349 ALA A N 1
ATOM 2815 C CA . ALA A 1 349 ? -5.234 -5.934 -1.452 1.00 63.53 349 ALA A CA 1
ATOM 2816 C C . ALA A 1 349 ? -4.800 -4.472 -1.252 1.00 63.53 349 ALA A C 1
ATOM 2818 O O . ALA A 1 349 ? -5.309 -3.802 -0.359 1.00 63.53 349 ALA A O 1
ATOM 2819 N N . LEU A 1 350 ? -3.869 -3.986 -2.080 1.00 66.38 350 LEU A N 1
ATOM 2820 C CA . LEU A 1 350 ? -3.362 -2.618 -2.058 1.00 66.38 350 LEU A CA 1
ATOM 2821 C C . LEU A 1 350 ? -3.203 -2.117 -3.506 1.00 66.38 350 LEU A C 1
ATOM 2823 O O . LEU A 1 350 ? -2.237 -2.474 -4.183 1.00 66.38 350 LEU A O 1
ATOM 2827 N N . ASP A 1 351 ? -4.126 -1.275 -3.993 1.00 67.88 351 ASP A N 1
ATOM 2828 C CA . ASP A 1 351 ? -4.113 -0.744 -5.377 1.00 67.88 351 ASP A CA 1
ATOM 2829 C C . ASP A 1 351 ? -2.846 0.044 -5.726 1.00 67.88 351 ASP A C 1
ATOM 2831 O O . ASP A 1 351 ? -2.438 0.121 -6.883 1.00 67.88 351 ASP A O 1
ATOM 2835 N N . VAL A 1 352 ? -2.137 0.533 -4.711 1.00 68.12 352 VAL A N 1
ATOM 2836 C CA . VAL A 1 352 ? -0.799 1.118 -4.833 1.00 68.12 352 VAL A CA 1
ATOM 2837 C C . VAL A 1 352 ? 0.156 0.241 -5.667 1.00 68.12 352 VAL A C 1
ATOM 2839 O O . VAL A 1 352 ? 1.007 0.772 -6.384 1.00 68.12 352 VAL A O 1
ATOM 2842 N N . PHE A 1 353 ? -0.016 -1.086 -5.658 1.00 77.38 353 PHE A N 1
ATOM 2843 C CA . PHE A 1 353 ? 0.778 -2.008 -6.473 1.00 77.38 353 PHE A CA 1
ATOM 2844 C C . PHE A 1 353 ? 0.398 -2.059 -7.951 1.00 77.38 353 PHE A C 1
ATOM 2846 O O . PHE A 1 353 ? 1.256 -2.392 -8.770 1.00 77.38 353 PHE A O 1
ATOM 2853 N N . MET A 1 354 ? -0.825 -1.681 -8.334 1.00 82.50 354 MET A N 1
ATOM 2854 C CA . MET A 1 354 ? -1.213 -1.592 -9.748 1.00 82.50 354 MET A CA 1
ATOM 2855 C C . MET A 1 354 ? -0.336 -0.584 -10.486 1.00 82.50 354 MET A C 1
ATOM 2857 O O . MET A 1 354 ? 0.099 -0.839 -11.612 1.00 82.50 354 MET A O 1
ATOM 2861 N N . TRP A 1 355 ? 0.020 0.519 -9.823 1.00 85.00 355 TRP A N 1
ATOM 2862 C CA . TRP A 1 355 ? 0.994 1.467 -10.354 1.00 85.00 355 TRP A CA 1
ATOM 2863 C C . TRP A 1 355 ? 2.368 0.821 -10.576 1.00 85.00 355 TRP A C 1
ATOM 2865 O O . TRP A 1 355 ? 2.942 0.969 -11.653 1.00 85.00 355 TRP A O 1
ATOM 2875 N N . THR A 1 356 ? 2.875 0.041 -9.616 1.00 89.38 356 THR A N 1
ATOM 2876 C CA . THR A 1 356 ? 4.147 -0.695 -9.748 1.00 89.38 356 THR A CA 1
ATOM 2877 C C . THR A 1 356 ? 4.147 -1.651 -10.945 1.00 89.38 356 THR A C 1
ATOM 2879 O O . THR A 1 356 ? 5.135 -1.708 -11.687 1.00 89.38 356 THR A O 1
ATOM 2882 N N . LEU A 1 357 ? 3.043 -2.368 -11.182 1.00 91.81 357 LEU A N 1
ATOM 2883 C CA . LEU A 1 357 ? 2.894 -3.234 -12.357 1.00 91.81 357 LEU A CA 1
ATOM 2884 C C . LEU A 1 357 ? 2.935 -2.421 -13.659 1.00 91.81 357 LEU A C 1
ATOM 2886 O O . LEU A 1 357 ? 3.658 -2.778 -14.592 1.00 91.81 357 LEU A O 1
ATOM 2890 N N . GLY A 1 358 ? 2.223 -1.292 -13.701 1.00 90.00 358 GLY A N 1
ATOM 2891 C CA . GLY A 1 358 ? 2.189 -0.405 -14.864 1.00 90.00 358 GLY A CA 1
ATOM 2892 C C . GLY A 1 358 ? 3.559 0.194 -15.183 1.00 90.00 358 GLY A C 1
ATOM 2893 O O . GLY A 1 358 ? 4.031 0.112 -16.317 1.00 90.00 358 GLY A O 1
ATOM 2894 N N . VAL A 1 359 ? 4.249 0.715 -14.165 1.00 88.12 359 VAL A N 1
ATOM 2895 C CA . VAL A 1 359 ? 5.620 1.237 -14.273 1.00 88.12 359 VAL A CA 1
ATOM 2896 C C . VAL A 1 359 ? 6.570 0.174 -14.821 1.00 88.12 359 VAL A C 1
ATOM 2898 O O . VAL A 1 359 ? 7.384 0.466 -15.697 1.00 88.12 359 VAL A O 1
ATOM 2901 N N . SER A 1 360 ? 6.446 -1.066 -14.352 1.00 92.44 360 SER A N 1
ATOM 2902 C CA . SER A 1 360 ? 7.289 -2.177 -14.801 1.00 92.44 360 SER A CA 1
ATOM 2903 C C . SER A 1 360 ? 7.067 -2.502 -16.273 1.00 92.44 360 SER A C 1
ATOM 2905 O O . SER A 1 360 ? 8.037 -2.603 -17.022 1.00 92.44 360 SER A O 1
ATOM 2907 N N . ALA A 1 361 ? 5.812 -2.585 -16.720 1.00 92.19 361 ALA A N 1
ATOM 2908 C CA . ALA A 1 361 ? 5.497 -2.789 -18.132 1.00 92.19 361 ALA A CA 1
ATOM 2909 C C . ALA A 1 361 ? 6.095 -1.675 -19.013 1.00 92.19 361 ALA A C 1
ATOM 2911 O O . ALA A 1 361 ? 6.696 -1.962 -20.049 1.00 92.19 361 ALA A O 1
ATOM 2912 N N . ILE A 1 362 ? 6.028 -0.414 -18.570 1.00 88.00 362 ILE A N 1
ATOM 2913 C CA . ILE A 1 362 ? 6.623 0.719 -19.296 1.00 88.00 362 ILE A CA 1
ATOM 2914 C C . ILE A 1 362 ? 8.149 0.603 -19.354 1.00 88.00 362 ILE A C 1
ATOM 2916 O O . ILE A 1 362 ? 8.733 0.776 -20.422 1.00 88.00 362 ILE A O 1
ATOM 2920 N N . VAL A 1 363 ? 8.810 0.258 -18.245 1.00 88.88 363 VAL A N 1
ATOM 2921 C CA . VAL A 1 363 ? 10.266 0.034 -18.212 1.00 88.88 363 VAL A CA 1
ATOM 2922 C C . VAL A 1 363 ? 10.682 -1.068 -19.191 1.00 88.88 363 VAL A C 1
ATOM 2924 O O . VAL A 1 363 ? 11.660 -0.893 -19.921 1.00 88.88 363 VAL A O 1
ATOM 2927 N N . LEU A 1 364 ? 9.935 -2.174 -19.265 1.00 89.69 364 LEU A N 1
ATOM 2928 C CA . LEU A 1 364 ? 10.203 -3.262 -20.214 1.00 89.69 364 LEU A CA 1
ATOM 2929 C C . LEU A 1 364 ? 10.042 -2.799 -21.670 1.00 89.69 364 LEU A C 1
ATOM 2931 O O . LEU A 1 364 ? 10.907 -3.083 -22.503 1.00 89.69 364 LEU A O 1
ATOM 2935 N N . LEU A 1 365 ? 8.991 -2.031 -21.976 1.00 85.56 365 LEU A N 1
ATOM 2936 C CA . LEU A 1 365 ? 8.771 -1.450 -23.305 1.00 85.56 365 LEU A CA 1
ATOM 2937 C C . LEU A 1 365 ? 9.882 -0.459 -23.694 1.00 85.56 365 LEU A C 1
ATOM 2939 O O . LEU A 1 365 ? 10.389 -0.515 -24.817 1.00 85.56 365 LEU A O 1
ATOM 2943 N N . ILE A 1 366 ? 10.329 0.392 -22.763 1.00 81.62 366 ILE A N 1
ATOM 2944 C CA . ILE A 1 366 ? 11.477 1.294 -22.961 1.00 81.62 366 ILE A CA 1
ATOM 2945 C C . ILE A 1 366 ? 12.755 0.490 -23.213 1.00 81.62 366 ILE A C 1
ATOM 2947 O O . ILE A 1 366 ? 13.520 0.828 -24.117 1.00 81.62 366 ILE A O 1
ATOM 2951 N N . GLY A 1 367 ? 12.985 -0.586 -22.456 1.00 79.69 367 GLY A N 1
ATOM 2952 C CA . GLY A 1 367 ? 14.121 -1.487 -22.651 1.00 79.69 367 GLY A CA 1
ATOM 2953 C C . GLY A 1 367 ? 14.147 -2.091 -24.058 1.00 79.69 367 GLY A C 1
ATOM 2954 O O . GLY A 1 367 ? 15.183 -2.054 -24.725 1.00 79.69 367 GLY A O 1
ATOM 2955 N N . ILE A 1 368 ? 12.994 -2.561 -24.552 1.00 80.19 368 ILE A N 1
ATOM 2956 C CA . ILE A 1 368 ? 12.836 -3.053 -25.930 1.00 80.19 368 ILE A CA 1
ATOM 2957 C C . ILE A 1 368 ? 13.136 -1.936 -26.941 1.00 80.19 368 ILE A C 1
ATOM 2959 O O . ILE A 1 368 ? 13.894 -2.153 -27.888 1.00 80.19 368 ILE A O 1
ATOM 2963 N N . GLY A 1 369 ? 12.581 -0.738 -26.741 1.00 75.19 369 GLY A N 1
ATOM 2964 C CA . GLY A 1 369 ? 12.813 0.416 -27.615 1.00 75.19 369 GLY A CA 1
ATOM 2965 C C . GLY A 1 369 ? 14.288 0.827 -27.683 1.00 75.19 369 GLY A C 1
ATOM 2966 O O . GLY A 1 369 ? 14.844 0.997 -28.768 1.00 75.19 369 GLY A O 1
ATOM 2967 N N . ASN A 1 370 ? 14.963 0.916 -26.536 1.00 73.62 370 ASN A N 1
ATOM 2968 C CA . ASN A 1 370 ? 16.380 1.275 -26.456 1.00 73.62 370 ASN A CA 1
ATOM 2969 C C . ASN A 1 370 ? 17.292 0.228 -27.103 1.00 73.62 370 ASN A C 1
ATOM 2971 O O . ASN A 1 370 ? 18.241 0.603 -27.794 1.00 73.62 370 ASN A O 1
ATOM 2975 N N . ALA A 1 371 ? 17.002 -1.064 -26.925 1.00 72.12 371 ALA A N 1
ATOM 2976 C CA . ALA A 1 371 ? 17.732 -2.144 -27.591 1.00 72.12 371 ALA A CA 1
ATOM 2977 C C . ALA A 1 371 ? 17.664 -2.021 -29.117 1.00 72.12 371 ALA A C 1
ATOM 2979 O O . ALA A 1 371 ? 18.684 -2.122 -29.800 1.00 72.12 371 ALA A O 1
ATOM 2980 N N . ARG A 1 372 ? 16.470 -1.713 -29.642 1.00 68.44 372 ARG A N 1
ATOM 2981 C CA . ARG A 1 372 ? 16.233 -1.501 -31.077 1.00 68.44 372 ARG A CA 1
ATOM 2982 C C . ARG A 1 372 ? 16.944 -0.273 -31.638 1.00 68.44 372 ARG A C 1
ATOM 2984 O O . ARG A 1 372 ? 17.352 -0.289 -32.796 1.00 68.44 372 ARG A O 1
ATOM 2991 N N . LEU A 1 373 ? 17.045 0.803 -30.857 1.00 68.62 373 LEU A N 1
ATOM 2992 C CA . LEU A 1 373 ? 17.740 2.028 -31.266 1.00 68.62 373 LEU A CA 1
ATOM 2993 C C . LEU A 1 373 ? 19.263 1.893 -31.180 1.00 68.62 373 LEU A C 1
ATOM 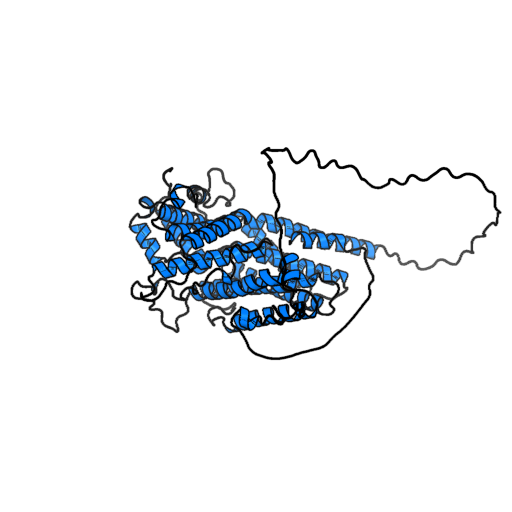2995 O O . LEU A 1 373 ? 19.972 2.535 -31.948 1.00 68.62 373 LEU A O 1
ATOM 2999 N N . SER A 1 374 ? 19.756 1.065 -30.258 1.00 67.06 374 SER A N 1
ATOM 3000 C CA . SER A 1 374 ? 21.188 0.920 -29.965 1.00 67.06 374 SER A CA 1
ATOM 3001 C C . SER A 1 374 ? 21.824 -0.309 -30.630 1.00 67.06 374 SER A C 1
ATOM 3003 O O . SER A 1 374 ? 22.995 -0.579 -30.385 1.00 67.06 374 SER A O 1
ATOM 3005 N N . ASN A 1 375 ? 21.071 -1.060 -31.448 1.00 64.44 375 ASN A N 1
ATOM 3006 C CA . ASN A 1 375 ? 21.481 -2.337 -32.056 1.00 64.44 375 ASN A CA 1
ATOM 3007 C C . ASN A 1 375 ? 22.039 -3.358 -31.043 1.00 64.44 375 ASN A C 1
ATOM 3009 O O . ASN A 1 375 ? 22.949 -4.123 -31.355 1.00 64.44 375 ASN A O 1
ATOM 3013 N N . VAL A 1 376 ? 21.488 -3.380 -29.826 1.00 71.44 376 VAL A N 1
ATOM 3014 C CA . VAL A 1 376 ? 21.877 -4.329 -28.773 1.00 71.44 376 VAL A CA 1
ATOM 3015 C C . VAL A 1 376 ? 20.942 -5.534 -28.806 1.00 71.44 376 VAL A C 1
ATOM 3017 O O . VAL A 1 376 ? 19.721 -5.387 -28.886 1.00 71.44 376 VAL A O 1
ATOM 3020 N N . THR A 1 377 ? 21.504 -6.736 -28.709 1.00 68.75 377 THR A N 1
ATOM 3021 C CA . THR A 1 377 ? 20.736 -7.976 -28.595 1.00 68.75 377 THR A CA 1
ATOM 3022 C C . THR A 1 377 ? 20.139 -8.098 -27.190 1.00 68.75 377 THR A C 1
ATOM 3024 O O . THR A 1 377 ? 20.846 -8.216 -26.194 1.00 68.75 377 THR A O 1
ATOM 3027 N N . ILE A 1 378 ? 18.809 -8.067 -27.099 1.00 73.06 378 ILE A N 1
ATOM 3028 C CA . ILE A 1 378 ? 18.052 -8.382 -25.879 1.00 73.06 378 ILE A CA 1
ATOM 3029 C C . ILE A 1 378 ? 17.087 -9.522 -26.204 1.00 73.06 378 ILE A C 1
ATOM 3031 O O . ILE A 1 378 ? 16.586 -9.604 -27.328 1.00 73.06 378 ILE A O 1
ATOM 3035 N N . ASP A 1 379 ? 16.791 -10.380 -25.222 1.00 81.00 379 ASP A N 1
ATOM 3036 C CA . ASP A 1 379 ? 15.680 -11.333 -25.294 1.00 81.00 379 ASP A CA 1
ATOM 3037 C C . ASP A 1 379 ? 14.334 -10.592 -25.377 1.00 81.00 379 ASP A C 1
ATOM 3039 O O . ASP A 1 379 ? 13.625 -10.365 -24.392 1.00 81.00 379 ASP A O 1
ATOM 3043 N N . ARG A 1 380 ? 13.999 -10.157 -26.590 1.00 80.06 380 ARG A N 1
ATOM 3044 C CA . ARG A 1 380 ? 12.752 -9.463 -26.908 1.00 80.06 380 ARG A CA 1
ATOM 3045 C C . ARG A 1 380 ? 11.547 -10.362 -26.658 1.00 80.06 380 ARG A C 1
ATOM 3047 O O . ARG A 1 380 ? 10.515 -9.855 -26.233 1.00 80.06 380 ARG A O 1
ATOM 3054 N N . LYS A 1 381 ? 11.667 -11.666 -26.928 1.00 84.25 381 LYS A N 1
ATOM 3055 C CA . LYS A 1 381 ? 10.552 -12.609 -26.811 1.00 84.25 381 LYS A CA 1
ATOM 3056 C C . LYS A 1 381 ? 10.159 -12.791 -25.348 1.00 84.25 381 LYS A C 1
ATOM 3058 O O . LYS A 1 381 ? 8.988 -12.609 -25.034 1.00 84.25 381 LYS A O 1
ATOM 3063 N N . GLY A 1 382 ? 11.122 -13.065 -24.464 1.00 88.56 382 GLY A N 1
ATOM 3064 C CA . GLY A 1 382 ? 10.861 -13.153 -23.026 1.00 88.56 382 GLY A CA 1
ATOM 3065 C C . GLY A 1 382 ? 10.353 -11.833 -22.449 1.00 88.56 382 GLY A C 1
ATOM 3066 O O . GLY A 1 382 ? 9.347 -11.813 -21.753 1.00 88.56 382 GLY A O 1
ATOM 3067 N N . THR A 1 383 ? 10.961 -10.707 -22.836 1.00 86.88 383 THR A N 1
ATOM 3068 C CA . THR A 1 383 ? 10.532 -9.380 -22.353 1.00 86.88 383 THR A CA 1
ATOM 3069 C C . THR A 1 383 ? 9.102 -9.034 -22.779 1.00 86.88 383 THR A C 1
ATOM 3071 O O . THR A 1 383 ? 8.356 -8.454 -21.999 1.00 86.88 383 THR A O 1
ATOM 3074 N N . MET A 1 384 ? 8.695 -9.387 -24.003 1.00 89.19 384 MET A N 1
ATOM 3075 C CA . MET A 1 384 ? 7.318 -9.163 -24.454 1.00 89.19 384 MET A CA 1
ATOM 3076 C C . MET A 1 384 ? 6.328 -10.124 -23.780 1.00 89.19 384 MET A C 1
ATOM 3078 O O . MET A 1 384 ? 5.199 -9.729 -23.514 1.00 89.19 384 MET A O 1
ATOM 3082 N N . ALA A 1 385 ? 6.746 -11.352 -23.458 1.00 92.75 385 ALA A N 1
ATOM 3083 C CA . ALA A 1 385 ? 5.931 -12.272 -22.667 1.00 92.75 385 ALA A CA 1
ATOM 3084 C C . ALA A 1 385 ? 5.675 -11.726 -21.251 1.00 92.75 385 ALA A C 1
ATOM 3086 O O . ALA A 1 385 ? 4.540 -11.770 -20.786 1.00 92.75 385 ALA A O 1
ATOM 3087 N N . ASP A 1 386 ? 6.689 -11.131 -20.611 1.00 93.62 386 ASP A N 1
ATOM 3088 C CA . ASP A 1 386 ? 6.531 -10.446 -19.321 1.00 93.62 386 ASP A CA 1
ATOM 3089 C C . ASP A 1 386 ? 5.538 -9.264 -19.425 1.00 93.62 386 ASP A C 1
ATOM 3091 O O . ASP A 1 386 ? 4.710 -9.065 -18.537 1.00 93.62 386 ASP A O 1
ATOM 3095 N N . VAL A 1 387 ? 5.578 -8.490 -20.520 1.00 93.19 387 VAL A N 1
ATOM 3096 C CA . VAL A 1 387 ? 4.621 -7.391 -20.770 1.00 93.19 387 VAL A CA 1
ATOM 3097 C C . VAL A 1 387 ? 3.196 -7.918 -20.963 1.00 93.19 387 VAL A C 1
ATOM 3099 O O . VAL A 1 387 ? 2.267 -7.371 -20.374 1.00 93.19 387 VAL A O 1
ATOM 3102 N N . GLU A 1 388 ? 3.003 -8.977 -21.752 1.00 94.19 388 GLU A N 1
ATOM 3103 C CA . GLU A 1 388 ? 1.676 -9.578 -21.952 1.00 94.19 388 GLU A CA 1
ATOM 3104 C C . GLU A 1 388 ? 1.114 -10.201 -20.675 1.00 94.19 388 GLU A C 1
ATOM 3106 O O . GLU A 1 388 ? -0.083 -10.076 -20.417 1.00 94.19 388 GLU A O 1
ATOM 3111 N N . LEU A 1 389 ? 1.965 -10.797 -19.834 1.00 94.12 389 LEU A N 1
ATOM 3112 C CA . LEU A 1 389 ? 1.566 -11.258 -18.507 1.00 94.12 389 LEU A CA 1
ATOM 3113 C C . LEU A 1 389 ? 1.006 -10.093 -17.679 1.00 94.12 389 LEU A C 1
ATOM 3115 O O . LEU A 1 389 ? -0.111 -10.183 -17.171 1.00 94.12 389 LEU A O 1
ATOM 3119 N N . LEU A 1 390 ? 1.718 -8.966 -17.604 1.00 93.56 390 LEU A N 1
ATOM 3120 C CA . LEU A 1 390 ? 1.236 -7.781 -16.883 1.00 93.56 390 LEU A CA 1
ATOM 3121 C C . LEU A 1 390 ? -0.078 -7.236 -17.471 1.00 93.56 390 LEU A C 1
ATOM 3123 O O . LEU A 1 390 ? -0.997 -6.909 -16.721 1.00 93.56 390 LEU A O 1
ATOM 3127 N N . LEU A 1 391 ? -0.208 -7.183 -18.801 1.00 93.31 391 LEU A N 1
ATOM 3128 C CA . LEU A 1 391 ? -1.449 -6.772 -19.471 1.00 93.31 391 LEU A CA 1
ATOM 3129 C C . LEU A 1 391 ? -2.619 -7.713 -19.157 1.00 93.31 391 LEU A C 1
ATOM 3131 O O . LEU A 1 391 ? -3.733 -7.241 -18.931 1.00 93.31 391 LEU A O 1
ATOM 3135 N N . SER A 1 392 ? -2.386 -9.028 -19.116 1.00 93.25 392 SER A N 1
ATOM 3136 C CA . SER A 1 392 ? -3.420 -10.014 -18.773 1.00 93.25 392 SER A CA 1
ATOM 3137 C C . SER A 1 392 ? -3.972 -9.794 -17.361 1.00 93.25 392 SER A C 1
ATOM 3139 O O . SER A 1 392 ? -5.188 -9.736 -17.186 1.00 93.25 392 SER A O 1
ATOM 3141 N N . ILE A 1 393 ? -3.094 -9.503 -16.394 1.00 91.81 393 ILE A N 1
ATOM 3142 C CA . ILE A 1 393 ? -3.475 -9.174 -15.016 1.00 91.81 393 ILE A CA 1
ATOM 3143 C C . ILE A 1 393 ? -4.383 -7.935 -14.987 1.00 91.81 393 ILE A C 1
ATOM 3145 O O . ILE A 1 393 ? -5.415 -7.938 -14.316 1.00 91.81 393 ILE A O 1
ATOM 3149 N N . PHE A 1 394 ? -4.058 -6.879 -15.742 1.00 91.12 394 PHE A N 1
ATOM 3150 C CA . PHE A 1 394 ? -4.921 -5.695 -15.825 1.00 91.12 394 PHE A CA 1
ATOM 3151 C C . PHE A 1 394 ? -6.277 -5.990 -16.484 1.00 91.12 394 PHE A C 1
ATOM 3153 O O . PHE A 1 394 ? -7.305 -5.484 -16.026 1.00 91.12 394 PHE A O 1
ATOM 3160 N N . ARG A 1 395 ? -6.305 -6.821 -17.536 1.00 91.06 395 ARG A N 1
ATOM 3161 C CA . ARG A 1 395 ? -7.542 -7.205 -18.240 1.00 91.06 395 ARG A CA 1
ATOM 3162 C C . ARG A 1 395 ? -8.510 -7.956 -17.334 1.00 91.06 395 ARG A C 1
ATOM 3164 O O . ARG A 1 395 ? -9.700 -7.662 -17.385 1.00 91.06 395 ARG A O 1
ATOM 3171 N N . GLU A 1 396 ? -8.010 -8.860 -16.497 1.00 88.19 396 GLU A N 1
ATOM 3172 C CA . GLU A 1 396 ? -8.825 -9.613 -15.532 1.00 88.19 396 GLU A CA 1
ATOM 3173 C C . GLU A 1 396 ? -9.386 -8.723 -14.413 1.00 88.19 396 GLU A C 1
ATOM 3175 O O . GLU A 1 396 ? -10.423 -9.019 -13.826 1.00 88.19 396 GLU A O 1
ATOM 3180 N N . ARG A 1 397 ? -8.730 -7.594 -14.126 1.00 84.62 397 ARG A N 1
ATOM 3181 C CA . ARG A 1 397 ? -9.063 -6.727 -12.984 1.00 84.62 397 ARG A CA 1
ATOM 3182 C C . ARG A 1 397 ? -9.923 -5.520 -13.338 1.00 84.62 397 ARG A C 1
ATOM 3184 O O . ARG A 1 397 ? -10.521 -4.911 -12.450 1.00 84.62 397 ARG A O 1
ATOM 3191 N N . LYS A 1 398 ? -10.032 -5.181 -14.621 1.00 85.69 398 LYS A N 1
ATOM 3192 C CA . LYS A 1 398 ? -10.706 -3.965 -15.102 1.00 85.69 398 LYS A CA 1
ATOM 3193 C C . LYS A 1 398 ? -12.170 -3.816 -14.650 1.00 85.69 398 LYS A C 1
ATOM 3195 O O . LYS A 1 398 ? -12.668 -2.698 -14.559 1.00 85.69 398 LYS A O 1
ATOM 3200 N N . GLU A 1 399 ? -12.867 -4.918 -14.360 1.00 83.38 399 GLU A N 1
ATOM 3201 C CA . GLU A 1 399 ? -14.285 -4.891 -13.965 1.00 83.38 399 GLU A CA 1
ATOM 3202 C C . GLU A 1 399 ? -14.520 -4.325 -12.562 1.00 83.38 399 GLU A C 1
ATOM 3204 O O . GLU A 1 399 ? -15.565 -3.723 -12.306 1.00 83.38 399 GLU A O 1
ATOM 3209 N N . ARG A 1 400 ? -13.557 -4.521 -11.655 1.00 82.44 400 ARG A N 1
ATOM 3210 C CA . ARG A 1 400 ? -13.668 -4.139 -10.242 1.00 82.44 400 ARG A CA 1
ATOM 3211 C C . ARG A 1 400 ? -12.758 -2.968 -9.868 1.00 82.44 400 ARG A C 1
ATOM 3213 O O . ARG A 1 400 ? -13.090 -2.238 -8.937 1.00 82.44 400 ARG A O 1
ATOM 3220 N N . TRP A 1 401 ? -11.672 -2.762 -10.617 1.00 83.75 401 TRP A N 1
ATOM 3221 C CA . TRP A 1 401 ? -10.615 -1.796 -10.303 1.00 83.75 401 TRP A CA 1
ATOM 3222 C C . TRP A 1 401 ? -10.496 -0.730 -11.408 1.00 83.75 401 TRP A C 1
ATOM 3224 O O . TRP A 1 401 ? -9.919 -0.998 -12.466 1.00 83.75 401 TRP A O 1
ATOM 3234 N N . PRO A 1 402 ? -11.022 0.493 -11.200 1.00 82.19 402 PRO A N 1
ATOM 3235 C CA . PRO A 1 402 ? -10.955 1.570 -12.194 1.00 82.19 402 PRO A CA 1
ATOM 3236 C C . PRO A 1 402 ? -9.523 1.972 -12.587 1.00 82.19 402 PRO A C 1
ATOM 3238 O O . PRO A 1 402 ? -9.268 2.350 -13.733 1.00 82.19 402 PRO A O 1
ATOM 3241 N N . SER A 1 403 ? -8.575 1.875 -11.652 1.00 78.19 403 SER A N 1
ATOM 3242 C CA . SER A 1 403 ? -7.137 2.080 -11.879 1.00 78.19 403 SER A CA 1
ATOM 3243 C C . SER A 1 403 ? -6.585 1.181 -12.996 1.00 78.19 403 SER A C 1
ATOM 3245 O O . SER A 1 403 ? -5.844 1.659 -13.861 1.00 78.19 403 SER A O 1
ATOM 3247 N N . ALA A 1 404 ? -7.010 -0.087 -13.037 1.00 84.81 404 ALA A N 1
ATOM 3248 C CA . ALA A 1 404 ? -6.577 -1.070 -14.023 1.00 84.81 404 ALA A CA 1
ATOM 3249 C C . ALA A 1 404 ? -7.009 -0.696 -15.448 1.00 84.81 404 ALA A C 1
ATOM 3251 O O . ALA A 1 404 ? -6.225 -0.874 -16.376 1.00 84.81 404 ALA A O 1
ATOM 3252 N N . ILE A 1 405 ? -8.201 -0.110 -15.632 1.00 86.00 405 ILE A N 1
ATOM 3253 C CA . ILE A 1 405 ? -8.664 0.366 -16.950 1.00 86.00 405 ILE A CA 1
ATOM 3254 C C . ILE A 1 405 ? -7.728 1.447 -17.491 1.00 86.00 405 ILE A C 1
ATOM 3256 O O . ILE A 1 405 ? -7.291 1.375 -18.641 1.00 86.00 405 ILE A O 1
ATOM 3260 N N . ARG A 1 406 ? -7.418 2.451 -16.660 1.00 82.75 406 ARG A N 1
ATOM 3261 C CA . ARG A 1 406 ? -6.580 3.590 -17.064 1.00 82.75 406 ARG A CA 1
ATOM 3262 C C . ARG A 1 406 ? -5.179 3.131 -17.465 1.00 82.75 406 ARG A C 1
ATOM 3264 O O . ARG A 1 406 ? -4.677 3.545 -18.508 1.00 82.75 406 ARG A O 1
ATOM 3271 N N . LEU A 1 407 ? -4.567 2.266 -16.655 1.00 84.75 407 LEU A N 1
ATOM 3272 C CA . LEU A 1 407 ? -3.232 1.733 -16.927 1.00 84.75 407 LEU A CA 1
ATOM 3273 C C . LEU A 1 407 ? -3.223 0.811 -18.148 1.00 84.75 407 LEU A C 1
ATOM 3275 O O . LEU A 1 407 ? -2.331 0.938 -18.981 1.00 84.75 407 LEU A O 1
ATOM 3279 N N . LEU A 1 408 ? -4.229 -0.054 -18.305 1.00 89.44 408 LEU A N 1
ATOM 3280 C CA . LEU A 1 408 ? -4.340 -0.947 -19.456 1.00 89.44 408 LEU A CA 1
ATOM 3281 C C . LEU A 1 408 ? -4.365 -0.170 -20.777 1.00 89.44 408 LEU A C 1
ATOM 3283 O O . LEU A 1 408 ? -3.555 -0.453 -21.655 1.00 89.44 408 LEU A O 1
ATOM 3287 N N . GLY A 1 409 ? -5.231 0.843 -20.894 1.00 87.44 409 GLY A N 1
ATOM 3288 C CA . GLY A 1 409 ? -5.339 1.635 -22.124 1.00 87.44 409 GLY A CA 1
ATOM 3289 C C . GLY A 1 409 ? -4.035 2.353 -22.488 1.00 87.44 409 GLY A C 1
ATOM 3290 O O . GLY A 1 409 ? -3.636 2.380 -23.652 1.00 87.44 409 GLY A O 1
ATOM 3291 N N . LEU A 1 410 ? -3.325 2.879 -21.486 1.00 86.38 410 LEU A N 1
ATOM 3292 C CA . LEU A 1 410 ? -2.024 3.522 -21.673 1.00 86.38 410 LEU A CA 1
ATOM 3293 C C . LEU A 1 410 ? -0.944 2.521 -22.118 1.00 86.38 410 LEU A C 1
ATOM 3295 O O . LEU A 1 410 ? -0.155 2.819 -23.017 1.00 86.38 410 LEU A O 1
ATOM 3299 N N . LEU A 1 411 ? -0.907 1.330 -21.519 1.00 88.75 411 LEU A N 1
ATOM 3300 C CA . LEU A 1 411 ? 0.068 0.296 -21.865 1.00 88.75 411 LEU A CA 1
ATOM 3301 C C . LEU A 1 411 ? -0.178 -0.298 -23.254 1.00 88.75 411 LEU A C 1
ATOM 3303 O O . LEU A 1 411 ? 0.782 -0.512 -23.992 1.00 88.75 411 LEU A O 1
ATOM 3307 N N . GLU A 1 412 ? -1.435 -0.534 -23.630 1.00 89.88 412 GLU A N 1
ATOM 3308 C CA . GLU A 1 412 ? -1.794 -1.029 -24.964 1.00 89.88 412 GLU A CA 1
ATOM 3309 C C . GLU A 1 412 ? -1.408 -0.020 -26.051 1.00 89.88 412 GLU A C 1
ATOM 3311 O O . GLU A 1 412 ? -0.818 -0.404 -27.061 1.00 89.88 412 GLU A O 1
ATOM 3316 N N . TYR A 1 413 ? -1.616 1.276 -25.798 1.00 85.12 413 TYR A N 1
ATOM 3317 C CA . TYR A 1 413 ? -1.145 2.342 -26.681 1.00 85.12 413 TYR A CA 1
ATOM 3318 C C . TYR A 1 413 ? 0.390 2.370 -26.813 1.00 85.12 413 TYR A C 1
ATOM 3320 O O . TYR A 1 413 ? 0.932 2.450 -27.920 1.00 85.12 413 TYR A O 1
ATOM 3328 N N . PHE A 1 414 ? 1.130 2.262 -25.703 1.00 80.06 414 PHE A N 1
ATOM 3329 C CA . PHE A 1 414 ? 2.596 2.208 -25.764 1.00 80.06 414 PHE A CA 1
ATOM 3330 C C . PHE A 1 414 ? 3.112 0.959 -26.474 1.00 80.06 414 PHE A C 1
ATOM 3332 O O . PHE A 1 414 ? 4.092 1.032 -27.222 1.00 80.06 414 PHE A O 1
ATOM 3339 N N . LYS A 1 415 ? 2.443 -0.178 -26.280 1.00 83.56 415 LYS A N 1
ATOM 3340 C CA . LYS A 1 415 ? 2.753 -1.415 -26.986 1.00 83.56 415 LYS A CA 1
ATOM 3341 C C . LYS A 1 415 ? 2.542 -1.257 -28.494 1.00 83.56 415 LYS A C 1
ATOM 3343 O O . LYS A 1 415 ? 3.458 -1.581 -29.248 1.00 83.56 415 LYS A O 1
ATOM 3348 N N . SER A 1 416 ? 1.413 -0.692 -28.932 1.00 81.62 416 SER A N 1
ATOM 3349 C CA . SER A 1 416 ? 1.126 -0.500 -30.361 1.00 81.62 416 SER A CA 1
ATOM 3350 C C . SER A 1 416 ? 2.112 0.455 -31.035 1.00 81.62 416 SER A C 1
ATOM 3352 O O . SER A 1 416 ? 2.563 0.187 -32.147 1.00 81.62 416 SER A O 1
ATOM 3354 N N . LEU A 1 417 ? 2.526 1.530 -30.351 1.00 74.19 417 LEU A N 1
ATOM 3355 C CA . LEU A 1 417 ? 3.603 2.407 -30.834 1.00 74.19 417 LEU A CA 1
ATOM 3356 C C . LEU A 1 417 ? 4.922 1.642 -31.011 1.00 74.19 417 LEU A C 1
ATOM 3358 O O . LEU A 1 417 ? 5.654 1.850 -31.979 1.00 74.19 417 LEU A O 1
ATOM 3362 N N . GLY A 1 418 ? 5.216 0.739 -30.075 1.00 67.62 418 GLY A N 1
ATOM 3363 C CA . GLY A 1 418 ? 6.362 -0.153 -30.152 1.00 67.62 418 GLY A CA 1
ATOM 3364 C C . GLY A 1 418 ? 6.273 -1.163 -31.299 1.00 67.62 418 GLY A C 1
ATOM 3365 O O . GLY A 1 418 ? 7.310 -1.580 -31.800 1.00 67.62 418 GLY A O 1
ATOM 3366 N N . GLU A 1 419 ? 5.094 -1.582 -31.741 1.00 70.38 419 GLU A N 1
ATOM 3367 C CA . GLU A 1 419 ? 4.930 -2.558 -32.831 1.00 70.38 419 GLU A CA 1
ATOM 3368 C C . GLU A 1 419 ? 4.903 -1.889 -34.215 1.00 70.38 419 GLU A C 1
ATOM 3370 O O . GLU A 1 419 ? 5.573 -2.368 -35.129 1.00 70.38 419 GLU A O 1
ATOM 3375 N N . ALA A 1 420 ? 4.262 -0.724 -34.353 1.00 59.34 420 ALA A N 1
ATOM 3376 C CA . ALA A 1 420 ? 4.168 0.017 -35.617 1.00 59.34 420 ALA A CA 1
ATOM 3377 C C . ALA A 1 420 ? 5.543 0.362 -36.229 1.00 59.34 420 ALA A C 1
ATOM 3379 O O . ALA A 1 420 ? 5.746 0.256 -37.440 1.00 59.34 420 ALA A O 1
ATOM 3380 N N . GLY A 1 421 ? 6.533 0.697 -35.392 1.00 56.22 421 GLY A N 1
ATOM 3381 C CA . GLY A 1 421 ? 7.903 0.954 -35.853 1.00 56.22 421 GLY A CA 1
ATOM 3382 C C . GLY A 1 421 ? 8.632 -0.275 -36.428 1.00 56.22 421 GLY A C 1
ATOM 3383 O O . GLY A 1 421 ? 9.609 -0.114 -37.164 1.00 56.22 421 GLY A O 1
ATOM 3384 N N . ASP A 1 422 ? 8.183 -1.499 -36.116 1.00 53.94 422 ASP A N 1
ATOM 3385 C CA . ASP A 1 422 ? 8.740 -2.732 -36.694 1.00 53.94 422 ASP A CA 1
ATOM 3386 C C . ASP A 1 422 ? 8.173 -2.999 -38.093 1.00 53.94 422 ASP A C 1
ATOM 3388 O O . ASP A 1 422 ? 8.918 -3.407 -38.987 1.00 53.94 422 ASP A O 1
ATOM 3392 N N . GLU A 1 423 ? 6.883 -2.731 -38.305 1.00 55.81 423 GLU A N 1
ATOM 3393 C CA . GLU A 1 423 ? 6.215 -2.911 -39.599 1.00 55.81 423 GLU A CA 1
ATOM 3394 C C . GLU A 1 423 ? 6.762 -1.946 -40.654 1.00 55.81 423 GLU A C 1
ATOM 3396 O O . GLU A 1 423 ? 7.067 -2.354 -41.777 1.00 55.81 423 GLU A O 1
ATOM 3401 N N . GLU A 1 424 ? 6.987 -0.686 -40.275 1.00 55.19 424 GLU A N 1
ATOM 3402 C CA . GLU A 1 424 ? 7.559 0.332 -41.157 1.00 55.19 424 GLU A CA 1
ATOM 3403 C C . GLU A 1 424 ? 9.005 -0.020 -41.568 1.00 55.19 424 GLU A C 1
ATOM 3405 O O . GLU A 1 424 ? 9.375 0.078 -42.743 1.00 55.19 424 GLU A O 1
ATOM 3410 N N . ARG A 1 425 ? 9.828 -0.545 -40.645 1.00 50.66 425 ARG A N 1
ATOM 3411 C CA . ARG A 1 425 ? 11.188 -1.031 -40.958 1.00 50.66 425 ARG A CA 1
ATOM 3412 C C . ARG A 1 425 ? 11.189 -2.313 -41.786 1.00 50.66 425 ARG A C 1
ATOM 3414 O O . ARG A 1 425 ? 11.994 -2.412 -42.711 1.00 50.66 425 ARG A O 1
ATOM 3421 N N . ALA A 1 426 ? 10.306 -3.269 -41.500 1.00 51.56 426 ALA A N 1
ATOM 3422 C CA . ALA A 1 426 ? 10.157 -4.482 -42.303 1.00 51.56 426 ALA A CA 1
ATOM 3423 C C . ALA A 1 426 ? 9.709 -4.149 -43.737 1.00 51.56 426 ALA A C 1
ATOM 3425 O O . ALA A 1 426 ? 10.223 -4.725 -44.699 1.00 51.56 426 ALA A O 1
ATOM 3426 N N . ALA A 1 427 ? 8.823 -3.162 -43.900 1.00 52.56 427 ALA A N 1
ATOM 3427 C CA . ALA A 1 427 ? 8.433 -2.625 -45.199 1.00 52.56 427 ALA A CA 1
ATOM 3428 C C . ALA A 1 427 ? 9.598 -1.908 -45.907 1.00 52.56 427 ALA A C 1
ATOM 3430 O O . ALA A 1 427 ? 9.770 -2.064 -47.115 1.00 52.56 427 ALA A O 1
ATOM 3431 N N . THR A 1 428 ? 10.441 -1.180 -45.168 1.00 53.69 428 THR A N 1
ATOM 3432 C CA . THR A 1 428 ? 11.613 -0.482 -45.728 1.00 53.69 428 THR A CA 1
ATOM 3433 C C . THR A 1 428 ? 12.732 -1.455 -46.128 1.00 53.69 428 THR A C 1
ATOM 3435 O O . THR A 1 428 ? 13.352 -1.286 -47.175 1.00 53.69 428 THR A O 1
ATOM 3438 N N . GLN A 1 429 ? 12.959 -2.523 -45.354 1.00 51.88 429 GLN A N 1
ATOM 3439 C CA . GLN A 1 429 ? 13.917 -3.586 -45.691 1.00 51.88 429 GLN A CA 1
ATOM 3440 C C . GLN A 1 429 ? 13.447 -4.444 -46.873 1.00 51.88 429 GLN A C 1
ATOM 3442 O O . GLN A 1 429 ? 14.270 -4.832 -47.698 1.00 51.88 429 GLN A O 1
ATOM 3447 N N . ARG A 1 430 ? 12.134 -4.678 -47.014 1.00 51.22 430 ARG A N 1
ATOM 3448 C CA . ARG A 1 430 ? 11.545 -5.342 -48.193 1.00 51.22 430 ARG A CA 1
ATOM 3449 C C . ARG A 1 430 ? 11.622 -4.499 -49.474 1.00 51.22 430 ARG A C 1
ATOM 345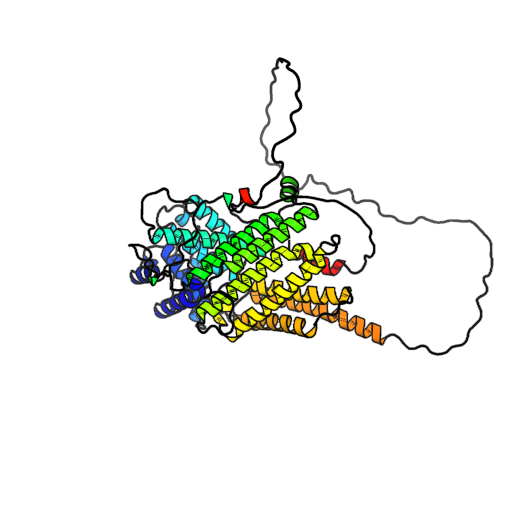1 O O . ARG A 1 430 ? 11.510 -5.057 -50.558 1.00 51.22 430 ARG A O 1
ATOM 3458 N N . LYS A 1 431 ? 11.842 -3.183 -49.370 1.00 45.22 431 LYS A N 1
ATOM 3459 C CA . LYS A 1 431 ? 11.936 -2.237 -50.499 1.00 45.22 431 LYS A CA 1
ATOM 3460 C C . LYS A 1 431 ? 13.371 -1.935 -50.962 1.00 45.22 431 LYS A C 1
ATOM 3462 O O . LYS A 1 431 ? 13.587 -0.895 -51.573 1.00 45.22 431 LYS A O 1
ATOM 3467 N N . ARG A 1 432 ? 14.360 -2.804 -50.721 1.00 37.16 432 ARG A N 1
ATOM 3468 C CA . ARG A 1 432 ? 15.643 -2.742 -51.454 1.00 37.16 432 ARG A CA 1
ATOM 3469 C C . ARG A 1 432 ? 15.591 -3.700 -52.650 1.00 37.16 432 ARG A C 1
ATOM 3471 O O . ARG A 1 432 ? 15.785 -4.895 -52.438 1.00 37.16 432 ARG A O 1
ATOM 3478 N N . PRO A 1 433 ? 15.343 -3.233 -53.890 1.00 39.53 433 PRO A N 1
ATOM 3479 C CA . PRO A 1 433 ? 15.537 -4.067 -55.061 1.00 39.53 433 PRO A CA 1
ATOM 3480 C C . PRO A 1 433 ? 17.040 -4.238 -55.280 1.00 39.53 433 PRO A C 1
ATOM 3482 O O . PRO A 1 433 ? 17.804 -3.272 -55.273 1.00 39.53 433 PRO A O 1
ATOM 3485 N N . TYR A 1 434 ? 17.446 -5.484 -55.473 1.00 39.12 434 TYR A N 1
ATOM 3486 C CA . TYR A 1 434 ? 18.733 -5.851 -56.039 1.00 39.12 434 TYR A CA 1
ATOM 3487 C C . TYR A 1 434 ? 18.775 -5.337 -57.487 1.00 39.12 434 TYR A C 1
ATOM 3489 O O . TYR A 1 434 ? 18.148 -5.928 -58.362 1.00 39.12 434 TYR A O 1
ATOM 3497 N N . TYR A 1 435 ? 19.447 -4.212 -57.735 1.00 36.62 435 TYR A N 1
ATOM 3498 C CA . TYR A 1 435 ? 19.822 -3.815 -59.092 1.00 36.62 435 TYR A CA 1
ATOM 3499 C C . TYR A 1 435 ? 21.177 -4.449 -59.405 1.00 36.62 435 TYR A C 1
ATOM 3501 O O . TYR A 1 435 ? 22.211 -3.986 -58.928 1.00 36.62 435 TYR A O 1
ATOM 3509 N N . ALA A 1 436 ? 21.144 -5.531 -60.179 1.00 38.22 436 ALA A N 1
ATOM 3510 C CA . ALA A 1 436 ? 22.264 -5.949 -61.007 1.00 38.22 436 ALA A CA 1
ATOM 3511 C C . ALA A 1 436 ? 22.010 -5.456 -62.438 1.00 38.22 436 ALA A C 1
ATOM 3513 O O . ALA A 1 436 ? 20.879 -5.526 -62.916 1.00 38.22 436 ALA A O 1
ATOM 3514 N N . ASP A 1 437 ? 23.090 -4.976 -63.051 1.00 38.75 437 ASP A N 1
ATOM 3515 C CA . ASP A 1 437 ? 23.281 -4.596 -64.453 1.00 38.75 437 ASP A CA 1
ATOM 3516 C C . ASP A 1 437 ? 22.438 -3.454 -65.027 1.00 38.75 437 ASP A C 1
ATOM 3518 O O . ASP A 1 437 ? 21.277 -3.640 -65.352 1.00 38.75 437 ASP A O 1
ATOM 3522 N N . PHE A 1 438 ? 23.090 -2.308 -65.274 1.00 33.03 438 PHE A N 1
ATOM 3523 C CA . PHE A 1 438 ? 23.041 -1.605 -66.564 1.00 33.03 438 PHE A CA 1
ATOM 3524 C C . PHE A 1 438 ? 24.333 -0.783 -66.771 1.00 33.03 438 PHE A C 1
ATOM 3526 O O . PHE A 1 438 ? 24.855 -0.162 -65.845 1.00 33.03 438 PHE A O 1
ATOM 3533 N N . SER A 1 439 ? 24.868 -0.867 -67.991 1.00 33.75 439 SER A N 1
ATOM 3534 C CA . SER A 1 439 ? 26.104 -0.261 -68.513 1.00 33.75 439 SER A CA 1
ATOM 3535 C C . SER A 1 439 ? 26.113 1.286 -68.492 1.00 33.75 439 SER A C 1
ATOM 3537 O O . SER A 1 439 ? 25.062 1.891 -68.297 1.00 33.75 439 SER A O 1
ATOM 3539 N N . PRO A 1 440 ? 27.281 1.945 -68.672 1.00 36.38 440 PRO A N 1
ATOM 3540 C CA . PRO A 1 440 ? 27.439 3.373 -68.402 1.00 36.38 440 PRO A CA 1
ATOM 3541 C C . PRO A 1 440 ? 27.032 4.246 -69.597 1.00 36.38 440 PRO A C 1
ATOM 3543 O O . PRO A 1 440 ? 27.605 4.115 -70.677 1.00 36.38 440 PRO A O 1
ATOM 3546 N N . ASP A 1 441 ? 26.107 5.179 -69.373 1.00 31.94 441 ASP A N 1
ATOM 3547 C CA . ASP A 1 441 ? 25.828 6.290 -70.292 1.00 31.94 441 ASP A CA 1
ATOM 3548 C C . ASP A 1 441 ? 26.683 7.535 -69.952 1.00 31.94 441 ASP A C 1
ATOM 3550 O O . ASP A 1 441 ? 27.122 7.695 -68.806 1.00 31.94 441 ASP A O 1
ATOM 3554 N N . PRO A 1 442 ? 26.972 8.409 -70.940 1.00 37.72 442 PRO A N 1
ATOM 3555 C CA . PRO A 1 442 ? 28.017 9.427 -70.857 1.00 37.72 442 PRO A CA 1
ATOM 3556 C C . PRO A 1 442 ? 27.582 10.688 -70.085 1.00 37.72 442 PRO A C 1
ATOM 3558 O O . PRO A 1 442 ? 26.387 10.930 -69.900 1.00 37.72 442 PRO A O 1
ATOM 3561 N N . PRO A 1 443 ? 28.538 11.524 -69.628 1.00 38.50 443 PRO A N 1
ATOM 3562 C CA . PRO A 1 443 ? 28.236 12.668 -68.774 1.00 38.50 443 PRO A CA 1
ATOM 3563 C C . PRO A 1 443 ? 27.494 13.771 -69.549 1.00 38.50 443 PRO A C 1
ATOM 3565 O O . PRO A 1 443 ? 27.815 14.021 -70.715 1.00 38.50 443 PRO A O 1
ATOM 3568 N N . PRO A 1 444 ? 26.534 14.478 -68.925 1.00 35.47 444 PRO A N 1
ATOM 3569 C CA . PRO A 1 444 ? 25.835 15.561 -69.594 1.00 35.47 444 PRO A CA 1
ATOM 3570 C C . PRO A 1 444 ? 26.715 16.813 -69.722 1.00 35.47 444 PRO A C 1
ATOM 3572 O O . PRO A 1 444 ? 27.393 17.241 -68.788 1.00 35.47 444 PRO A O 1
ATOM 3575 N N . HIS A 1 445 ? 26.656 17.397 -70.918 1.00 30.38 445 HIS A N 1
ATOM 3576 C CA . HIS A 1 445 ? 27.208 18.692 -71.303 1.00 30.38 445 HIS A CA 1
ATOM 3577 C C . HIS A 1 445 ? 26.624 19.833 -70.450 1.00 30.38 445 HIS A C 1
ATOM 3579 O O . HIS A 1 445 ? 25.406 19.998 -70.383 1.00 30.38 445 HIS A O 1
ATOM 3585 N N . TYR A 1 446 ? 27.491 20.672 -69.881 1.00 32.28 446 TYR A N 1
ATOM 3586 C CA . TYR A 1 446 ? 27.125 21.992 -69.362 1.00 32.28 446 TYR A CA 1
ATOM 3587 C C . TYR A 1 446 ? 27.181 23.029 -70.495 1.00 32.28 446 TYR A C 1
ATOM 3589 O O . TYR A 1 446 ? 28.198 23.087 -71.191 1.00 32.28 446 TYR A O 1
ATOM 3597 N N . PRO A 1 447 ? 26.151 23.873 -70.683 1.00 32.16 447 PRO A N 1
ATOM 3598 C CA . PRO A 1 447 ? 26.292 25.117 -71.420 1.00 32.16 447 PRO A CA 1
ATOM 3599 C C . PRO A 1 447 ? 26.644 26.270 -70.467 1.00 32.16 447 PRO A C 1
ATOM 3601 O O . PRO A 1 447 ? 25.900 26.572 -69.535 1.00 32.16 447 PRO A O 1
ATOM 3604 N N . ASP A 1 448 ? 27.771 26.924 -70.744 1.00 32.31 448 ASP A N 1
ATOM 3605 C CA . ASP A 1 448 ? 28.118 28.262 -70.257 1.00 32.31 448 ASP A CA 1
ATOM 3606 C C . ASP A 1 448 ? 27.223 29.307 -70.933 1.00 32.31 448 ASP A C 1
ATOM 3608 O O . ASP A 1 448 ? 27.304 29.432 -72.153 1.00 32.31 448 ASP A O 1
ATOM 3612 N N . ILE A 1 449 ? 26.459 30.103 -70.170 1.00 30.94 449 ILE A N 1
ATOM 3613 C CA . ILE A 1 449 ? 26.046 31.464 -70.570 1.00 30.94 449 ILE A CA 1
ATOM 3614 C C . ILE A 1 449 ? 26.007 32.393 -69.340 1.00 30.94 449 ILE A C 1
ATOM 3616 O O . ILE A 1 449 ? 25.142 32.304 -68.474 1.00 30.94 449 ILE A O 1
ATOM 3620 N N . THR A 1 450 ? 27.025 33.253 -69.317 1.00 29.91 450 THR A N 1
ATOM 3621 C CA . THR A 1 450 ? 27.131 34.669 -68.922 1.00 29.91 450 THR A CA 1
ATOM 3622 C C . THR A 1 450 ? 26.009 35.385 -68.155 1.00 29.91 450 THR A C 1
ATOM 3624 O O . THR A 1 450 ? 24.831 35.332 -68.491 1.00 29.91 450 THR A O 1
ATOM 3627 N N . SER A 1 451 ? 26.484 36.204 -67.213 1.00 31.05 451 SER A N 1
ATOM 3628 C CA . SER A 1 451 ? 25.856 37.339 -66.533 1.00 31.05 451 SER A CA 1
ATOM 3629 C C . SER A 1 451 ? 24.822 38.134 -67.336 1.00 31.05 451 SER A C 1
ATOM 3631 O O . SER A 1 451 ? 25.159 38.667 -68.391 1.00 31.05 451 SER A O 1
ATOM 3633 N N . ASP A 1 452 ? 23.662 38.389 -66.726 1.00 26.77 452 ASP A N 1
ATOM 3634 C CA . ASP A 1 452 ? 23.120 39.747 -66.728 1.00 26.77 452 ASP A CA 1
ATOM 3635 C C . ASP A 1 452 ? 22.243 40.038 -65.502 1.00 26.77 452 ASP A C 1
ATOM 3637 O O . ASP A 1 452 ? 21.526 39.184 -64.978 1.00 26.77 452 ASP A O 1
ATOM 3641 N N . SER A 1 453 ? 22.372 41.264 -65.012 1.00 29.23 453 SER A N 1
ATOM 3642 C CA . SER A 1 453 ? 21.736 41.803 -63.815 1.00 29.23 453 SER A CA 1
ATOM 3643 C C . SER A 1 453 ? 20.319 42.301 -64.098 1.00 29.23 453 SER A C 1
ATOM 3645 O O . SER A 1 453 ? 20.142 43.111 -65.003 1.00 29.23 453 SER A O 1
ATOM 3647 N N . SER A 1 454 ? 19.327 41.933 -63.278 1.00 28.14 454 SER A N 1
ATOM 3648 C CA . SER A 1 454 ? 18.278 42.859 -62.796 1.00 28.14 454 SER A CA 1
ATOM 3649 C C . SER A 1 454 ? 17.215 42.181 -61.911 1.00 28.14 454 SER A C 1
ATOM 3651 O O . SER A 1 454 ? 16.724 41.100 -62.206 1.00 28.14 454 SER A O 1
ATOM 3653 N N . ALA A 1 455 ? 16.849 42.908 -60.847 1.00 29.61 455 ALA A N 1
ATOM 3654 C CA . ALA A 1 455 ? 15.579 42.903 -60.107 1.00 29.61 455 ALA A CA 1
ATOM 3655 C C . ALA A 1 455 ? 15.141 41.644 -59.313 1.00 29.61 455 ALA A C 1
ATOM 3657 O O . ALA A 1 455 ? 14.535 40.715 -59.836 1.00 29.61 455 ALA A O 1
ATOM 3658 N N . LEU A 1 456 ? 15.301 41.719 -57.983 1.00 29.75 456 LEU A N 1
ATOM 3659 C CA . LEU A 1 456 ? 14.565 40.931 -56.981 1.00 29.75 456 LEU A CA 1
ATOM 3660 C C . LEU A 1 456 ? 13.504 41.812 -56.286 1.00 29.75 456 LEU A C 1
ATOM 3662 O O . LEU A 1 456 ? 13.850 42.918 -55.865 1.00 29.75 456 LEU A O 1
ATOM 3666 N N . PRO A 1 457 ? 12.264 41.330 -56.068 1.00 30.62 457 PRO A N 1
ATOM 3667 C CA . PRO A 1 457 ? 11.370 41.822 -55.021 1.00 30.62 457 PRO A CA 1
ATOM 3668 C C . PRO A 1 457 ? 11.453 40.952 -53.740 1.00 30.62 457 PRO A C 1
ATOM 3670 O O . PRO A 1 457 ? 11.875 39.795 -53.802 1.00 30.62 457 PRO A O 1
ATOM 3673 N N . PRO A 1 458 ? 11.100 41.505 -52.560 1.00 32.72 458 PRO A N 1
ATOM 3674 C CA . PRO A 1 458 ? 11.609 41.030 -51.272 1.00 32.72 458 PRO A CA 1
ATOM 3675 C C . PRO A 1 458 ? 10.830 39.868 -50.636 1.00 32.72 458 PRO A C 1
ATOM 3677 O O . PRO A 1 458 ? 9.612 39.745 -50.739 1.00 32.72 458 PRO A O 1
ATOM 3680 N N . SER A 1 459 ? 11.584 39.057 -49.894 1.00 30.56 459 SER A N 1
ATOM 3681 C CA . SER A 1 459 ? 11.153 37.955 -49.036 1.00 30.56 459 SER A CA 1
ATOM 3682 C C . SER A 1 459 ? 10.493 38.441 -47.740 1.00 30.56 459 SER A C 1
ATOM 3684 O O . SER A 1 459 ? 11.097 39.196 -46.975 1.00 30.56 459 SER A O 1
ATOM 3686 N N . HIS A 1 460 ? 9.291 37.939 -47.454 1.00 28.12 460 HIS A N 1
ATOM 3687 C CA . HIS A 1 460 ? 8.609 38.103 -46.171 1.00 28.12 460 HIS A CA 1
ATOM 3688 C C . HIS A 1 460 ? 9.279 37.276 -45.062 1.00 28.12 460 HIS A C 1
ATOM 3690 O O . HIS A 1 460 ? 9.299 36.047 -45.110 1.00 28.12 460 HIS A O 1
ATOM 3696 N N . VAL A 1 461 ? 9.755 37.971 -44.030 1.00 32.44 461 VAL A N 1
ATOM 3697 C CA . VAL A 1 461 ? 10.127 37.430 -42.716 1.00 32.44 461 VAL A CA 1
ATOM 3698 C C . VAL A 1 461 ? 9.140 38.013 -41.698 1.00 32.44 461 VAL A C 1
ATOM 3700 O O . VAL A 1 461 ? 9.058 39.239 -41.612 1.00 32.44 461 VAL A O 1
ATOM 3703 N N . PRO A 1 462 ? 8.388 37.216 -40.919 1.00 31.14 462 PRO A N 1
ATOM 3704 C CA . PRO A 1 462 ? 7.664 37.746 -39.768 1.00 31.14 462 PRO A CA 1
ATOM 3705 C C . PRO A 1 462 ? 8.600 37.853 -38.558 1.00 31.14 462 PRO A C 1
ATOM 3707 O O . PRO A 1 462 ? 9.266 36.886 -38.186 1.00 31.14 462 PRO A O 1
ATOM 3710 N N . GLY A 1 463 ? 8.646 39.053 -37.976 1.00 31.28 463 GLY A N 1
ATOM 3711 C CA . GLY A 1 463 ? 9.377 39.395 -36.757 1.00 31.28 463 GLY A CA 1
ATOM 3712 C C . GLY A 1 463 ? 8.705 38.912 -35.457 1.00 31.28 463 GLY A C 1
ATOM 3713 O O . GLY A 1 463 ? 7.731 38.159 -35.494 1.00 31.28 463 GLY A O 1
ATOM 3714 N N . PRO A 1 464 ? 9.253 39.314 -34.295 1.00 30.28 464 PRO A N 1
ATOM 3715 C CA . PRO A 1 464 ? 8.914 38.760 -32.987 1.00 30.28 464 PRO A CA 1
ATOM 3716 C C . PRO A 1 464 ? 7.547 39.238 -32.478 1.00 30.28 464 PRO A C 1
ATOM 3718 O O . PRO A 1 464 ? 7.207 40.412 -32.583 1.00 30.28 464 PRO A O 1
ATOM 3721 N N . LEU A 1 465 ? 6.786 38.322 -31.873 1.00 29.23 465 LEU A N 1
ATOM 3722 C CA . LEU A 1 465 ? 5.559 38.616 -31.129 1.00 29.23 465 LEU A CA 1
ATOM 3723 C C . LEU A 1 465 ? 5.907 39.285 -29.789 1.00 29.23 465 LEU A C 1
ATOM 3725 O O . LEU A 1 465 ? 6.077 38.616 -28.770 1.00 29.23 465 LEU A O 1
ATOM 3729 N N . SER A 1 466 ? 6.015 40.609 -29.800 1.00 31.84 466 SER A N 1
ATOM 3730 C CA . SER A 1 466 ? 5.773 41.462 -28.638 1.00 31.84 466 SER A CA 1
ATOM 3731 C C . SER A 1 466 ? 4.397 42.089 -28.818 1.00 31.84 466 SER A C 1
ATOM 3733 O O . SER A 1 466 ? 4.264 42.943 -29.683 1.00 31.84 466 SER A O 1
ATOM 3735 N N . ASP A 1 467 ? 3.399 41.599 -28.081 1.00 31.64 467 ASP A N 1
ATOM 3736 C CA . ASP A 1 467 ? 2.178 42.320 -27.679 1.00 31.64 467 ASP A CA 1
ATOM 3737 C C . ASP A 1 467 ? 1.262 41.346 -26.923 1.00 31.64 467 ASP A C 1
ATOM 3739 O O . ASP A 1 467 ? 0.381 40.698 -27.486 1.00 31.64 467 ASP A O 1
ATOM 3743 N N . ILE A 1 468 ? 1.504 41.208 -25.617 1.00 36.62 468 ILE A N 1
ATOM 3744 C CA . ILE A 1 468 ? 0.489 40.735 -24.672 1.00 36.62 468 ILE A CA 1
ATOM 3745 C C . ILE A 1 468 ? 0.472 41.737 -23.522 1.00 36.62 468 ILE A C 1
ATOM 3747 O O . ILE A 1 468 ? 1.453 41.889 -22.792 1.00 36.62 468 ILE A O 1
ATOM 3751 N N . ASP A 1 469 ? -0.652 42.434 -23.409 1.00 30.59 469 ASP A N 1
ATOM 3752 C CA . ASP A 1 469 ? -0.958 43.386 -22.353 1.00 30.59 469 ASP A CA 1
ATOM 3753 C C . ASP A 1 469 ? -1.319 42.637 -21.059 1.00 30.59 469 ASP A C 1
ATOM 3755 O O . ASP A 1 469 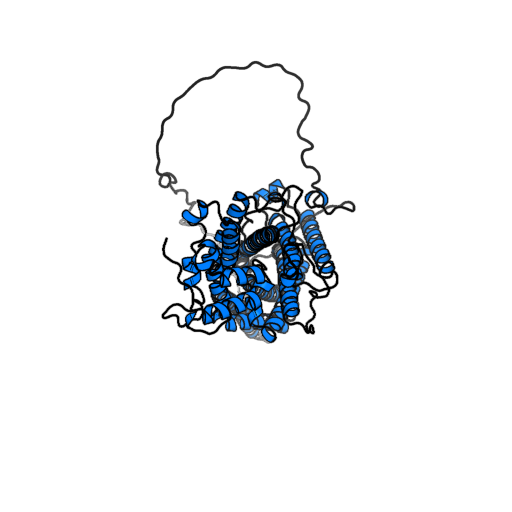? -2.391 42.045 -20.921 1.00 30.59 469 ASP A O 1
ATOM 3759 N N . TRP A 1 470 ? -0.389 42.641 -20.104 1.00 33.62 470 TRP A N 1
ATOM 3760 C CA . TRP A 1 470 ? -0.525 41.979 -18.803 1.00 33.62 470 TRP A CA 1
ATOM 3761 C C . TRP A 1 470 ? -1.376 42.763 -17.792 1.00 33.62 470 TRP A C 1
ATOM 3763 O O . TRP A 1 470 ? -1.619 42.270 -16.690 1.00 33.62 470 TRP A O 1
ATOM 3773 N N . SER A 1 471 ? -1.856 43.961 -18.137 1.00 32.75 471 SER A N 1
ATOM 3774 C CA . SER A 1 471 ? -2.590 44.824 -17.203 1.00 32.75 471 SER A CA 1
ATOM 3775 C C . SER A 1 471 ? -4.086 44.494 -17.067 1.00 32.75 471 SER A C 1
ATOM 3777 O O . SER A 1 471 ? -4.753 45.025 -16.182 1.00 32.75 471 SER A O 1
ATOM 3779 N N . ALA A 1 472 ? -4.608 43.544 -17.853 1.00 34.53 472 ALA A N 1
ATOM 3780 C CA . ALA A 1 472 ? -6.014 43.126 -17.818 1.00 34.53 472 ALA A CA 1
ATOM 3781 C C . ALA A 1 472 ? -6.319 41.889 -16.936 1.00 34.53 472 ALA A C 1
ATOM 3783 O O . ALA A 1 472 ? -7.478 41.494 -16.829 1.00 34.53 472 ALA A O 1
ATOM 3784 N N . LEU A 1 473 ? -5.319 41.265 -16.292 1.00 31.11 473 LEU A N 1
ATOM 3785 C CA . LEU A 1 473 ? -5.498 40.016 -15.520 1.00 31.11 473 LEU A CA 1
ATOM 3786 C C . LEU A 1 473 ? -5.410 40.168 -13.994 1.00 31.11 473 LEU A C 1
ATOM 3788 O O . LEU A 1 473 ? -5.620 39.195 -13.272 1.00 31.11 473 LEU A O 1
ATOM 3792 N N . LEU A 1 474 ? -5.151 41.374 -13.487 1.00 28.55 474 LEU A N 1
ATOM 3793 C CA . LEU A 1 474 ? -5.119 41.652 -12.051 1.00 28.55 474 LEU A CA 1
ATOM 3794 C C . LEU A 1 474 ? -6.042 42.826 -11.730 1.00 28.55 474 LEU A C 1
ATOM 3796 O O . LEU A 1 474 ? -5.627 43.977 -11.627 1.00 28.55 474 LEU A O 1
ATOM 3800 N N . GLY A 1 475 ? -7.324 42.493 -11.579 1.00 25.02 475 GLY A N 1
ATOM 3801 C CA . GLY A 1 475 ? -8.315 43.369 -10.971 1.00 25.02 475 GLY A CA 1
ATOM 3802 C C . GLY A 1 475 ? -7.897 43.735 -9.549 1.00 25.02 475 GLY A C 1
ATOM 3803 O O . GLY A 1 475 ? -7.657 42.878 -8.700 1.00 25.02 475 GLY A O 1
ATOM 3804 N N . SER A 1 476 ? -7.799 45.037 -9.338 1.00 25.52 476 SER A N 1
ATOM 3805 C CA . SER A 1 476 ? -7.482 45.728 -8.103 1.00 25.52 476 SER A CA 1
ATOM 3806 C C . SER A 1 476 ? -8.574 45.563 -7.039 1.00 25.52 476 SER A C 1
ATOM 3808 O O . SER A 1 476 ? -9.763 45.729 -7.297 1.00 25.52 476 SER A O 1
ATOM 3810 N N . GLY A 1 477 ? -8.139 45.307 -5.804 1.00 23.55 477 GLY A N 1
ATOM 3811 C CA . GLY A 1 477 ? -8.893 45.540 -4.575 1.00 23.55 477 GLY A CA 1
ATOM 3812 C C . GLY A 1 477 ? -8.054 46.435 -3.665 1.00 23.55 477 GLY A C 1
ATOM 3813 O O . GLY A 1 477 ? -6.980 46.049 -3.221 1.00 23.55 477 GLY A O 1
ATOM 3814 N N . SER A 1 478 ? -8.521 47.663 -3.478 1.00 23.88 478 SER A N 1
ATOM 3815 C CA . SER A 1 478 ? -7.888 48.801 -2.806 1.00 23.88 478 SER A CA 1
ATOM 3816 C C . SER A 1 478 ? -7.645 48.632 -1.300 1.00 23.88 478 SER A C 1
ATOM 3818 O O . SER A 1 478 ? -8.547 48.164 -0.611 1.00 23.88 478 SER A O 1
ATOM 3820 N N . ALA A 1 479 ? -6.554 49.213 -0.780 1.00 25.33 479 ALA A N 1
ATOM 3821 C CA . ALA A 1 479 ? -6.596 50.111 0.388 1.00 25.33 479 ALA A CA 1
ATOM 3822 C C . ALA A 1 479 ? -5.259 50.858 0.615 1.00 25.33 479 ALA A C 1
ATOM 3824 O O . ALA A 1 479 ? -4.249 50.254 0.949 1.00 25.33 479 ALA A O 1
ATOM 3825 N N . GLY A 1 480 ? -5.306 52.186 0.442 1.00 23.80 480 GLY A N 1
ATOM 3826 C CA . GLY A 1 480 ? -4.784 53.203 1.372 1.00 23.80 480 GLY A CA 1
ATOM 3827 C C . GLY A 1 480 ? -3.304 53.209 1.776 1.00 23.80 480 GLY A C 1
ATOM 3828 O O . GLY A 1 480 ? -2.896 52.492 2.679 1.00 23.80 480 GLY A O 1
ATOM 3829 N N . SER A 1 481 ? -2.551 54.158 1.213 1.00 22.77 481 SER A N 1
ATOM 3830 C CA . SER A 1 481 ? -1.248 54.623 1.711 1.00 22.77 481 SER A CA 1
ATOM 3831 C C . SER A 1 481 ? -1.408 55.707 2.789 1.00 22.77 481 SER A C 1
ATOM 3833 O O . SER A 1 481 ? -2.269 56.571 2.624 1.00 22.77 481 SER A O 1
ATOM 3835 N N . SER A 1 482 ? -0.475 55.779 3.749 1.00 24.08 482 SER A N 1
ATOM 3836 C CA . SER A 1 482 ? 0.160 57.052 4.150 1.00 24.08 482 SER A CA 1
ATOM 3837 C C . SER A 1 482 ? 1.493 56.833 4.901 1.00 24.08 482 SER A C 1
ATOM 3839 O O . SER A 1 482 ? 1.487 56.246 5.978 1.00 24.08 482 SER A O 1
ATOM 3841 N N . ALA A 1 483 ? 2.604 57.267 4.276 1.00 24.45 483 ALA A N 1
ATOM 3842 C CA . ALA A 1 483 ? 3.689 58.174 4.742 1.00 24.45 483 ALA A CA 1
ATOM 3843 C C . ALA A 1 483 ? 3.922 58.396 6.268 1.00 24.45 483 ALA A C 1
ATOM 3845 O O . ALA A 1 483 ? 2.950 58.427 7.006 1.00 24.45 483 ALA A O 1
ATOM 3846 N N . VAL A 1 484 ? 5.093 58.721 6.860 1.00 24.02 484 VAL A N 1
ATOM 3847 C CA . VAL A 1 484 ? 6.490 59.137 6.511 1.00 24.02 484 VAL A CA 1
ATOM 3848 C C . VAL A 1 484 ? 7.241 59.280 7.878 1.00 24.02 484 VAL A C 1
ATOM 3850 O O . VAL A 1 484 ? 6.583 59.639 8.851 1.00 24.02 484 VAL A O 1
ATOM 3853 N N . ALA A 1 485 ? 8.510 58.872 8.080 1.00 23.59 485 ALA A N 1
ATOM 3854 C CA . ALA A 1 485 ? 9.755 59.682 8.266 1.00 23.59 485 ALA A CA 1
ATOM 3855 C C . ALA A 1 485 ? 10.760 58.802 9.074 1.00 23.59 485 ALA A C 1
ATOM 3857 O O . ALA A 1 485 ? 10.318 58.136 10.005 1.00 23.59 485 ALA A O 1
ATOM 3858 N N . GLU A 1 486 ? 12.014 58.529 8.689 1.00 22.94 486 GLU A N 1
ATOM 3859 C CA . GLU A 1 486 ? 13.268 59.328 8.637 1.00 22.94 486 GLU A CA 1
ATOM 3860 C C . GLU A 1 486 ? 13.918 59.716 9.993 1.00 22.94 486 GLU A C 1
ATOM 3862 O O . GLU A 1 486 ? 13.276 60.330 10.841 1.00 22.94 486 GLU A O 1
ATOM 3867 N N . GLY A 1 487 ? 15.217 59.384 10.153 1.00 23.22 487 GLY A N 1
ATOM 3868 C CA . GLY A 1 487 ? 16.124 59.806 11.246 1.00 23.22 487 GLY A CA 1
ATOM 3869 C C . GLY A 1 487 ? 17.158 58.730 11.657 1.00 23.22 487 GLY A C 1
ATOM 3870 O O . GLY A 1 487 ? 16.855 57.907 12.510 1.00 23.22 487 GLY A O 1
ATOM 3871 N N . THR A 1 488 ? 18.273 58.552 10.926 1.00 25.08 488 THR A N 1
ATOM 3872 C CA . THR A 1 488 ? 19.660 59.050 11.188 1.00 25.08 488 THR A CA 1
ATOM 3873 C C . THR A 1 488 ? 20.490 58.302 12.255 1.00 25.08 488 THR A C 1
ATOM 3875 O O . THR A 1 488 ? 20.171 58.359 13.440 1.00 25.08 488 THR A O 1
ATOM 3878 N N . ASP A 1 489 ? 21.598 57.686 11.801 1.00 26.45 489 ASP A N 1
ATOM 3879 C CA . ASP A 1 489 ? 22.705 57.052 12.561 1.00 26.45 489 ASP A CA 1
ATOM 3880 C C . ASP A 1 489 ? 23.575 58.066 13.358 1.00 26.45 489 ASP A C 1
ATOM 3882 O O . ASP A 1 489 ? 23.404 59.278 13.182 1.00 26.45 489 ASP A O 1
ATOM 3886 N N . PRO A 1 490 ? 24.545 57.622 14.204 1.00 30.58 490 PRO A N 1
ATOM 3887 C CA . PRO A 1 490 ? 25.902 57.363 13.678 1.00 30.58 490 PRO A CA 1
ATOM 3888 C C . PRO A 1 490 ? 26.722 56.216 14.336 1.00 30.58 490 PRO A C 1
ATOM 3890 O O . PRO A 1 490 ? 26.831 56.101 15.553 1.00 30.58 490 PRO A O 1
ATOM 3893 N N . ILE A 1 491 ? 27.347 55.413 13.465 1.00 25.11 491 ILE A N 1
ATOM 3894 C CA . ILE A 1 491 ? 28.780 55.038 13.336 1.00 25.11 491 ILE A CA 1
ATOM 3895 C C . ILE A 1 491 ? 29.658 54.896 14.603 1.00 25.11 491 ILE A C 1
ATOM 3897 O O . ILE A 1 491 ? 29.957 55.871 15.290 1.00 25.11 491 ILE A O 1
ATOM 3901 N N . LEU A 1 492 ? 30.274 53.710 14.743 1.00 24.94 492 LEU A N 1
ATOM 3902 C CA . LEU A 1 492 ? 31.643 53.544 15.256 1.00 24.94 492 LEU A CA 1
ATOM 3903 C C . LEU A 1 492 ? 32.349 52.386 14.521 1.00 24.94 492 LEU A C 1
ATOM 3905 O O . LEU A 1 492 ? 31.944 51.229 14.620 1.00 24.94 492 LEU A O 1
ATOM 3909 N N . ASP A 1 493 ? 33.383 52.747 13.756 1.00 23.03 493 ASP A N 1
ATOM 3910 C CA . ASP A 1 493 ? 34.239 51.885 12.933 1.00 23.03 493 ASP A CA 1
ATOM 3911 C C . ASP A 1 493 ? 35.149 50.955 13.758 1.00 23.03 493 ASP A C 1
ATOM 3913 O O . ASP A 1 493 ? 35.766 51.358 14.745 1.00 23.03 493 ASP A O 1
ATOM 3917 N N . GLY A 1 494 ? 35.311 49.723 13.265 1.00 23.50 494 GLY A N 1
ATOM 3918 C CA . GLY A 1 494 ? 36.321 48.735 13.657 1.00 23.50 494 GLY A CA 1
ATOM 3919 C C . GLY A 1 494 ? 36.472 47.685 12.541 1.00 23.50 494 GLY A C 1
ATOM 3920 O O . GLY A 1 494 ? 35.505 47.420 11.832 1.00 23.50 494 GLY A O 1
ATOM 3921 N N . PRO A 1 495 ? 37.675 47.131 12.301 1.00 24.95 495 PRO A N 1
ATOM 3922 C CA . PRO A 1 495 ? 38.109 46.698 10.975 1.00 24.95 495 PRO A CA 1
ATOM 3923 C C . PRO A 1 495 ? 37.389 45.443 10.467 1.00 24.95 495 PRO A C 1
ATOM 3925 O O . PRO A 1 495 ? 37.200 44.464 11.187 1.00 24.95 495 PRO A O 1
ATOM 3928 N N . ILE A 1 496 ? 37.057 45.476 9.175 1.00 25.95 496 ILE A N 1
ATOM 3929 C CA . ILE A 1 496 ? 36.477 44.380 8.397 1.00 25.95 496 ILE A CA 1
ATOM 3930 C C . ILE A 1 496 ? 37.464 43.205 8.380 1.00 25.95 496 ILE A C 1
ATOM 3932 O O . ILE A 1 496 ? 38.446 43.206 7.637 1.00 25.95 496 ILE A O 1
ATOM 3936 N N . SER A 1 497 ? 37.183 42.194 9.202 1.00 23.16 497 SER A N 1
ATOM 3937 C CA . SER A 1 497 ? 37.737 40.850 9.059 1.00 23.16 497 SER A CA 1
ATOM 3938 C C . SER A 1 497 ? 36.768 40.011 8.230 1.00 23.16 497 SER A C 1
ATOM 3940 O O . SER A 1 497 ? 35.565 39.978 8.489 1.00 23.16 497 SER A O 1
ATOM 3942 N N . GLN A 1 498 ? 37.310 39.377 7.195 1.00 26.56 498 GLN A N 1
ATOM 3943 C CA . GLN A 1 498 ? 36.621 38.564 6.202 1.00 26.56 498 GLN A CA 1
ATOM 3944 C C . GLN A 1 498 ? 35.829 37.421 6.858 1.00 26.56 498 GLN A C 1
ATOM 3946 O O . GLN A 1 498 ? 36.372 36.376 7.201 1.00 26.56 498 GLN A O 1
ATOM 3951 N N . SER A 1 499 ? 34.519 37.623 6.983 1.00 29.42 499 SER A N 1
ATOM 3952 C CA . SER A 1 499 ? 33.520 36.574 7.164 1.00 29.42 499 SER A CA 1
ATOM 3953 C C . SER A 1 499 ? 32.882 36.306 5.805 1.00 29.42 499 SER A C 1
ATOM 3955 O O . SER A 1 499 ? 32.275 37.208 5.238 1.00 29.42 499 SER A O 1
ATOM 3957 N N . ILE A 1 500 ? 33.110 35.106 5.269 1.00 26.47 500 ILE A N 1
ATOM 3958 C CA . ILE A 1 500 ? 32.204 34.246 4.482 1.00 26.47 500 ILE A CA 1
ATOM 3959 C C . ILE A 1 500 ? 33.037 32.986 4.208 1.00 26.47 500 ILE A C 1
ATOM 3961 O O . ILE A 1 500 ? 33.786 32.874 3.241 1.00 26.47 500 ILE A O 1
ATOM 3965 N N . GLY A 1 501 ? 32.977 32.056 5.150 1.00 27.78 501 GLY A N 1
ATOM 3966 C CA . GLY A 1 501 ? 33.679 30.783 5.099 1.00 27.78 501 GLY A CA 1
ATOM 3967 C C . GLY A 1 501 ? 33.327 29.992 6.350 1.00 27.78 501 GLY A C 1
ATOM 3968 O O . GLY A 1 501 ? 33.507 30.500 7.449 1.00 27.78 501 GLY A O 1
ATOM 3969 N N . ALA A 1 502 ? 32.818 28.774 6.156 1.00 29.47 502 ALA A N 1
ATOM 3970 C CA . ALA A 1 502 ? 32.377 27.816 7.177 1.00 29.47 502 ALA A CA 1
ATOM 3971 C C . ALA A 1 502 ? 30.969 28.016 7.776 1.00 29.47 502 ALA A C 1
ATOM 3973 O O . ALA A 1 502 ? 30.814 28.188 8.978 1.00 29.47 502 ALA A O 1
ATOM 3974 N N . VAL A 1 503 ? 29.926 27.847 6.954 1.00 26.42 503 VAL A N 1
ATOM 3975 C CA . VAL A 1 503 ? 28.649 27.271 7.415 1.00 26.42 503 VAL A CA 1
ATOM 3976 C C . VAL A 1 503 ? 28.180 26.272 6.344 1.00 26.42 503 VAL A C 1
ATOM 3978 O O . VAL A 1 503 ? 27.774 26.665 5.256 1.00 26.42 503 VAL A O 1
ATOM 3981 N N . PHE A 1 504 ? 28.327 24.979 6.658 1.00 29.52 504 PHE A N 1
ATOM 3982 C CA . PHE A 1 504 ? 28.021 23.776 5.855 1.00 29.52 504 PHE A CA 1
ATOM 3983 C C . PHE A 1 504 ? 28.990 23.409 4.715 1.00 29.52 504 PHE A C 1
ATOM 3985 O O . PHE A 1 504 ? 28.600 23.186 3.571 1.00 29.52 504 PHE A O 1
ATOM 3992 N N . GLY A 1 505 ? 30.269 23.247 5.066 1.00 25.38 505 GLY A N 1
ATOM 3993 C CA . GLY A 1 505 ? 31.150 22.300 4.376 1.00 25.38 505 GLY A CA 1
ATOM 3994 C C . GLY A 1 505 ? 30.962 20.895 4.962 1.00 25.38 505 GLY A C 1
ATOM 3995 O O . GLY A 1 505 ? 30.893 20.760 6.179 1.00 25.38 505 GLY A O 1
ATOM 3996 N N . ASN A 1 506 ? 30.882 19.880 4.097 1.00 29.31 506 ASN A N 1
ATOM 3997 C CA . ASN A 1 506 ? 30.758 18.447 4.413 1.00 29.31 506 ASN A CA 1
ATOM 3998 C C . ASN A 1 506 ? 29.499 18.044 5.203 1.00 29.31 506 ASN A C 1
ATOM 4000 O O . ASN A 1 506 ? 29.536 17.830 6.410 1.00 29.31 506 ASN A O 1
ATOM 4004 N N . VAL A 1 507 ? 28.379 17.865 4.493 1.00 34.34 507 VAL A N 1
ATOM 4005 C CA . VAL A 1 507 ? 27.214 17.153 5.041 1.00 34.34 507 VAL A CA 1
ATOM 4006 C C . VAL A 1 507 ? 27.541 15.661 5.106 1.00 34.34 507 VAL A C 1
ATOM 4008 O O . VAL A 1 507 ? 27.605 14.984 4.078 1.00 34.34 507 VAL A O 1
ATOM 4011 N N . ASP A 1 508 ? 27.750 15.164 6.321 1.00 36.53 508 ASP A N 1
ATOM 4012 C CA . ASP A 1 508 ? 27.796 13.739 6.626 1.00 36.53 508 ASP A CA 1
ATOM 4013 C C . ASP A 1 508 ? 26.359 13.193 6.688 1.00 36.53 508 ASP A C 1
ATOM 4015 O O . ASP A 1 508 ? 25.623 13.395 7.655 1.00 36.53 508 ASP A O 1
ATOM 4019 N N . PHE A 1 509 ? 25.936 12.522 5.614 1.00 36.69 509 PHE A N 1
ATOM 4020 C CA . PHE A 1 509 ? 24.617 11.889 5.533 1.00 36.69 509 PHE A CA 1
ATOM 4021 C C . PHE A 1 509 ? 24.454 10.743 6.546 1.00 36.69 509 PHE A C 1
ATOM 4023 O O . PHE A 1 509 ? 23.330 10.456 6.950 1.00 36.69 509 PHE A O 1
ATOM 4030 N N . GLY A 1 510 ? 25.551 10.131 7.005 1.00 33.62 510 GLY A N 1
ATOM 4031 C CA . GLY A 1 510 ? 25.528 9.150 8.086 1.00 33.62 510 GLY A CA 1
ATOM 4032 C C . GLY A 1 510 ? 25.179 9.792 9.426 1.00 33.62 510 GLY A C 1
ATOM 4033 O O . GLY A 1 510 ? 24.372 9.247 10.173 1.00 33.62 510 GLY A O 1
ATOM 4034 N N . ALA A 1 511 ? 25.685 10.995 9.696 1.00 35.78 511 ALA A N 1
ATOM 4035 C CA . ALA A 1 511 ? 25.329 11.772 10.884 1.00 35.78 511 ALA A CA 1
ATOM 4036 C C . ALA A 1 511 ? 23.914 12.383 10.812 1.00 35.78 511 ALA A C 1
ATOM 4038 O O . ALA A 1 511 ? 23.268 12.542 11.845 1.00 35.78 511 ALA A O 1
ATOM 4039 N N . LEU A 1 512 ? 23.404 12.684 9.610 1.00 32.00 512 LEU A N 1
ATOM 4040 C CA . LEU A 1 512 ? 22.048 13.219 9.414 1.00 32.00 512 LEU A CA 1
ATOM 4041 C C . LEU A 1 512 ? 20.946 12.145 9.549 1.00 32.00 512 LEU A C 1
ATOM 4043 O O . LEU A 1 512 ? 19.809 12.482 9.859 1.00 32.00 512 LEU A O 1
ATOM 4047 N N . PHE A 1 513 ? 21.281 10.864 9.334 1.00 39.09 513 PHE A N 1
ATOM 4048 C CA . PHE A 1 513 ? 20.328 9.740 9.329 1.00 39.09 513 PHE A CA 1
ATOM 4049 C C . PHE A 1 513 ? 20.715 8.560 10.252 1.00 39.09 513 PHE A C 1
ATOM 4051 O O . PHE A 1 513 ? 20.095 7.500 10.185 1.00 39.09 513 PHE A O 1
ATOM 4058 N N . GLY A 1 514 ? 21.721 8.724 11.122 1.00 33.09 514 GLY A N 1
ATOM 4059 C CA . GLY A 1 514 ? 22.091 7.750 12.163 1.00 33.09 514 GLY A CA 1
ATOM 4060 C C . GLY A 1 514 ? 22.857 6.500 11.697 1.00 33.09 514 GLY A C 1
ATOM 4061 O O . GLY A 1 514 ? 22.752 5.457 12.338 1.00 33.09 514 GLY A O 1
ATOM 4062 N N . LEU A 1 515 ? 23.618 6.571 10.601 1.00 37.88 515 LEU A N 1
ATOM 4063 C CA . LEU A 1 515 ? 24.357 5.446 10.008 1.00 37.88 515 LEU A CA 1
ATOM 4064 C C . LEU A 1 515 ? 25.760 5.885 9.539 1.00 37.88 515 LEU A C 1
ATOM 4066 O O . LEU A 1 515 ? 25.979 6.087 8.347 1.00 37.88 515 LEU A O 1
ATOM 4070 N N . GLY A 1 516 ? 26.715 6.062 10.454 1.00 28.12 516 GLY A N 1
ATOM 4071 C CA . GLY A 1 516 ? 28.117 6.348 10.113 1.00 28.12 516 GLY A CA 1
ATOM 4072 C C . GLY A 1 516 ? 29.040 5.165 10.420 1.00 28.12 516 GLY A C 1
ATOM 4073 O O . GLY A 1 516 ? 29.026 4.692 11.553 1.00 28.12 516 GLY A O 1
ATOM 4074 N N . ASP A 1 517 ? 29.808 4.679 9.430 1.00 26.09 517 ASP A N 1
ATOM 4075 C CA . ASP A 1 517 ? 31.266 4.916 9.376 1.00 26.09 517 ASP A CA 1
ATOM 4076 C C . ASP A 1 517 ? 31.935 4.432 8.056 1.00 26.09 517 ASP A C 1
ATOM 4078 O O . ASP A 1 517 ? 31.451 3.510 7.398 1.00 26.09 517 ASP A O 1
ATOM 4082 N N . THR A 1 518 ? 33.110 5.013 7.755 1.00 26.16 518 THR A N 1
ATOM 4083 C CA . THR A 1 518 ? 34.158 4.694 6.740 1.00 26.16 518 THR A CA 1
ATOM 4084 C C . THR A 1 518 ? 34.228 5.494 5.410 1.00 26.16 518 THR A C 1
ATOM 4086 O O . THR A 1 518 ? 33.622 5.154 4.401 1.00 26.16 518 THR A O 1
ATOM 4089 N N . GLY A 1 519 ? 35.077 6.540 5.399 1.00 24.23 519 GLY A N 1
ATOM 4090 C CA . GLY A 1 519 ? 36.419 6.485 4.770 1.00 24.23 519 GLY A CA 1
ATOM 4091 C C . GLY A 1 519 ? 36.657 6.842 3.280 1.00 24.23 519 GLY A C 1
ATOM 4092 O O . GLY A 1 519 ? 36.684 5.952 2.443 1.00 24.23 519 GLY A O 1
ATOM 4093 N N . SER A 1 520 ? 36.995 8.121 3.036 1.00 25.34 520 SER A N 1
ATOM 4094 C CA . SER A 1 520 ? 37.979 8.740 2.094 1.00 25.34 520 SER A CA 1
ATOM 4095 C C . SER A 1 520 ? 37.947 8.611 0.543 1.00 25.34 520 SER A C 1
ATOM 4097 O O . SER A 1 520 ? 38.201 7.553 -0.022 1.00 25.34 520 SER A O 1
ATOM 4099 N N . GLU A 1 521 ? 37.822 9.800 -0.076 1.00 25.44 521 GLU A N 1
ATOM 4100 C CA . GLU A 1 521 ? 38.700 10.512 -1.054 1.00 25.44 521 GLU A CA 1
ATOM 4101 C C . GLU A 1 521 ? 38.958 10.075 -2.528 1.00 25.44 521 GLU A C 1
ATOM 4103 O O . GLU A 1 521 ? 39.543 9.039 -2.824 1.00 25.44 521 GLU A O 1
ATOM 4108 N N . ASP A 1 522 ? 38.664 11.063 -3.402 1.00 26.06 522 ASP A N 1
ATOM 4109 C CA . ASP A 1 522 ? 39.442 11.643 -4.527 1.00 26.06 522 ASP A CA 1
ATOM 4110 C C . ASP A 1 522 ? 39.289 11.196 -6.009 1.00 26.06 522 ASP A C 1
ATOM 4112 O O . ASP A 1 522 ? 39.578 10.068 -6.393 1.00 26.06 522 ASP A O 1
ATOM 4116 N N . GLY A 1 523 ? 39.023 12.193 -6.892 1.00 23.69 523 GLY A N 1
ATOM 4117 C CA . GLY A 1 523 ? 39.876 12.419 -8.084 1.00 23.69 523 GLY A CA 1
ATOM 4118 C C . GLY A 1 523 ? 39.306 12.516 -9.530 1.00 23.69 523 GLY A C 1
ATOM 4119 O O . GLY A 1 523 ? 39.554 11.631 -10.333 1.00 23.69 523 GLY A O 1
ATOM 4120 N N . ARG A 1 524 ? 38.719 13.672 -9.911 1.00 23.95 524 ARG A N 1
ATOM 4121 C CA . ARG A 1 524 ? 38.860 14.477 -11.180 1.00 23.95 524 ARG A CA 1
ATOM 4122 C C . ARG A 1 524 ? 38.665 13.927 -12.637 1.00 23.95 524 ARG A C 1
ATOM 4124 O O . ARG A 1 524 ? 39.534 13.263 -13.186 1.00 23.95 524 ARG A O 1
ATOM 4131 N N . SER A 1 525 ? 37.747 14.629 -13.350 1.00 24.83 525 SER A N 1
ATOM 4132 C CA . SER A 1 525 ? 37.812 15.207 -14.741 1.00 24.83 525 SER A CA 1
ATOM 4133 C C . SER A 1 525 ? 37.685 14.277 -15.977 1.00 24.83 525 SER A C 1
ATOM 4135 O O . SER A 1 525 ? 38.095 13.133 -15.901 1.00 24.83 525 SER A O 1
ATOM 4137 N N . ARG A 1 526 ? 37.235 14.656 -17.195 1.00 24.12 526 ARG A N 1
ATOM 4138 C CA . ARG A 1 526 ? 36.544 15.807 -17.848 1.00 24.12 526 ARG A CA 1
ATOM 4139 C C . ARG A 1 526 ? 36.214 15.381 -19.315 1.00 24.12 526 ARG A C 1
ATOM 4141 O O . ARG A 1 526 ? 37.035 14.688 -19.895 1.00 24.12 526 ARG A O 1
ATOM 4148 N N . GLU A 1 527 ? 35.093 15.873 -19.883 1.00 23.77 527 GLU A N 1
ATOM 4149 C CA . GLU A 1 527 ? 34.840 16.335 -21.293 1.00 23.77 527 GLU A CA 1
ATOM 4150 C C . GLU A 1 527 ? 35.170 15.426 -22.524 1.00 23.77 527 GLU A C 1
ATOM 4152 O O . GLU A 1 527 ? 36.177 14.747 -22.554 1.00 23.77 527 GLU A O 1
ATOM 4157 N N . ALA A 1 528 ? 34.462 15.380 -23.671 1.00 23.64 528 ALA A N 1
ATOM 4158 C CA . ALA A 1 528 ? 33.295 16.065 -24.248 1.00 23.64 528 ALA A CA 1
ATOM 4159 C C . ALA A 1 528 ? 32.855 15.387 -25.587 1.00 23.64 528 ALA A C 1
ATOM 4161 O O . ALA A 1 528 ? 33.619 14.646 -26.195 1.00 23.64 528 ALA A O 1
ATOM 4162 N N . GLY A 1 529 ? 31.662 15.755 -26.098 1.00 22.95 529 GLY A N 1
ATOM 4163 C CA . GLY A 1 529 ? 31.359 15.885 -27.547 1.00 22.95 529 GLY A CA 1
ATOM 4164 C C . GLY A 1 529 ? 30.608 14.722 -28.224 1.00 22.95 529 GLY A C 1
ATOM 4165 O O . GLY A 1 529 ? 31.204 13.722 -28.587 1.00 22.95 529 GLY A O 1
ATOM 4166 N N . ARG A 1 530 ? 29.265 14.732 -28.288 1.00 22.55 530 ARG A N 1
ATOM 4167 C CA . ARG A 1 530 ? 28.363 15.325 -29.318 1.00 22.55 530 ARG A CA 1
ATOM 4168 C C . ARG A 1 530 ? 28.414 14.692 -30.723 1.00 22.55 530 ARG A C 1
ATOM 4170 O O . ARG A 1 530 ? 29.329 14.977 -31.477 1.00 22.55 530 ARG A O 1
ATOM 4177 N N . ALA A 1 531 ? 27.331 13.997 -31.098 1.00 22.88 531 ALA A N 1
ATOM 4178 C CA . ALA A 1 531 ? 26.461 14.306 -32.251 1.00 22.88 531 ALA A CA 1
ATOM 4179 C C . ALA A 1 531 ? 25.410 13.189 -32.446 1.00 22.88 531 ALA A C 1
ATOM 4181 O O . ALA A 1 531 ? 25.797 12.039 -32.600 1.00 22.88 531 ALA A O 1
ATOM 4182 N N . TRP A 1 532 ? 24.112 13.530 -32.433 1.00 24.45 532 TRP A N 1
ATOM 4183 C CA . TRP A 1 532 ? 23.066 13.078 -33.381 1.00 24.45 532 TRP A CA 1
ATOM 4184 C C . TRP A 1 532 ? 21.655 13.279 -32.801 1.00 24.45 532 TRP A C 1
ATOM 4186 O O . TRP A 1 532 ? 21.244 12.604 -31.858 1.00 24.45 532 TRP A O 1
ATOM 4196 N N . ILE A 1 533 ? 20.911 14.218 -33.394 1.00 24.75 533 ILE A N 1
ATOM 4197 C CA . ILE A 1 533 ? 19.504 14.527 -33.111 1.00 24.75 533 ILE A CA 1
ATOM 4198 C C . ILE A 1 533 ? 18.717 14.286 -34.399 1.00 24.75 533 ILE A C 1
ATOM 4200 O O . ILE A 1 533 ? 18.981 14.957 -35.390 1.00 24.75 533 ILE A O 1
ATOM 4204 N N . SER A 1 534 ? 17.727 13.390 -34.347 1.00 23.56 534 SER A N 1
ATOM 4205 C CA . SER A 1 534 ? 16.464 13.530 -35.108 1.00 23.56 534 SER A CA 1
ATOM 4206 C C . SER A 1 534 ? 15.372 12.509 -34.736 1.00 23.56 534 SER A C 1
ATOM 4208 O O . SER A 1 534 ? 14.229 12.703 -35.124 1.00 23.56 534 SER A O 1
ATOM 4210 N N . GLY A 1 535 ? 15.643 11.483 -33.912 1.00 29.73 535 GLY A N 1
ATOM 4211 C CA . GLY A 1 535 ? 14.624 10.498 -33.484 1.00 29.73 535 GLY A CA 1
ATOM 4212 C C . GLY A 1 535 ? 14.025 10.678 -32.075 1.00 29.73 535 GLY A C 1
ATOM 4213 O O . GLY A 1 535 ? 13.214 9.865 -31.648 1.00 29.73 535 GLY A O 1
ATOM 4214 N N . GLN A 1 536 ? 14.441 11.694 -31.308 1.00 31.94 536 GLN A N 1
ATOM 4215 C CA . GLN A 1 536 ? 14.245 11.735 -29.844 1.00 31.94 536 GLN A CA 1
ATOM 4216 C C . GLN A 1 536 ? 12.966 12.411 -29.324 1.00 31.94 536 GLN A C 1
ATOM 4218 O O . GLN A 1 536 ? 12.692 12.301 -28.130 1.00 31.94 536 GLN A O 1
ATOM 4223 N N . ARG A 1 537 ? 12.163 13.081 -30.159 1.00 27.02 537 ARG A N 1
ATOM 4224 C CA . ARG A 1 537 ? 11.018 13.862 -29.648 1.00 27.02 537 ARG A CA 1
ATOM 4225 C C . ARG A 1 537 ? 9.842 13.010 -29.152 1.00 27.02 537 ARG A C 1
ATOM 4227 O O . ARG A 1 537 ? 9.154 13.443 -28.236 1.00 27.02 537 ARG A O 1
ATOM 4234 N N . ASN A 1 538 ? 9.674 11.777 -29.637 1.00 28.66 538 ASN A N 1
ATOM 4235 C CA . ASN A 1 538 ? 8.527 10.946 -29.244 1.00 28.66 538 ASN A CA 1
ATOM 4236 C C . ASN A 1 538 ? 8.744 10.151 -27.942 1.00 28.66 538 ASN A C 1
ATOM 4238 O O . ASN A 1 538 ? 7.787 9.943 -27.208 1.00 28.66 538 ASN A O 1
ATOM 4242 N N . CYS A 1 539 ? 9.982 9.783 -27.578 1.00 30.30 539 CYS A N 1
ATOM 4243 C CA . CYS A 1 539 ? 10.257 9.127 -26.285 1.00 30.30 539 CYS A CA 1
ATOM 4244 C C . CYS A 1 539 ? 10.354 10.114 -25.109 1.00 30.30 539 CYS A C 1
ATOM 4246 O O . CYS A 1 539 ? 10.141 9.727 -23.963 1.00 30.30 539 CYS A O 1
ATOM 4248 N N . GLN A 1 540 ? 10.681 11.384 -25.375 1.00 27.44 540 GLN A N 1
ATOM 4249 C CA . GLN A 1 540 ? 10.771 12.415 -24.337 1.00 27.44 540 GLN A CA 1
ATOM 4250 C C . GLN A 1 540 ? 9.390 12.801 -23.796 1.00 27.44 540 GLN A C 1
ATOM 4252 O O . GLN A 1 540 ? 9.264 12.982 -22.590 1.00 27.44 540 GLN A O 1
ATOM 4257 N N . ALA A 1 541 ? 8.359 12.812 -24.650 1.00 27.33 541 ALA A N 1
ATOM 4258 C CA . ALA A 1 541 ? 6.971 13.002 -24.231 1.00 27.33 541 ALA A CA 1
ATOM 4259 C C . ALA A 1 541 ? 6.491 11.888 -23.280 1.00 27.33 541 ALA A C 1
ATOM 4261 O O . ALA A 1 541 ? 5.786 12.167 -22.318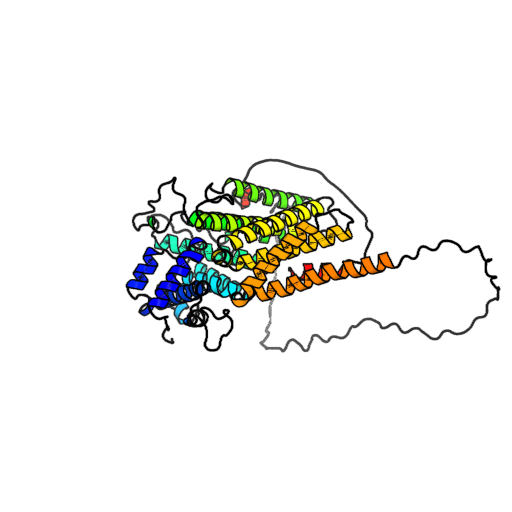 1.00 27.33 541 ALA A O 1
ATOM 4262 N N . CYS A 1 542 ? 6.939 10.641 -23.474 1.00 30.80 542 CYS A N 1
ATOM 4263 C CA . CYS A 1 542 ? 6.601 9.529 -22.578 1.00 30.80 542 CYS A CA 1
ATOM 4264 C C . CYS A 1 542 ? 7.228 9.664 -21.185 1.00 30.80 542 CYS A C 1
ATOM 4266 O O . CYS A 1 542 ? 6.664 9.151 -20.227 1.00 30.80 542 CYS A O 1
ATOM 4268 N N . LEU A 1 543 ? 8.385 10.330 -21.071 1.00 35.31 543 LEU A N 1
ATOM 4269 C CA . LEU A 1 543 ? 9.123 10.509 -19.813 1.00 35.31 543 LEU A CA 1
ATOM 4270 C C . LEU A 1 543 ? 8.807 11.842 -19.119 1.00 35.31 543 LEU A C 1
ATOM 4272 O O . LEU A 1 543 ? 8.928 11.929 -17.905 1.00 35.31 543 LEU A O 1
ATOM 4276 N N . SER A 1 544 ? 8.360 12.872 -19.846 1.00 31.44 544 SER A N 1
ATOM 4277 C CA . SER A 1 544 ? 7.886 14.133 -19.252 1.00 31.44 544 SER A CA 1
ATOM 4278 C C . SER A 1 544 ? 6.474 14.039 -18.667 1.00 31.44 544 SER A C 1
ATOM 4280 O O . SER A 1 544 ? 6.068 14.931 -17.936 1.00 31.44 544 SER A O 1
ATOM 4282 N N . ILE A 1 545 ? 5.737 12.960 -18.959 1.00 36.41 545 ILE A N 1
ATOM 4283 C CA . ILE A 1 545 ? 4.469 12.614 -18.287 1.00 36.41 545 ILE A CA 1
ATOM 4284 C C . ILE A 1 545 ? 4.723 12.064 -16.857 1.00 36.41 545 ILE A C 1
ATOM 4286 O O . ILE A 1 545 ? 3.783 11.858 -16.100 1.00 36.41 545 ILE A O 1
ATOM 4290 N N . TRP A 1 546 ? 5.989 11.853 -16.465 1.00 41.72 546 TRP A N 1
ATOM 4291 C CA . TRP A 1 546 ? 6.407 11.279 -15.173 1.00 41.72 546 TRP A CA 1
ATOM 4292 C C . TRP A 1 546 ? 6.974 12.310 -14.180 1.00 41.72 546 TRP A C 1
ATOM 4294 O O . TRP A 1 546 ? 7.740 11.941 -13.284 1.00 41.72 546 TRP A O 1
ATOM 4304 N N . GLY A 1 547 ? 6.654 13.590 -14.379 1.00 28.80 547 GLY A N 1
ATOM 4305 C CA . GLY A 1 547 ? 6.983 14.687 -13.466 1.00 28.80 547 GLY A CA 1
ATOM 4306 C C . GLY A 1 547 ? 5.827 15.017 -12.544 1.00 28.80 547 GLY A C 1
ATOM 4307 O O . GLY A 1 547 ? 4.699 15.139 -13.072 1.00 28.80 547 GLY A O 1
#

Foldseek 3Di:
DDAADDDDPVLLVQLLCLLVVFFCLQQVLDLSVVLVVCVVVVVLRVPVLNVLLSLLSSQLSQLPDPDCVQADPPDPFQARRSVSSLVVNPQPDPVNVPDPPDLLSSLSSLLSSLQSVVLVDLVVSLVSLLVSQVSCVVVVLQEDDDDDDACAPSNLSSQSSNLSSLLSQLLSCQLQLHARSDAPVRGDDDHHDQAHSVQADRVGGDDDPPDHGSCLLVVLSSLLSNLSNVLCCQVSNDPVSCVVVVSDDPVSLVVNLVVSVVSLVVSLVVRDPLLDADLPDPDPSSNLSNLVSLLSSLLSLLSSLVVLCPPPPDPPRNVVSLVSNLVSLLSNLVSLLSCCVRPVSNSVNGCSSLSSLLSSLVSLLVSLVVCVVVVHDDPNVSSVVSNVSSLVSLVVCVRHGVSSVVSNVVSVVSVVVSVVVVVVVVVVVVPDDPDDDDDDDDDDDDDDDDDDDDDDDDDDDDDDDDDDDPPPPDDDDDDDDDDDDDDDDDDDDDDDDDDDDDDDDDDDVCVVPVHDDDDDDDDDYDDDDDDDDDPPPPVVVVVVSSD

Secondary structure (DSSP, 8-state):
-PPP-PPPHHHHHHHHHHHIIIIITTS--S-HHHHHHHHHTTHHHH-HHHHHHHHHHHHHHGGG---GGGSPTT--SSTTTTHHHHHHH-TT-HHHHH--S-HHHHHHHHHHHHHHHHHH-HHHHHHHHHHHHHHHHHTTTTSPPPSSS---HHHHHHHHHHHHHHHHHHHHHHHHTPPPSS-GGG--PPPPP---GGGEETTEE---TTSPPTHHHHHHHHHHHHHHHHHHHHTT--HHHHHHTT--SHHHHHHHHHHHHHHHHHHHHHS-TTTS--TT-S-HHHHHHHHHHHHHHHHHHHHHHHHHHS-TT-SSHHHHHHHHHHHHHHHHHHHHHHHHHH-HHHHTS-THHHHHHHHHHHHHHHHHHHHHHHT----HHHHHHHHHHHHHHHHHHTTT-HHHHHHHHHHHHHHHHHHHHHHHHHHHHHT-------PPPPPPPPPP--------PPPP---------GGGS-----------------------------SSS---HHHHHT-------------------SS-HHHHHHHHTT-

Nearest PDB structures (foldseek):
  7ue2-assembly1_A  TM=3.537E-01  e=8.551E-02  synthetic construct
  6u1s-assembly1_A  TM=4.797E-01  e=1.164E+00  synthetic construct
  5jr9-assembly1_B  TM=3.262E-01  e=2.042E+00  Nanoarchaeum equitans Kin4-M
  8dp5-assembly1_C  TM=2.075E-01  e=5.144E+00  Homo sapiens

Mean predicted aligned error: 13.95 Å

Radius of gyration: 30.47 Å; Cα contacts (8 Å, |Δi|>4): 526; chains: 1; bounding box: 68×83×104 Å

pLDDT: mean 75.16, std 25.99, range [22.55, 98.56]